Protein AF-A0A316FG36-F1 (afdb_monomer_lite)

Radius of gyration: 21.58 Å; chains: 1; bounding box: 55×49×63 Å

Foldseek 3Di:
DPQFDQWAFPDFDPQKDADPVQVVVVSCLQRVVDPFDDPDFDLKGKAFGPDWIAGPLRFIFGIKIKGFQWGAFAPVRCQQHDGLDPDHDPGTDGWALDWRCPQQPDWDWDADLQRFIDTDGDDTATHSWHFQLLQVQQQVLQVLCVVLVAFAWHWGTKTWRPPHAHPNTTIIMTMTTHQDSDPDWQVLLLFDCLQPPPPDPSSNVVNVLLCVLVVQDDDSNDQLSSLVSLLVQLLLLLLNLLSSQLSQKFQDQSARRQWDANSVVSGIYGHPRSRIDGLVPRNLNCSLVRSLSNLLSNLQNSLQSCLDLRNQPVDDPVSCLVSVSQLSNVCSNQNDDDPCLSSQLCVLLCVQRVVLSVVSSVVCVVQPSPDHNVRSVVSGRPSVLSSLSSCLSCLVSCVVRVPSGGHDRDDNVVSLVSCCVVCPVCSVVSVVSVPDGDPD

Secondary structure (DSSP, 8-state):
-PPPPPPEEEEE-TTSPPPHHHHHHHHHHHTTSSPPP-SSSEEEEEEEEEEEEE-TTS-EEEEEEEEEEEEE--GGG-TTS--SSSS--SS-B---SSEE-GGGSSEEEEE-TTS-EEEEEPPPEETT-EEHHHHHHHHHHHHHHHHTT--BPEEEEEEEEEEEEETTEEEEEEEEEESSSS---THHHHSGGGGSTTS-HHHHHHHHHHHHHTT--S-TTSHHHHHHHHHHHHHHHHHHHHHHHHTTEE-----GGGEEEETTTTEEEE---TT-EEGGGS-TTTHHHHHHHHHHHHHHHHHHGGGSGGGTTS--HHHHHHH-HHHHHHHHHH-S-STTHHHHHHHHHHHHHHHHHHHHHHHHHHHTT---HHHHHHHS--HHHHHHHHHHHHHHHHHHH-TTSSSPPPPHHHHHHHHHHHHGGGHHHHHHHHH-----

Structure (mmCIF, N/CA/C/O backbone):
data_AF-A0A316FG36-F1
#
_entry.id   AF-A0A316FG36-F1
#
loop_
_atom_site.group_PDB
_atom_site.id
_atom_site.type_symbol
_atom_site.label_atom_id
_atom_site.label_alt_id
_atom_site.label_comp_id
_atom_site.label_asym_id
_atom_site.label_entity_id
_atom_site.label_seq_id
_atom_site.pdbx_PDB_ins_code
_atom_site.Cartn_x
_atom_site.Cartn_y
_atom_site.Cartn_z
_atom_site.occupancy
_atom_site.B_iso_or_equiv
_atom_site.auth_seq_id
_atom_site.auth_comp_id
_atom_site.auth_asym_id
_atom_site.auth_atom_id
_atom_site.pdbx_PDB_model_num
ATOM 1 N N . MET A 1 1 ? -3.676 2.109 36.313 1.00 50.12 1 MET A N 1
ATOM 2 C CA . MET A 1 1 ? -4.156 2.310 34.929 1.00 50.12 1 MET A CA 1
ATOM 3 C C . MET A 1 1 ? -5.015 3.559 34.926 1.00 50.12 1 MET A C 1
ATOM 5 O O . MET A 1 1 ? -5.778 3.715 35.869 1.00 50.12 1 MET A O 1
ATOM 9 N N . ARG A 1 2 ? -4.865 4.468 33.953 1.00 53.97 2 ARG A N 1
ATOM 10 C CA . ARG A 1 2 ? -5.896 5.495 33.724 1.00 53.97 2 ARG A CA 1
ATOM 11 C C . ARG A 1 2 ? -7.163 4.750 33.313 1.00 53.97 2 ARG A C 1
ATOM 13 O O . ARG A 1 2 ? -7.083 3.939 32.395 1.00 53.97 2 ARG A O 1
ATOM 20 N N . GLU A 1 3 ? -8.275 4.989 33.995 1.00 58.06 3 GLU A N 1
ATOM 21 C CA . GLU A 1 3 ? -9.576 4.560 33.486 1.00 58.06 3 GLU A CA 1
ATOM 22 C C . GLU A 1 3 ? -9.839 5.351 32.203 1.00 58.06 3 GLU A C 1
ATOM 24 O O . GLU A 1 3 ? -9.856 6.582 32.216 1.00 58.06 3 GLU A O 1
ATOM 29 N N . PHE A 1 4 ? -9.935 4.649 31.075 1.00 71.00 4 PHE A N 1
ATOM 30 C CA . PHE A 1 4 ? -10.418 5.245 29.839 1.00 71.00 4 PHE A CA 1
ATOM 31 C C . PHE A 1 4 ? -11.930 5.384 29.969 1.00 71.00 4 PHE A C 1
ATOM 33 O O . PHE A 1 4 ? -12.605 4.408 30.309 1.00 71.00 4 PHE A O 1
ATOM 40 N N . LEU A 1 5 ? -12.467 6.577 29.694 1.00 71.69 5 LEU A N 1
ATOM 41 C CA . LEU A 1 5 ? -13.904 6.685 29.481 1.00 71.69 5 LEU A CA 1
ATOM 42 C C . LEU A 1 5 ? -14.308 5.731 28.345 1.00 71.69 5 LEU A C 1
ATOM 44 O O . LEU A 1 5 ? -13.541 5.577 27.383 1.00 71.69 5 LEU A O 1
ATOM 48 N N . PRO A 1 6 ? -15.485 5.087 28.443 1.00 75.38 6 PRO A N 1
ATOM 49 C CA . PRO A 1 6 ? -15.988 4.235 27.378 1.00 75.38 6 PRO A CA 1
ATOM 50 C C . PRO A 1 6 ? -15.987 4.997 26.055 1.00 75.38 6 PRO A C 1
ATOM 52 O O . PRO A 1 6 ? -16.436 6.142 25.990 1.00 75.38 6 PRO A O 1
ATOM 55 N N . ALA A 1 7 ? -15.460 4.375 25.003 1.00 80.25 7 ALA A N 1
ATOM 56 C CA . ALA A 1 7 ? -15.547 4.969 23.681 1.00 80.25 7 ALA A CA 1
ATOM 57 C C . ALA A 1 7 ? -16.998 4.914 23.185 1.00 80.25 7 ALA A C 1
ATOM 59 O O . ALA A 1 7 ? -17.713 3.939 23.422 1.00 80.25 7 ALA A O 1
ATOM 60 N N . GLU A 1 8 ? -17.420 5.948 22.470 1.00 86.38 8 GLU A N 1
ATOM 61 C CA . GLU A 1 8 ? -18.777 6.054 21.934 1.00 86.38 8 GLU A CA 1
ATOM 62 C C . GLU A 1 8 ? -18.810 5.568 20.486 1.00 86.38 8 GLU A C 1
ATOM 64 O O . GLU A 1 8 ? -17.875 5.827 19.723 1.00 86.38 8 GLU A O 1
ATOM 69 N N . ILE A 1 9 ? -19.883 4.883 20.087 1.00 88.00 9 ILE A N 1
ATOM 70 C CA . ILE A 1 9 ? -20.073 4.481 18.690 1.00 88.00 9 ILE A CA 1
ATOM 71 C C . ILE A 1 9 ? -20.404 5.724 17.863 1.00 88.00 9 ILE A C 1
ATOM 73 O O . ILE A 1 9 ? -21.373 6.430 18.125 1.00 88.00 9 ILE A O 1
ATOM 77 N N . ASP A 1 10 ? -19.594 5.958 16.840 1.00 88.12 10 ASP A N 1
ATOM 78 C CA . ASP A 1 10 ? -19.666 7.112 15.946 1.00 88.12 10 ASP A CA 1
ATOM 79 C C . ASP A 1 10 ? -20.286 6.748 14.582 1.00 88.12 10 ASP A C 1
ATOM 81 O O . ASP A 1 10 ? -20.996 7.554 13.977 1.00 88.12 10 ASP A O 1
ATOM 85 N N . ALA A 1 11 ? -20.061 5.512 14.122 1.00 84.44 11 ALA A N 1
ATOM 86 C CA . ALA A 1 11 ? -20.706 4.914 12.954 1.00 84.44 11 ALA A CA 1
ATOM 87 C C . ALA A 1 11 ? -20.741 3.381 13.079 1.00 84.44 11 ALA A C 1
ATOM 89 O O . ALA A 1 11 ? -19.855 2.783 13.696 1.00 84.44 11 ALA A O 1
ATOM 90 N N . SER A 1 12 ? -21.729 2.730 12.464 1.00 83.38 12 SER A N 1
ATOM 91 C CA . SER A 1 12 ? -21.827 1.268 12.387 1.00 83.38 12 SER A CA 1
ATOM 92 C C . SER A 1 12 ? -22.386 0.812 11.041 1.00 83.38 12 SER A C 1
ATOM 94 O O . SER A 1 12 ? -23.143 1.527 10.385 1.00 83.38 12 SER A O 1
ATOM 96 N N . CYS A 1 13 ? -21.985 -0.383 10.613 1.00 85.31 13 CYS A N 1
ATOM 97 C CA . CYS A 1 13 ? -22.472 -1.028 9.403 1.00 85.31 13 CYS A CA 1
ATOM 98 C C . CYS A 1 13 ? -23.194 -2.324 9.774 1.00 85.31 13 CYS A C 1
ATOM 100 O O . CYS A 1 13 ? -22.607 -3.214 10.383 1.00 85.31 13 CYS A O 1
ATOM 102 N N . ASN A 1 14 ? -24.452 -2.455 9.352 1.00 81.81 14 ASN A N 1
ATOM 103 C CA . ASN A 1 14 ? -25.257 -3.652 9.612 1.00 81.81 14 ASN A CA 1
ATOM 104 C C . ASN A 1 14 ? -25.048 -4.758 8.563 1.00 81.81 14 ASN A C 1
ATOM 106 O O . ASN A 1 14 ? -25.734 -5.771 8.606 1.00 81.81 14 ASN A O 1
ATOM 110 N N . ALA A 1 15 ? -24.136 -4.576 7.599 1.00 82.19 15 ALA A N 1
ATOM 111 C CA . ALA A 1 15 ? -23.912 -5.553 6.529 1.00 82.19 15 ALA A CA 1
ATOM 112 C C . ALA A 1 15 ? -23.153 -6.808 6.992 1.00 82.19 15 ALA A C 1
ATOM 114 O O . ALA A 1 15 ? -23.153 -7.813 6.282 1.00 82.19 15 ALA A O 1
ATOM 115 N N . VAL A 1 16 ? -22.494 -6.744 8.152 1.00 86.12 16 VAL A N 1
ATOM 116 C CA . VAL A 1 16 ? -21.80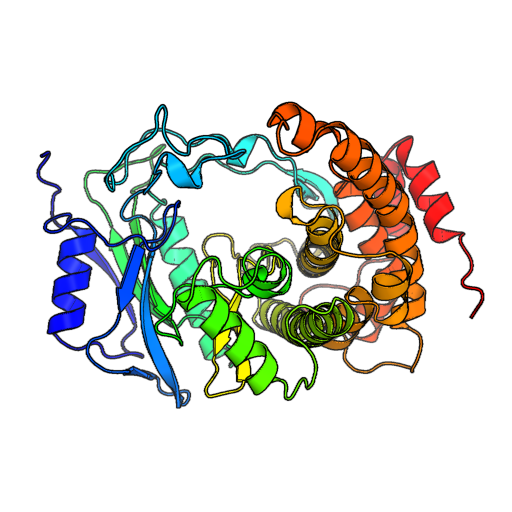6 -7.868 8.790 1.00 86.12 16 VAL A CA 1
ATOM 117 C C . VAL A 1 16 ? -22.285 -7.955 10.232 1.00 86.12 16 VAL A C 1
ATOM 119 O O . VAL A 1 16 ? -22.114 -7.013 11.003 1.00 86.12 16 VAL A O 1
ATOM 122 N N . HIS A 1 17 ? -22.871 -9.092 10.597 1.00 88.12 17 HIS A N 1
ATOM 123 C CA . HIS A 1 17 ? -23.358 -9.332 11.951 1.00 88.12 17 HIS A CA 1
ATOM 124 C C . HIS A 1 17 ? -22.304 -10.089 12.757 1.00 88.12 17 HIS A C 1
ATOM 126 O O . HIS A 1 17 ? -21.882 -11.182 12.372 1.00 88.12 17 HIS A O 1
ATOM 132 N N . LEU A 1 18 ? -21.870 -9.503 13.868 1.00 92.38 18 LEU A N 1
ATOM 133 C CA . LEU A 1 18 ? -20.981 -10.156 14.822 1.00 92.38 18 LEU A CA 1
ATOM 134 C C . LEU A 1 18 ? -21.795 -10.910 15.877 1.00 92.38 18 LEU A C 1
ATOM 136 O O . LEU A 1 18 ? -22.958 -10.595 16.125 1.00 92.38 18 LEU A O 1
ATOM 140 N N . SER A 1 19 ? -21.183 -11.917 16.502 1.00 94.69 19 SER A N 1
ATOM 141 C CA . SER A 1 19 ? -21.760 -12.523 17.702 1.00 94.69 19 SER A CA 1
ATOM 142 C C . SER A 1 19 ? -21.700 -11.527 18.864 1.00 94.69 19 SER A C 1
ATOM 144 O O . SER A 1 19 ? -20.783 -10.709 18.933 1.00 94.69 19 SER A O 1
ATOM 146 N N . GLU A 1 20 ? -22.614 -11.628 19.832 1.00 95.44 20 GLU A N 1
ATOM 147 C CA . GLU A 1 20 ? -22.536 -10.789 21.038 1.00 95.44 20 GLU A CA 1
ATOM 148 C C . GLU A 1 20 ? -21.206 -10.962 21.789 1.00 95.44 20 GLU A C 1
ATOM 150 O O . GLU A 1 20 ? -20.738 -10.043 22.457 1.00 95.44 20 GLU A O 1
ATOM 155 N N . PHE A 1 21 ? -20.595 -12.150 21.708 1.00 97.06 21 PHE A N 1
ATOM 156 C CA . PHE A 1 21 ? -19.281 -12.399 22.287 1.00 97.06 21 PHE A CA 1
ATOM 157 C C . PHE A 1 21 ? -18.203 -11.555 21.599 1.00 97.06 21 PHE A C 1
ATOM 159 O O . PHE A 1 21 ? -17.465 -10.849 22.284 1.00 97.06 21 PHE A O 1
ATOM 166 N N . ASP A 1 22 ? -18.147 -11.587 20.266 1.00 97.62 22 ASP A N 1
ATOM 167 C CA . ASP A 1 22 ? -17.168 -10.820 19.491 1.00 97.62 22 ASP A CA 1
ATOM 168 C C . ASP A 1 22 ? -17.355 -9.311 19.685 1.00 97.62 22 ASP A C 1
ATOM 170 O O . ASP A 1 22 ? -16.371 -8.589 19.845 1.00 97.62 22 ASP A O 1
ATOM 174 N N . GLU A 1 23 ? -18.603 -8.833 19.734 1.00 96.19 23 GLU A N 1
ATOM 175 C CA . GLU A 1 23 ? -18.900 -7.425 20.016 1.00 96.19 23 GLU A CA 1
ATOM 176 C C . GLU A 1 23 ? -18.379 -6.997 21.390 1.00 96.19 23 GLU A C 1
ATOM 178 O O . GLU A 1 23 ? -17.668 -5.996 21.484 1.00 96.19 23 GLU A O 1
ATOM 183 N N . ARG A 1 24 ? -18.646 -7.788 22.441 1.00 97.12 24 ARG A N 1
ATOM 184 C CA . ARG A 1 24 ? -18.149 -7.501 23.796 1.00 97.12 24 ARG A CA 1
ATOM 185 C C . ARG A 1 24 ? -16.623 -7.463 23.859 1.00 97.12 24 ARG A C 1
ATOM 187 O O . ARG A 1 24 ? -16.071 -6.545 24.459 1.00 97.12 24 ARG A O 1
ATOM 194 N N . VAL A 1 25 ? -15.935 -8.422 23.232 1.00 97.62 25 VAL A N 1
ATOM 195 C CA . VAL A 1 25 ? -14.459 -8.453 23.212 1.00 97.62 25 VAL A CA 1
ATOM 196 C C . VAL A 1 25 ? -13.894 -7.219 22.508 1.00 97.62 25 VAL A C 1
ATOM 198 O O . VAL A 1 25 ? -12.948 -6.603 23.002 1.00 97.62 25 VAL A O 1
ATOM 201 N N . ILE A 1 26 ? -14.481 -6.826 21.374 1.00 97.19 26 ILE A N 1
ATOM 202 C CA . ILE A 1 26 ? -14.071 -5.621 20.647 1.00 97.19 26 ILE A CA 1
ATOM 203 C C . ILE A 1 26 ? -14.297 -4.375 21.508 1.00 97.19 26 ILE A C 1
ATOM 205 O O . ILE A 1 26 ? -13.377 -3.568 21.641 1.00 97.19 26 ILE A O 1
ATOM 209 N N . ASP A 1 27 ? -15.465 -4.228 22.135 1.00 96.56 27 ASP A N 1
ATOM 210 C CA . ASP A 1 27 ? -15.772 -3.090 23.009 1.00 96.56 27 ASP A CA 1
ATOM 211 C C . ASP A 1 27 ? -14.811 -3.012 24.212 1.00 96.56 27 ASP A C 1
ATOM 213 O O . ASP A 1 27 ? -14.385 -1.919 24.607 1.00 96.56 27 ASP A O 1
ATOM 217 N N . ASP A 1 28 ? -14.413 -4.163 24.763 1.00 96.75 28 ASP A N 1
ATOM 218 C CA . ASP A 1 28 ? -13.433 -4.260 25.847 1.00 96.75 28 ASP A CA 1
ATOM 219 C C . ASP A 1 28 ? -12.019 -3.876 25.409 1.00 96.75 28 ASP A C 1
ATOM 221 O O . ASP A 1 28 ? -11.310 -3.215 26.172 1.00 96.75 28 ASP A O 1
ATOM 225 N N . TYR A 1 29 ? -11.615 -4.235 24.187 1.00 97.31 29 TYR A N 1
ATOM 226 C CA . TYR A 1 29 ? -10.356 -3.773 23.597 1.00 97.31 29 TYR A CA 1
ATOM 227 C C . TYR A 1 29 ? -10.375 -2.266 23.369 1.00 97.31 29 TYR A C 1
ATOM 229 O O . TYR A 1 29 ? -9.447 -1.573 23.784 1.00 97.31 29 TYR A O 1
ATOM 237 N N . VAL A 1 30 ? -11.434 -1.742 22.743 1.00 96.38 30 VAL A N 1
ATOM 238 C CA . VAL A 1 30 ? -11.578 -0.308 22.458 1.00 96.38 30 VAL A CA 1
ATOM 239 C C . VAL A 1 30 ? -11.523 0.512 23.745 1.00 96.38 30 VAL A C 1
ATOM 241 O O . VAL A 1 30 ? -10.811 1.518 23.795 1.00 96.38 30 VAL A O 1
ATOM 244 N N . SER A 1 31 ? -12.216 0.056 24.788 1.00 95.06 31 SER A N 1
ATOM 245 C CA . SER A 1 31 ? -12.281 0.721 26.095 1.00 95.06 31 SER A CA 1
ATOM 246 C C . SER A 1 31 ? -11.087 0.410 27.005 1.00 95.06 31 SER A C 1
ATOM 248 O O . SER A 1 31 ? -11.060 0.875 28.141 1.00 95.06 31 SER A O 1
ATOM 250 N N . TRP A 1 32 ? -10.117 -0.394 26.550 1.00 94.94 32 TRP A N 1
ATOM 251 C CA . TRP A 1 32 ? -8.975 -0.846 27.354 1.00 94.94 32 TRP A CA 1
ATOM 252 C C . TRP A 1 32 ? -9.354 -1.532 28.681 1.00 94.94 32 TRP A C 1
ATOM 254 O O . TRP A 1 32 ? -8.564 -1.542 29.625 1.00 94.94 32 TRP A O 1
ATOM 264 N N . ARG A 1 33 ? -10.537 -2.164 28.753 1.00 95.31 33 ARG A N 1
ATOM 265 C CA . ARG A 1 33 ? -10.906 -3.059 29.870 1.00 95.31 33 ARG A CA 1
ATOM 266 C C . ARG A 1 33 ? -10.082 -4.344 29.842 1.00 95.31 33 ARG A C 1
ATOM 268 O O . ARG A 1 33 ? -9.737 -4.880 30.891 1.00 95.31 33 ARG A O 1
ATOM 275 N N . THR A 1 34 ? -9.714 -4.774 28.637 1.00 95.19 34 THR A N 1
ATOM 276 C CA . THR A 1 34 ? -8.735 -5.833 28.385 1.00 95.19 34 THR A CA 1
ATOM 277 C C . THR A 1 34 ? -7.693 -5.317 27.398 1.00 95.19 34 THR A C 1
ATOM 279 O O . THR A 1 34 ? -8.033 -4.603 26.454 1.00 95.19 34 THR A O 1
ATOM 282 N N . ALA A 1 35 ? -6.421 -5.675 27.592 1.00 95.50 35 ALA A N 1
ATOM 283 C CA . ALA A 1 35 ? -5.367 -5.316 26.648 1.00 95.50 35 ALA A CA 1
ATOM 284 C C . ALA A 1 35 ? -5.639 -5.961 25.268 1.00 95.50 35 ALA A C 1
ATOM 286 O O . ALA A 1 35 ? -5.795 -7.185 25.203 1.00 95.50 35 ALA A O 1
ATOM 287 N N . PRO A 1 36 ? -5.677 -5.183 24.168 1.00 96.81 36 PRO A N 1
ATOM 288 C CA . PRO A 1 36 ? -5.862 -5.734 22.832 1.00 96.81 36 PRO A CA 1
ATOM 289 C C . PRO A 1 36 ? -4.700 -6.641 22.422 1.00 96.81 36 PRO A C 1
ATOM 291 O O . PRO A 1 36 ? -3.545 -6.405 22.785 1.00 96.81 36 PRO A O 1
ATOM 294 N N . ILE A 1 37 ? -4.990 -7.647 21.598 1.00 96.19 37 ILE A N 1
ATOM 295 C CA . ILE A 1 37 ? -3.969 -8.554 21.069 1.00 96.19 37 ILE A CA 1
ATOM 296 C C . ILE A 1 37 ? -3.348 -7.950 19.809 1.00 96.19 37 ILE A C 1
ATOM 298 O O . ILE A 1 37 ? -4.031 -7.701 18.816 1.00 96.19 37 ILE A O 1
ATOM 302 N N . PHE A 1 38 ? -2.028 -7.762 19.827 1.00 95.06 38 PHE A N 1
ATOM 303 C CA . PHE A 1 38 ? -1.248 -7.324 18.672 1.00 95.06 38 PHE A CA 1
ATOM 304 C C . PHE A 1 38 ? -0.411 -8.499 18.158 1.00 95.06 38 PHE A C 1
ATOM 306 O O . PHE A 1 38 ? 0.496 -8.949 18.855 1.00 95.06 38 PHE A O 1
ATOM 313 N N . PRO A 1 39 ? -0.658 -9.003 16.938 1.00 90.75 39 PRO A N 1
ATOM 314 C CA . PRO A 1 39 ? 0.029 -10.198 16.443 1.00 90.75 39 PRO A CA 1
ATOM 315 C C . PRO A 1 39 ? 1.484 -9.958 16.020 1.00 90.75 39 PRO A C 1
ATOM 317 O O . PRO A 1 39 ? 2.204 -10.898 15.692 1.00 90.75 39 PRO A O 1
ATOM 320 N N . ARG A 1 40 ? 1.890 -8.689 15.936 1.00 88.25 40 ARG A N 1
ATOM 321 C CA . ARG A 1 40 ? 3.245 -8.235 15.617 1.00 88.25 40 ARG A CA 1
ATOM 322 C C . ARG A 1 40 ? 3.416 -6.797 16.080 1.00 88.25 40 ARG A C 1
ATOM 324 O O . ARG A 1 40 ? 2.428 -6.093 16.312 1.00 88.25 40 ARG A O 1
ATOM 331 N N . ARG A 1 41 ? 4.658 -6.328 16.094 1.00 88.31 41 ARG A N 1
ATOM 332 C CA . ARG A 1 41 ? 5.009 -4.920 16.271 1.00 88.31 41 ARG A CA 1
ATOM 333 C C . ARG A 1 41 ? 4.176 -4.006 15.365 1.00 88.31 41 ARG A C 1
ATOM 335 O O . ARG A 1 41 ? 4.211 -4.136 14.135 1.00 88.31 41 ARG A O 1
ATOM 342 N N . GLY A 1 42 ? 3.480 -3.029 15.942 1.00 91.06 42 GLY A N 1
ATOM 343 C CA . GLY A 1 42 ? 2.667 -2.081 15.182 1.00 91.06 42 GLY A CA 1
ATOM 344 C C . GLY A 1 42 ? 1.513 -1.458 15.962 1.00 91.06 42 GLY A C 1
ATOM 345 O O . GLY A 1 42 ? 1.496 -1.452 17.185 1.00 91.06 42 GLY A O 1
ATOM 346 N N . ARG A 1 43 ? 0.550 -0.904 15.216 1.00 93.06 43 ARG A N 1
ATOM 347 C CA . ARG A 1 43 ? -0.636 -0.181 15.725 1.00 93.06 43 ARG A CA 1
ATOM 348 C C . ARG A 1 43 ? -1.957 -0.833 15.294 1.00 93.06 43 ARG A C 1
ATOM 350 O O . ARG A 1 43 ? -2.954 -0.154 15.068 1.00 93.06 43 ARG A O 1
ATOM 357 N N . MET A 1 44 ? -1.916 -2.140 15.051 1.00 95.12 44 MET A N 1
ATOM 358 C CA . MET A 1 44 ? -3.042 -2.916 14.543 1.00 95.12 44 MET A CA 1
ATOM 359 C C . MET A 1 44 ? -3.249 -4.106 15.468 1.00 95.12 44 MET A C 1
ATOM 361 O O . MET A 1 44 ? -2.389 -4.987 15.531 1.00 95.12 44 MET A O 1
ATOM 365 N N . ALA A 1 45 ? -4.360 -4.074 16.195 1.00 97.44 45 ALA A N 1
ATOM 366 C CA . ALA A 1 45 ? -4.819 -5.187 17.001 1.00 97.44 45 ALA A CA 1
ATOM 367 C C . ALA A 1 45 ? -5.703 -6.114 16.159 1.00 97.44 45 ALA A C 1
ATOM 369 O O . ALA A 1 45 ? -6.284 -5.703 15.146 1.00 97.44 45 ALA A O 1
ATOM 370 N N . TRP A 1 46 ? -5.778 -7.371 16.577 1.00 97.81 46 TRP A N 1
ATOM 371 C CA . TRP A 1 46 ? -6.424 -8.438 15.832 1.00 97.81 46 TRP A CA 1
ATOM 372 C C . TRP A 1 46 ? -7.232 -9.326 16.768 1.00 97.81 46 TRP A C 1
ATOM 374 O O . TRP A 1 46 ? -6.688 -9.882 17.721 1.00 97.81 46 TRP A O 1
ATOM 384 N N . HIS A 1 47 ? -8.519 -9.470 16.475 1.00 97.94 47 HIS A N 1
ATOM 385 C CA . HIS A 1 47 ? -9.422 -10.386 17.163 1.00 97.94 47 HIS A CA 1
ATOM 386 C C . HIS A 1 47 ? -9.857 -11.478 16.193 1.00 97.94 47 HIS A C 1
ATOM 388 O O . HIS A 1 47 ? -10.265 -11.180 15.075 1.00 97.94 47 HIS A O 1
ATOM 394 N N . ILE A 1 48 ? -9.763 -12.740 16.592 1.00 97.94 48 ILE A N 1
ATOM 395 C CA . ILE A 1 48 ? -10.254 -13.852 15.776 1.00 97.94 48 ILE A CA 1
ATOM 396 C C . ILE A 1 48 ? -11.711 -14.090 16.156 1.00 97.94 48 ILE A C 1
ATOM 398 O O . ILE A 1 48 ? -11.995 -14.314 17.330 1.00 97.94 48 ILE A O 1
ATOM 402 N N . LEU A 1 49 ? -12.610 -14.070 15.173 1.00 97.50 49 LEU A N 1
ATOM 403 C CA . LEU A 1 49 ? -14.039 -14.218 15.437 1.00 97.50 49 LEU A CA 1
ATOM 404 C C . LEU A 1 49 ? -14.352 -15.619 15.972 1.00 97.50 49 LEU A C 1
ATOM 406 O O . LEU A 1 49 ? -13.762 -16.612 15.520 1.00 97.50 49 LEU A O 1
ATOM 410 N N . GLU A 1 50 ? -15.310 -15.700 16.901 1.00 96.88 50 GLU A N 1
ATOM 411 C CA . GLU A 1 50 ? -15.797 -16.973 17.447 1.00 96.88 50 GLU A CA 1
ATOM 412 C C . GLU A 1 50 ? -16.304 -17.883 16.320 1.00 96.88 50 GLU A C 1
ATOM 414 O O . GLU A 1 50 ? -16.031 -19.087 16.295 1.00 96.88 50 GLU A O 1
ATOM 419 N N . ARG A 1 51 ? -17.013 -17.291 15.352 1.00 94.00 51 ARG A N 1
ATOM 420 C CA . ARG A 1 51 ? -17.532 -17.969 14.161 1.00 94.00 51 ARG A CA 1
ATOM 421 C C . ARG A 1 51 ? -17.318 -17.095 12.926 1.00 94.00 51 ARG A C 1
ATOM 423 O O . ARG A 1 51 ? -17.452 -15.875 13.030 1.00 94.00 51 ARG A O 1
ATOM 430 N N . PRO A 1 52 ? -17.030 -17.686 11.752 1.00 93.19 52 PRO A N 1
ATOM 431 C CA . PRO A 1 52 ? -17.000 -16.930 10.510 1.00 93.19 52 PRO A CA 1
ATOM 432 C C . PRO A 1 52 ? -18.331 -16.209 10.271 1.00 93.19 52 PRO A C 1
ATOM 434 O O . PRO A 1 52 ? -19.397 -16.805 10.436 1.00 93.19 52 PRO A O 1
ATOM 437 N N . THR A 1 53 ? -18.267 -14.948 9.857 1.00 90.06 53 THR A N 1
ATOM 438 C CA . THR A 1 53 ? -19.440 -14.122 9.548 1.00 90.06 53 THR A CA 1
ATOM 439 C C . THR A 1 53 ? -19.463 -13.755 8.070 1.00 90.06 53 THR A C 1
ATOM 441 O O . THR A 1 53 ? -18.418 -13.544 7.458 1.00 90.06 53 THR A O 1
ATOM 444 N N . GLY A 1 54 ? -20.647 -13.726 7.467 1.00 84.19 54 GLY A N 1
ATOM 445 C CA . GLY A 1 54 ? -20.831 -13.362 6.065 1.00 84.19 54 GLY A CA 1
ATOM 446 C C . GLY A 1 54 ? -21.358 -11.939 5.906 1.00 84.19 54 GLY A C 1
ATOM 447 O O . GLY A 1 54 ? -21.970 -11.396 6.823 1.00 84.19 54 GLY A O 1
ATOM 448 N N . CYS A 1 55 ? -21.182 -11.363 4.720 1.00 78.75 55 CYS A N 1
ATOM 449 C CA . CYS A 1 55 ? -21.972 -10.214 4.274 1.00 78.75 55 CYS A CA 1
ATOM 450 C C . CYS A 1 55 ? -22.842 -10.570 3.062 1.00 78.75 55 CYS A C 1
ATOM 452 O O . CYS A 1 55 ? -22.712 -11.643 2.466 1.00 78.75 55 CYS A O 1
ATOM 454 N N . SER A 1 56 ? -23.722 -9.647 2.672 1.00 71.56 56 SER A N 1
ATOM 455 C CA . SER A 1 56 ? -24.640 -9.803 1.534 1.00 71.56 56 SER A CA 1
ATOM 456 C C . SER A 1 56 ? -23.946 -10.104 0.198 1.00 71.56 56 SER A C 1
ATOM 458 O O . SER A 1 56 ? -24.567 -10.685 -0.686 1.00 71.56 56 SER A O 1
ATOM 460 N N . SER A 1 57 ? -22.658 -9.772 0.048 1.00 71.44 57 SER A N 1
ATOM 461 C CA . SER A 1 57 ? -21.873 -10.079 -1.157 1.00 71.44 57 SER A CA 1
ATOM 462 C C . SER A 1 57 ? -21.354 -11.526 -1.215 1.00 71.44 57 SER A C 1
ATOM 464 O O . SER A 1 57 ? -20.676 -11.897 -2.173 1.00 71.44 57 SER A O 1
ATOM 466 N N . GLY A 1 58 ? -21.636 -12.347 -0.196 1.00 79.31 58 GLY A N 1
ATOM 467 C CA . GLY A 1 58 ? -21.146 -13.725 -0.081 1.00 79.31 58 GLY A CA 1
ATOM 468 C C . GLY A 1 58 ? -19.709 -13.841 0.438 1.00 79.31 58 GLY A C 1
ATOM 469 O O . GLY A 1 58 ? -19.213 -14.954 0.628 1.00 79.31 58 GLY A O 1
ATOM 470 N N . GLN A 1 59 ? -19.034 -12.717 0.702 1.00 84.94 59 GLN A N 1
ATOM 471 C CA . GLN A 1 59 ? -17.729 -12.721 1.356 1.00 84.94 59 GLN A CA 1
ATOM 472 C C . GLN A 1 59 ? -17.868 -13.188 2.807 1.00 84.94 59 GLN A C 1
ATOM 474 O O . GLN A 1 59 ? -18.818 -12.827 3.500 1.00 84.94 59 GLN A O 1
ATOM 479 N N . VAL A 1 60 ? -16.906 -13.999 3.247 1.00 91.62 60 VAL A N 1
ATOM 480 C CA . VAL A 1 60 ? -16.826 -14.510 4.615 1.00 91.62 60 VAL A CA 1
ATOM 481 C C . VAL A 1 60 ? -15.615 -13.902 5.300 1.00 91.62 60 VAL A C 1
ATOM 483 O O . VAL A 1 60 ? -14.551 -13.783 4.694 1.00 91.62 60 VAL A O 1
ATOM 486 N N . TYR A 1 61 ? -15.806 -13.516 6.553 1.00 95.06 61 TYR A N 1
ATOM 487 C CA . TYR A 1 61 ? -14.822 -12.896 7.417 1.00 95.06 61 TYR A CA 1
ATOM 488 C C . TYR A 1 61 ? -14.602 -13.757 8.652 1.00 95.06 61 TYR A C 1
ATOM 490 O O . TYR A 1 61 ? -15.546 -14.315 9.209 1.00 95.06 61 TYR A O 1
ATOM 498 N N . GLU A 1 62 ? -13.352 -13.861 9.084 1.00 97.00 62 GLU A N 1
ATOM 499 C CA . GLU A 1 62 ? -12.939 -14.752 10.172 1.00 97.00 62 GLU A CA 1
ATOM 500 C C . GLU A 1 62 ? -12.200 -14.023 11.302 1.00 97.00 62 GLU A C 1
ATOM 502 O O . GLU A 1 62 ? -11.896 -14.621 12.336 1.00 97.00 62 GLU A O 1
ATOM 507 N N . ALA A 1 63 ? -11.912 -12.734 11.122 1.00 97.75 63 ALA A N 1
ATOM 508 C CA . ALA A 1 63 ? -11.249 -11.892 12.109 1.00 97.75 63 ALA A CA 1
ATOM 509 C C . ALA A 1 63 ? -11.773 -10.450 12.062 1.00 97.75 63 ALA A C 1
ATOM 511 O O . ALA A 1 63 ? -12.339 -10.010 11.061 1.00 97.75 63 ALA A O 1
ATOM 512 N N . ALA A 1 64 ? -11.535 -9.700 13.135 1.00 97.81 64 ALA A N 1
ATOM 513 C CA . ALA A 1 64 ? -11.694 -8.258 13.205 1.00 97.81 64 ALA A CA 1
ATOM 514 C C . ALA A 1 64 ? -10.324 -7.581 13.373 1.00 97.81 64 ALA A C 1
ATOM 516 O O . ALA A 1 64 ? -9.565 -7.846 14.308 1.00 97.81 64 ALA A O 1
ATOM 517 N N . LYS A 1 65 ? -10.027 -6.667 12.452 1.00 97.75 65 LYS A N 1
ATOM 518 C CA . LYS A 1 65 ? -8.898 -5.741 12.477 1.00 97.75 65 LYS A CA 1
ATOM 519 C C . LYS A 1 65 ? -9.314 -4.481 13.229 1.00 97.75 65 LYS A C 1
ATOM 521 O O . LYS A 1 65 ? -10.322 -3.866 12.884 1.00 97.75 65 LYS A O 1
ATOM 526 N N . ILE A 1 66 ? -8.512 -4.065 14.207 1.00 98.19 66 ILE A N 1
ATOM 527 C CA . ILE A 1 66 ? -8.812 -2.914 15.067 1.00 98.19 66 ILE A CA 1
ATOM 528 C C . ILE A 1 66 ? -7.634 -1.936 15.026 1.00 98.19 66 ILE A C 1
ATOM 530 O O . ILE A 1 66 ? -6.499 -2.279 15.371 1.00 98.19 66 ILE A O 1
ATOM 534 N N . LYS A 1 67 ? -7.892 -0.702 14.591 1.00 97.31 67 LYS A N 1
ATOM 535 C CA . LYS A 1 67 ? -6.886 0.360 14.445 1.00 97.31 67 LYS A CA 1
ATOM 536 C C . LYS A 1 67 ? -7.211 1.559 15.312 1.00 97.31 67 LYS A C 1
ATOM 538 O O . LYS A 1 67 ? -8.348 2.000 15.333 1.00 97.31 67 LYS A O 1
ATOM 543 N N . GLY A 1 68 ? -6.188 2.140 15.934 1.00 96.88 68 GLY A N 1
ATOM 544 C CA . GLY A 1 68 ? -6.344 3.295 16.825 1.00 96.88 68 GLY A CA 1
ATOM 545 C C . GLY A 1 68 ? -6.497 2.935 18.299 1.00 96.88 68 GLY A C 1
ATOM 546 O O . GLY A 1 68 ? -6.632 3.829 19.125 1.00 96.88 68 GLY A O 1
ATOM 547 N N . VAL A 1 69 ? -6.436 1.641 18.622 1.00 97.12 69 VAL A N 1
ATOM 548 C CA . VAL A 1 69 ? -6.616 1.108 19.975 1.00 97.12 69 VAL A CA 1
ATOM 549 C C . VAL A 1 69 ? -5.300 0.944 20.736 1.00 97.12 69 VAL A C 1
ATOM 551 O O . VAL A 1 69 ? -5.297 0.425 21.835 1.00 97.12 69 VAL A O 1
ATOM 554 N N . GLY A 1 70 ? -4.156 1.352 20.193 1.00 95.62 70 GLY A N 1
ATOM 555 C CA . GLY A 1 70 ? -2.874 1.255 20.887 1.00 95.62 70 GLY A CA 1
ATOM 556 C C . GLY A 1 70 ? -1.718 0.821 20.000 1.00 95.62 70 GLY A C 1
ATOM 557 O O . GLY A 1 70 ? -1.799 0.787 18.769 1.00 95.62 70 GLY A O 1
ATOM 558 N N . VAL A 1 71 ? -0.599 0.526 20.648 1.00 94.31 71 VAL A N 1
ATOM 559 C CA . VAL A 1 71 ? 0.656 0.136 20.010 1.00 94.31 71 VAL A CA 1
ATOM 560 C C . VAL A 1 71 ? 1.302 -1.018 20.761 1.00 94.31 71 VAL A C 1
ATOM 562 O O . VAL A 1 71 ? 1.253 -1.084 21.984 1.00 94.31 71 VAL A O 1
ATOM 565 N N . PHE A 1 72 ? 1.964 -1.893 20.016 1.00 92.81 72 PHE A N 1
ATOM 566 C CA . PHE A 1 72 ? 2.859 -2.911 20.545 1.00 92.81 72 PHE A CA 1
ATOM 567 C C . PHE A 1 72 ? 4.233 -2.761 19.884 1.00 92.81 72 PHE A C 1
ATOM 569 O O . PHE A 1 72 ? 4.326 -2.735 18.652 1.00 92.81 72 PHE A O 1
ATOM 576 N N . ASP A 1 73 ? 5.289 -2.609 20.687 1.00 88.88 73 ASP A N 1
ATOM 577 C CA . ASP A 1 73 ? 6.660 -2.368 20.210 1.00 88.88 73 ASP A CA 1
ATOM 578 C C . ASP A 1 73 ? 7.705 -3.179 21.009 1.00 88.88 73 ASP A C 1
ATOM 580 O O . ASP A 1 73 ? 8.478 -2.600 21.779 1.00 88.88 73 ASP A O 1
ATOM 584 N N . PRO A 1 74 ? 7.704 -4.523 20.866 1.00 84.00 74 PRO A N 1
ATOM 585 C CA . PRO A 1 74 ? 8.587 -5.411 21.621 1.00 84.00 74 PRO A CA 1
ATOM 586 C C . PRO A 1 74 ? 10.033 -5.353 21.119 1.00 84.00 74 PRO A C 1
ATOM 588 O O . PRO A 1 74 ? 10.277 -5.230 19.916 1.00 84.00 74 PRO A O 1
ATOM 591 N N . GLU A 1 75 ? 10.995 -5.530 22.030 1.00 73.06 75 GLU A N 1
ATOM 592 C CA . GLU A 1 75 ? 12.440 -5.476 21.744 1.00 73.06 75 GLU A CA 1
ATOM 593 C C . GLU A 1 75 ? 12.870 -6.429 20.623 1.00 73.06 75 GLU A C 1
ATOM 595 O O . GLU A 1 75 ? 13.567 -6.016 19.692 1.00 73.06 75 GLU A O 1
ATOM 600 N N . ASP A 1 76 ? 12.385 -7.669 20.641 1.00 67.62 76 ASP A N 1
ATOM 601 C CA . ASP A 1 76 ? 12.832 -8.726 19.728 1.00 67.62 76 ASP A CA 1
ATOM 602 C C . ASP A 1 76 ? 12.439 -8.492 18.258 1.00 67.62 76 ASP A C 1
ATOM 604 O O . ASP A 1 76 ? 13.106 -8.987 17.345 1.00 67.62 76 ASP A O 1
ATOM 608 N N . GLU A 1 77 ? 11.408 -7.678 17.997 1.00 63.72 77 GLU A N 1
ATOM 609 C CA . GLU A 1 77 ? 10.982 -7.310 16.637 1.00 63.72 77 GLU A CA 1
ATOM 610 C C . GLU A 1 77 ? 11.518 -5.940 16.172 1.00 63.72 77 GLU A C 1
ATOM 612 O O . GLU A 1 77 ? 11.221 -5.497 15.056 1.00 63.72 77 GLU A O 1
ATOM 617 N N . THR A 1 78 ? 12.318 -5.245 16.991 1.00 56.25 78 THR A N 1
ATOM 618 C CA . THR A 1 78 ? 12.777 -3.873 16.690 1.00 56.25 78 THR A CA 1
ATOM 619 C C . THR A 1 78 ? 13.999 -3.783 15.780 1.00 56.25 78 THR A C 1
ATOM 621 O O . THR A 1 78 ? 14.325 -2.686 15.318 1.00 56.25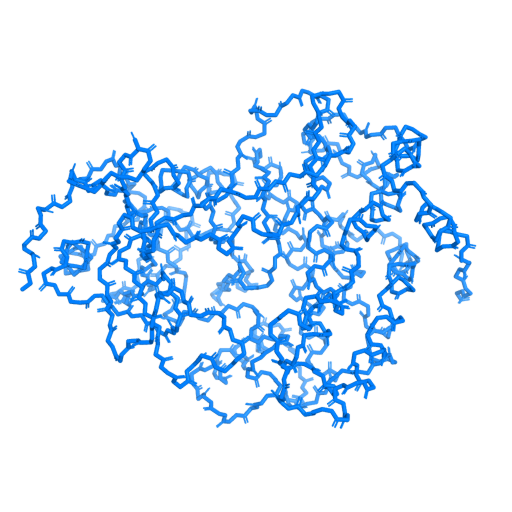 78 THR A O 1
ATOM 624 N N . ARG A 1 79 ? 14.681 -4.897 15.463 1.00 58.88 79 ARG A N 1
ATOM 625 C CA . ARG A 1 79 ? 15.953 -4.866 14.713 1.00 58.88 79 ARG A CA 1
ATOM 626 C C . ARG A 1 79 ? 15.837 -4.064 13.406 1.00 58.88 79 ARG A C 1
ATOM 628 O O . ARG A 1 79 ? 15.248 -4.497 12.415 1.00 58.88 79 ARG A O 1
ATOM 635 N N . GLY A 1 80 ? 16.447 -2.876 13.398 1.00 56.72 80 GLY A N 1
ATOM 636 C CA . GLY A 1 80 ? 16.518 -1.986 12.238 1.00 56.72 80 GLY A CA 1
ATOM 637 C C . GLY A 1 80 ? 15.248 -1.180 11.925 1.00 56.72 80 GLY A C 1
ATOM 638 O O . GLY A 1 80 ? 15.126 -0.685 10.800 1.00 56.72 80 GLY A O 1
ATOM 639 N N . ARG A 1 81 ? 14.309 -1.046 12.871 1.00 63.78 81 ARG A N 1
ATOM 640 C CA . ARG A 1 81 ? 13.153 -0.135 12.784 1.00 63.78 81 ARG A CA 1
ATOM 641 C C . ARG A 1 81 ? 13.215 0.914 13.898 1.00 63.78 81 ARG A C 1
ATOM 643 O O . ARG A 1 81 ? 13.791 0.669 14.946 1.00 63.78 81 ARG A O 1
ATOM 650 N N . ASP A 1 82 ? 12.652 2.094 13.638 1.00 67.94 82 ASP A N 1
ATOM 651 C CA . ASP A 1 82 ? 12.604 3.186 14.616 1.00 67.94 82 ASP A CA 1
ATOM 652 C C . ASP A 1 82 ? 11.541 2.796 15.624 1.00 67.94 82 ASP A C 1
ATOM 654 O O . ASP A 1 82 ? 10.449 2.410 15.171 1.00 67.94 82 ASP A O 1
ATOM 658 N N . PRO A 1 83 ? 11.822 2.874 16.932 1.00 68.62 83 PRO A N 1
ATOM 659 C CA . PRO A 1 83 ? 10.804 2.610 17.927 1.00 68.62 83 PRO A CA 1
ATOM 660 C C . PRO A 1 83 ? 9.608 3.539 17.655 1.00 68.62 83 PRO A C 1
ATOM 662 O O . PRO A 1 83 ? 9.758 4.710 17.300 1.00 68.62 83 PRO A O 1
ATOM 665 N N . ILE A 1 84 ? 8.407 2.959 17.674 1.00 75.19 84 ILE A N 1
ATOM 666 C CA . ILE A 1 84 ? 7.144 3.679 17.457 1.00 75.19 84 ILE A CA 1
ATOM 667 C C . ILE A 1 84 ? 6.906 4.622 18.643 1.00 75.19 84 ILE A C 1
ATOM 669 O O . ILE A 1 84 ? 6.287 5.675 18.500 1.00 75.19 84 ILE A O 1
ATOM 673 N N . THR A 1 85 ? 7.418 4.234 19.804 1.00 71.50 85 THR A N 1
ATOM 674 C CA . THR A 1 85 ? 7.397 4.952 21.074 1.00 71.50 85 THR A CA 1
ATOM 675 C C . THR A 1 85 ? 8.798 5.454 21.436 1.00 71.50 85 THR A C 1
ATOM 677 O O . THR A 1 85 ? 9.787 5.036 20.847 1.00 71.50 85 THR A O 1
ATOM 680 N N . SER A 1 86 ? 8.933 6.341 22.427 1.00 60.81 86 SER A N 1
ATOM 681 C CA . SER A 1 86 ? 10.245 6.827 22.908 1.00 60.81 86 SER A CA 1
ATOM 682 C C . SER A 1 86 ? 11.089 5.766 23.645 1.00 60.81 86 SER A C 1
ATOM 684 O O . SER A 1 86 ? 12.090 6.102 24.270 1.00 60.81 86 SER A O 1
ATOM 686 N N . GLY A 1 87 ? 10.674 4.500 23.600 1.00 64.44 87 GLY A N 1
ATOM 687 C CA . GLY A 1 87 ? 11.302 3.331 24.209 1.00 64.44 87 GLY A CA 1
ATOM 688 C C . GLY A 1 87 ? 10.608 2.055 23.728 1.00 64.44 87 GLY A C 1
ATOM 689 O O . GLY A 1 87 ? 9.538 2.131 23.124 1.00 64.44 87 GLY A O 1
ATOM 690 N N . THR A 1 88 ? 11.217 0.898 23.964 1.00 63.00 88 THR A N 1
ATOM 691 C CA . THR A 1 88 ? 10.626 -0.424 23.715 1.00 63.00 88 THR A CA 1
ATOM 692 C C . THR A 1 88 ? 9.730 -0.830 24.882 1.00 63.00 88 THR A C 1
ATOM 694 O O . THR A 1 88 ? 10.023 -0.521 26.037 1.00 63.00 88 THR A O 1
ATOM 697 N N . PHE A 1 89 ? 8.624 -1.518 24.594 1.00 67.25 89 PHE A N 1
ATOM 698 C CA . PHE A 1 89 ? 7.720 -2.034 25.623 1.00 67.25 89 PHE A CA 1
ATOM 699 C C . PHE A 1 89 ? 7.511 -3.531 25.422 1.00 67.25 89 PHE A C 1
ATOM 701 O O . PHE A 1 89 ? 7.189 -3.980 24.325 1.00 67.25 89 PHE A O 1
ATOM 708 N N . SER A 1 90 ? 7.639 -4.309 26.497 1.00 73.31 90 SER A N 1
ATOM 709 C CA . SER A 1 90 ? 7.353 -5.750 26.486 1.00 73.31 90 SER A CA 1
ATOM 710 C C . SER A 1 90 ? 5.854 -6.074 26.422 1.00 73.31 90 SER A C 1
ATOM 712 O O . SER A 1 90 ? 5.484 -7.227 26.226 1.00 73.31 90 SER A O 1
ATOM 714 N N . SER A 1 91 ? 4.983 -5.071 26.570 1.00 87.12 91 SER A N 1
ATOM 715 C CA . SER A 1 91 ? 3.524 -5.209 26.560 1.00 87.12 91 SER A CA 1
ATOM 716 C C . SER A 1 91 ? 2.862 -4.136 25.692 1.00 87.12 91 SER A C 1
ATOM 718 O O . SER A 1 91 ? 3.491 -3.149 25.307 1.00 87.12 91 SER A O 1
ATOM 720 N N . ALA A 1 92 ? 1.599 -4.367 25.329 1.00 92.56 92 ALA A N 1
ATOM 721 C CA . ALA A 1 92 ? 0.806 -3.412 24.567 1.00 92.56 92 ALA A CA 1
ATOM 722 C C . ALA A 1 92 ? 0.508 -2.150 25.390 1.00 92.56 92 ALA A C 1
ATOM 724 O O . ALA A 1 92 ? 0.211 -2.226 26.582 1.00 92.56 92 ALA A O 1
ATOM 725 N N . THR A 1 93 ? 0.515 -1.001 24.721 1.00 93.12 93 THR A N 1
ATOM 726 C CA . THR A 1 93 ? 0.308 0.316 25.330 1.00 93.12 93 THR A CA 1
ATOM 727 C C . THR A 1 93 ? -0.910 1.000 24.702 1.00 93.12 93 THR A C 1
ATOM 729 O O . THR A 1 93 ? -1.065 0.947 23.475 1.00 93.12 93 THR A O 1
ATOM 732 N N . PRO A 1 94 ? -1.762 1.674 25.499 1.00 94.75 94 PRO A N 1
ATOM 733 C CA . PRO A 1 94 ? -2.909 2.415 24.984 1.00 94.75 94 PRO A CA 1
ATOM 734 C C . PRO A 1 94 ? -2.523 3.562 24.047 1.00 94.75 94 PRO A C 1
ATOM 736 O O . PRO A 1 94 ? -1.376 4.023 24.055 1.00 94.75 94 PRO A O 1
ATOM 739 N N . PRO A 1 95 ? -3.473 4.040 23.222 1.00 94.94 95 PRO A N 1
ATOM 740 C CA . PRO A 1 95 ? -3.234 5.178 22.353 1.00 94.94 95 PRO A CA 1
ATOM 741 C C . PRO A 1 95 ? -2.941 6.425 23.194 1.00 94.94 95 PRO A C 1
ATOM 743 O O . PRO A 1 95 ? -3.504 6.632 24.269 1.00 94.94 95 PRO A O 1
ATOM 746 N N . THR A 1 96 ? -2.052 7.277 22.693 1.00 94.12 96 THR A N 1
ATOM 747 C CA . THR A 1 96 ? -1.654 8.517 23.370 1.00 94.12 96 THR A CA 1
ATOM 748 C C . THR A 1 96 ? -1.766 9.706 22.426 1.00 94.12 96 THR A C 1
ATOM 750 O O . THR A 1 96 ? -1.796 9.552 21.207 1.00 94.12 96 THR A O 1
ATOM 753 N N . THR A 1 97 ? -1.759 10.915 22.981 1.00 94.62 97 THR A N 1
ATOM 754 C CA . THR A 1 97 ? -1.711 12.164 22.207 1.00 94.62 97 THR A CA 1
ATOM 755 C C . THR A 1 97 ? -0.283 12.571 21.819 1.00 94.62 97 THR A C 1
ATOM 757 O O . THR A 1 97 ? -0.086 13.621 21.204 1.00 94.62 97 THR A O 1
ATOM 760 N N . GLN A 1 98 ? 0.731 11.760 22.149 1.00 93.38 98 GLN A N 1
ATOM 761 C CA . GLN A 1 98 ? 2.110 12.039 21.753 1.00 93.38 98 GLN A CA 1
ATOM 762 C C . GLN A 1 98 ? 2.266 11.901 20.231 1.00 93.38 98 GLN A C 1
ATOM 764 O O . GLN A 1 98 ? 1.730 10.959 19.639 1.00 93.38 98 GLN A O 1
ATOM 769 N N . PRO A 1 99 ? 2.988 12.823 19.570 1.00 91.81 99 PRO A N 1
ATOM 770 C CA . PRO A 1 99 ? 3.135 12.798 18.125 1.00 91.81 99 PRO A CA 1
ATOM 771 C C . PRO A 1 99 ? 4.166 11.759 17.677 1.00 91.81 99 PRO A C 1
ATOM 773 O O . PRO A 1 99 ? 5.328 11.789 18.072 1.00 91.81 99 PRO A O 1
ATOM 776 N N . LEU A 1 100 ? 3.756 10.908 16.745 1.00 87.06 100 LEU A N 1
ATOM 777 C CA . LEU A 1 100 ? 4.622 10.067 15.936 1.00 87.06 100 LEU A CA 1
ATOM 778 C C . LEU A 1 100 ? 4.968 10.809 14.640 1.00 87.06 100 LEU A C 1
ATOM 780 O O . LEU A 1 100 ? 4.145 10.931 13.727 1.00 87.06 100 LEU A O 1
ATOM 784 N N . THR A 1 101 ? 6.191 11.335 14.572 1.00 83.62 101 THR A N 1
ATOM 785 C CA . THR A 1 101 ? 6.665 12.208 13.482 1.00 83.62 101 THR A CA 1
ATOM 786 C C . THR A 1 101 ? 7.380 11.462 12.359 1.00 83.62 101 THR A C 1
ATOM 788 O O . THR A 1 101 ? 7.689 12.066 11.333 1.00 83.62 101 THR A O 1
ATOM 791 N N . SER A 1 102 ? 7.602 10.151 12.497 1.00 75.62 102 SER A N 1
ATOM 792 C CA . SER A 1 102 ? 8.276 9.328 11.482 1.00 75.62 102 SER A CA 1
ATOM 793 C C . SER A 1 102 ? 7.633 9.464 10.094 1.00 75.62 102 SER A C 1
ATOM 795 O O . SER A 1 102 ? 8.349 9.555 9.096 1.00 75.62 102 SER A O 1
ATOM 797 N N . PHE A 1 103 ? 6.306 9.613 10.039 1.00 71.88 103 PHE A N 1
ATOM 798 C CA . PHE A 1 103 ? 5.533 9.835 8.810 1.00 71.88 103 PHE A CA 1
ATOM 799 C C . PHE A 1 103 ? 5.744 11.209 8.150 1.00 71.88 103 PHE A C 1
ATOM 801 O O . PHE A 1 103 ? 5.492 11.348 6.959 1.00 71.88 103 PHE A O 1
ATOM 808 N N . MET A 1 104 ? 6.213 12.225 8.881 1.00 78.94 104 MET A N 1
ATOM 809 C CA . MET A 1 104 ? 6.440 13.572 8.329 1.00 78.94 104 MET A CA 1
ATOM 810 C C . MET A 1 104 ? 7.757 13.672 7.551 1.00 78.94 104 MET A C 1
ATOM 812 O O . MET A 1 104 ? 7.926 14.532 6.687 1.00 78.94 104 MET A O 1
ATOM 816 N N . THR A 1 105 ? 8.709 12.795 7.873 1.00 72.19 105 THR A N 1
ATOM 817 C CA . THR A 1 105 ? 10.090 12.889 7.378 1.00 72.19 105 THR A CA 1
ATOM 818 C C . THR A 1 105 ? 10.288 12.321 5.976 1.00 72.19 105 THR A C 1
ATOM 820 O O . THR A 1 105 ? 11.366 12.483 5.408 1.00 72.19 105 THR A O 1
ATOM 823 N N . TYR A 1 106 ? 9.275 11.657 5.412 1.00 77.94 106 TYR A N 1
ATOM 824 C CA . TYR A 1 106 ? 9.361 11.074 4.079 1.00 77.94 106 TYR A CA 1
ATOM 825 C C . TYR A 1 106 ? 8.591 11.944 3.075 1.00 77.94 106 TYR A C 1
ATOM 827 O O . TYR A 1 106 ? 7.371 12.063 3.200 1.00 77.94 106 TYR A O 1
ATOM 835 N N . PRO A 1 107 ? 9.279 12.601 2.124 1.00 87.25 107 PRO A N 1
ATOM 836 C CA . PRO A 1 107 ? 8.602 13.310 1.049 1.00 87.25 107 PRO A CA 1
ATOM 837 C C . PRO A 1 107 ? 7.891 12.307 0.136 1.00 87.25 107 PRO A C 1
ATOM 839 O O . PRO A 1 107 ? 8.377 11.195 -0.058 1.00 87.25 107 PRO A O 1
ATOM 842 N N . HIS A 1 108 ? 6.758 12.717 -0.419 1.00 91.12 108 HIS A N 1
ATOM 843 C CA . HIS A 1 108 ? 6.001 11.981 -1.422 1.00 91.12 108 HIS A CA 1
ATOM 844 C C . HIS A 1 108 ? 5.792 12.855 -2.662 1.00 91.12 108 HIS A C 1
ATOM 846 O O . HIS A 1 108 ? 5.746 14.085 -2.566 1.00 91.12 108 HIS A O 1
ATOM 852 N N . LEU A 1 109 ? 5.579 12.215 -3.813 1.00 95.00 109 LEU A N 1
ATOM 853 C CA . LEU A 1 109 ? 5.105 12.905 -5.008 1.00 95.00 109 LEU A CA 1
ATOM 854 C C . LEU A 1 109 ? 3.620 13.263 -4.846 1.00 95.00 109 LEU A C 1
ATOM 856 O O . LEU A 1 109 ? 2.792 12.393 -4.576 1.00 95.00 109 LEU A O 1
ATOM 860 N N . GLY A 1 110 ? 3.284 14.531 -5.042 1.00 95.62 110 GLY A N 1
ATOM 861 C CA . GLY A 1 110 ? 1.913 15.024 -5.141 1.00 95.62 110 GLY A CA 1
ATOM 862 C C . GLY A 1 110 ? 1.768 16.034 -6.273 1.00 95.62 110 GLY A C 1
ATOM 863 O O . GLY A 1 110 ? 2.670 16.188 -7.103 1.00 95.62 110 GLY A O 1
ATOM 864 N N . PHE A 1 111 ? 0.639 16.740 -6.289 1.00 96.50 111 PHE A N 1
ATOM 865 C CA . PHE A 1 111 ? 0.302 17.690 -7.345 1.00 96.50 111 PHE A CA 1
ATOM 866 C C . PHE A 1 111 ? -0.172 19.018 -6.764 1.00 96.50 111 PHE A C 1
ATOM 868 O O . PHE A 1 111 ? -0.861 19.068 -5.746 1.00 96.50 111 PHE A O 1
ATOM 875 N N . ARG A 1 112 ? 0.197 20.110 -7.429 1.00 95.44 112 ARG A N 1
ATOM 876 C CA . ARG A 1 112 ? -0.450 21.411 -7.246 1.00 95.44 112 ARG A CA 1
ATOM 877 C C . ARG A 1 112 ? -1.840 21.390 -7.899 1.00 95.44 112 ARG A C 1
ATOM 879 O O . ARG A 1 112 ? -2.064 20.563 -8.782 1.00 95.44 112 ARG A O 1
ATOM 886 N N . PRO A 1 113 ? -2.743 22.329 -7.553 1.00 92.12 113 PRO A N 1
ATOM 887 C CA . PRO A 1 113 ? -4.065 22.419 -8.186 1.00 92.12 113 PRO A CA 1
ATOM 888 C C . PRO A 1 113 ? -4.020 22.528 -9.720 1.00 92.12 113 PRO A C 1
ATOM 890 O O . PRO A 1 113 ? -4.929 22.068 -10.397 1.00 92.12 113 PRO A O 1
ATOM 893 N N . ASP A 1 114 ? -2.937 23.088 -10.269 1.00 92.31 114 ASP A N 1
ATOM 894 C CA . ASP A 1 114 ? -2.685 23.209 -11.711 1.00 92.31 114 ASP A CA 1
ATOM 895 C C . ASP A 1 114 ? -2.063 21.949 -12.354 1.00 92.31 114 ASP A C 1
ATOM 897 O O . ASP A 1 114 ? -1.622 21.989 -13.504 1.00 92.31 114 ASP A O 1
ATOM 901 N N . GLY A 1 115 ? -1.971 20.836 -11.622 1.00 93.94 115 GLY A N 1
ATOM 902 C CA . GLY A 1 115 ? -1.423 19.567 -12.103 1.00 93.94 115 GLY A CA 1
ATOM 903 C C . GLY A 1 115 ? 0.107 19.489 -12.162 1.00 93.94 115 GLY A C 1
ATOM 904 O O . GLY A 1 115 ? 0.641 18.463 -12.586 1.00 93.94 115 GLY A O 1
ATOM 905 N N . ARG A 1 116 ? 0.851 20.526 -11.746 1.00 96.19 116 ARG A N 1
ATOM 906 C CA . ARG A 1 116 ? 2.320 20.434 -11.651 1.00 96.19 116 ARG A CA 1
ATOM 907 C C . ARG A 1 116 ? 2.744 19.529 -10.499 1.00 96.19 116 ARG A C 1
ATOM 909 O O . ARG A 1 116 ? 2.137 19.559 -9.429 1.00 96.19 116 ARG A O 1
ATOM 916 N N . PHE A 1 117 ? 3.828 18.776 -10.691 1.00 97.69 117 PHE A N 1
ATOM 917 C CA . PHE A 1 117 ? 4.414 17.945 -9.639 1.00 97.69 117 PHE A CA 1
ATOM 918 C C . PHE A 1 117 ? 4.841 18.786 -8.428 1.00 97.69 117 PHE A C 1
ATOM 920 O O . PHE A 1 117 ? 5.356 19.899 -8.562 1.00 97.69 117 PHE A O 1
ATOM 927 N N . ALA A 1 118 ? 4.637 18.238 -7.236 1.00 97.00 118 ALA A N 1
ATOM 928 C CA . ALA A 1 118 ? 5.002 18.849 -5.968 1.00 97.00 118 ALA A CA 1
ATOM 929 C C . ALA A 1 118 ? 5.537 17.802 -4.992 1.00 97.00 118 ALA A C 1
ATOM 931 O O . ALA A 1 118 ? 5.193 16.624 -5.068 1.00 97.00 118 ALA A O 1
ATOM 932 N N . VAL A 1 119 ? 6.359 18.255 -4.048 1.00 95.25 119 VAL A N 1
ATOM 933 C CA . VAL A 1 119 ? 6.715 17.456 -2.876 1.00 95.25 119 VAL A CA 1
ATOM 934 C C . VAL A 1 119 ? 5.648 17.680 -1.816 1.00 95.25 119 VAL A C 1
ATOM 936 O O . VAL A 1 119 ? 5.371 18.823 -1.449 1.00 95.25 119 VAL A O 1
ATOM 939 N N . VAL A 1 120 ? 5.063 16.596 -1.320 1.00 92.62 120 VAL A N 1
ATOM 940 C CA . VAL A 1 120 ? 4.091 16.623 -0.225 1.00 92.62 120 VAL A CA 1
ATOM 941 C C . VAL A 1 120 ? 4.609 15.802 0.950 1.00 92.62 120 VAL A C 1
ATOM 943 O O . VAL A 1 120 ? 5.269 14.782 0.768 1.00 92.62 120 VAL A O 1
ATOM 946 N N . HIS A 1 121 ? 4.323 16.252 2.167 1.00 88.38 121 HIS A N 1
ATOM 947 C CA . HIS A 1 121 ? 4.736 15.574 3.395 1.00 88.38 121 HIS A CA 1
ATOM 948 C C . HIS A 1 121 ? 3.524 14.995 4.118 1.00 88.38 121 HIS A C 1
ATOM 950 O O . HIS A 1 121 ? 2.438 15.578 4.105 1.00 88.38 121 HIS A O 1
ATOM 956 N N . GLY A 1 122 ? 3.717 13.848 4.769 1.00 85.19 122 GLY A N 1
ATOM 957 C CA . GLY A 1 122 ? 2.714 13.282 5.661 1.00 85.19 122 GLY A CA 1
ATOM 958 C C . GLY A 1 122 ? 2.471 14.160 6.893 1.00 85.19 122 GLY A C 1
ATOM 959 O O . GLY A 1 122 ? 3.315 14.962 7.295 1.00 85.19 122 GLY A O 1
ATOM 960 N N . ALA A 1 123 ? 1.317 13.974 7.530 1.00 88.19 123 ALA A N 1
ATOM 961 C CA . ALA A 1 123 ? 1.022 14.561 8.834 1.00 88.19 123 ALA A CA 1
ATOM 962 C C . ALA A 1 123 ? 1.486 13.633 9.969 1.00 88.19 123 ALA A C 1
ATOM 964 O O . ALA A 1 123 ? 1.531 12.410 9.808 1.00 88.19 123 ALA A O 1
ATOM 965 N N . ALA A 1 124 ? 1.785 14.206 11.138 1.00 91.06 124 ALA A N 1
ATOM 966 C CA . ALA A 1 124 ? 1.997 13.406 12.342 1.00 91.06 124 ALA A CA 1
ATOM 967 C C . ALA A 1 124 ? 0.734 12.600 12.679 1.00 91.06 124 ALA A C 1
ATOM 969 O O . ALA A 1 124 ? -0.387 13.050 12.437 1.00 91.06 124 ALA A O 1
ATOM 970 N N . ALA A 1 125 ? 0.928 11.436 13.287 1.00 91.75 125 ALA A N 1
ATOM 971 C CA . ALA A 1 125 ? -0.150 10.635 13.858 1.00 91.75 125 ALA A CA 1
ATOM 972 C C . ALA A 1 125 ? 0.036 10.525 15.379 1.00 91.75 125 ALA A C 1
ATOM 974 O O . ALA A 1 125 ? 1.171 10.635 15.840 1.00 91.75 125 ALA A O 1
ATOM 975 N N . PRO A 1 126 ? -1.022 10.283 16.165 1.00 94.50 126 PRO A N 1
ATOM 976 C CA . PRO A 1 126 ? -0.851 9.920 17.565 1.00 94.50 126 PRO A CA 1
ATOM 977 C C . PRO A 1 126 ? -0.159 8.552 17.698 1.00 94.50 126 PRO A C 1
ATOM 979 O O . PRO A 1 126 ? -0.383 7.635 16.898 1.00 94.50 126 PRO A O 1
ATOM 982 N N . VAL A 1 127 ? 0.696 8.393 18.708 1.00 93.19 127 VAL A N 1
ATOM 983 C CA . VAL A 1 127 ? 1.320 7.103 19.038 1.00 93.19 127 VAL A CA 1
ATOM 984 C C . VAL A 1 127 ? 0.238 6.117 19.485 1.00 93.19 127 VAL A C 1
ATOM 986 O O . VAL A 1 127 ? -0.531 6.402 20.399 1.00 93.19 127 VAL A O 1
ATOM 989 N N . GLY A 1 128 ? 0.152 4.967 18.810 1.00 92.69 128 GLY A N 1
ATOM 990 C CA . GLY A 1 128 ? -0.881 3.944 19.039 1.00 92.69 128 GLY A CA 1
ATOM 991 C C . GLY A 1 128 ? -2.306 4.325 18.620 1.00 92.69 128 GLY A C 1
ATOM 992 O O . GLY A 1 128 ? -3.175 3.464 18.564 1.00 92.69 128 GLY A O 1
ATOM 993 N N . GLY A 1 129 ? -2.553 5.585 18.271 1.00 94.88 129 GLY A N 1
ATOM 994 C CA . GLY A 1 129 ? -3.873 6.078 17.893 1.00 94.88 129 GLY A CA 1
ATOM 995 C C . GLY A 1 129 ? -4.014 6.417 16.411 1.00 94.88 129 GLY A C 1
ATOM 996 O O . GLY A 1 129 ? -3.037 6.469 15.655 1.00 94.88 129 GLY A O 1
ATOM 997 N N . ILE A 1 130 ? -5.247 6.740 16.024 1.00 96.50 130 ILE A N 1
ATOM 998 C CA . ILE A 1 130 ? -5.586 7.481 14.804 1.00 96.50 130 ILE A CA 1
ATOM 999 C C . ILE A 1 130 ? -6.576 8.597 15.156 1.00 96.50 130 ILE A C 1
ATOM 1001 O O . ILE A 1 130 ? -7.212 8.569 16.210 1.00 96.50 130 ILE A O 1
ATOM 1005 N N . THR A 1 131 ? -6.678 9.606 14.296 1.00 97.25 131 THR A N 1
ATOM 1006 C CA . THR A 1 131 ? -7.706 10.639 14.443 1.00 97.25 131 THR A CA 1
ATOM 1007 C C . THR A 1 131 ? -9.072 10.104 14.003 1.00 97.25 131 THR A C 1
ATOM 1009 O O . THR A 1 131 ? -9.142 9.148 13.224 1.00 97.25 131 THR A O 1
ATOM 1012 N N . LEU A 1 132 ? -10.163 10.696 14.493 1.00 97.75 132 LEU A N 1
ATOM 1013 C CA . LEU A 1 132 ? -11.522 10.263 14.165 1.00 97.75 132 LEU A CA 1
ATOM 1014 C C . LEU A 1 132 ? -11.807 10.379 12.660 1.00 97.75 132 LEU A C 1
ATOM 1016 O O . LEU A 1 132 ? -12.401 9.471 12.086 1.00 97.75 132 LEU A O 1
ATOM 1020 N N . SER A 1 133 ? -11.316 11.427 11.989 1.00 96.88 133 SER A N 1
ATOM 1021 C CA . SER A 1 133 ? -11.440 11.568 10.530 1.00 96.88 133 SER A CA 1
ATOM 1022 C C . SER A 1 133 ? -10.776 10.422 9.772 1.00 96.88 133 SER A C 1
ATOM 1024 O O . SER A 1 133 ? -11.328 9.938 8.787 1.00 96.88 133 SER A O 1
ATOM 1026 N N . LYS A 1 134 ? -9.616 9.941 10.236 1.00 96.81 134 LYS A N 1
ATOM 1027 C CA . LYS A 1 134 ? -8.941 8.777 9.649 1.00 96.81 134 LYS A CA 1
ATOM 1028 C C . LYS A 1 134 ? -9.708 7.482 9.891 1.00 96.81 134 LYS A C 1
ATOM 1030 O O . LYS A 1 134 ? -9.769 6.650 8.991 1.00 96.81 134 LYS A O 1
ATOM 1035 N N . ALA A 1 135 ? -10.299 7.324 11.075 1.00 98.12 135 ALA A N 1
ATOM 1036 C CA . ALA A 1 135 ? -11.131 6.168 11.384 1.00 98.12 135 ALA A CA 1
ATOM 1037 C C . ALA A 1 135 ? -12.386 6.121 10.491 1.00 98.12 135 ALA A C 1
ATOM 1039 O O . ALA A 1 135 ? -12.658 5.094 9.870 1.00 98.12 135 ALA A O 1
ATOM 1040 N N . ARG A 1 136 ? -13.086 7.257 10.353 1.00 98.00 136 ARG A N 1
ATOM 1041 C CA . ARG A 1 136 ? -14.228 7.420 9.436 1.00 98.00 136 ARG A CA 1
ATOM 1042 C C . ARG A 1 136 ? -13.839 7.155 7.987 1.00 98.00 136 ARG A C 1
ATOM 1044 O O . ARG A 1 136 ? -14.508 6.398 7.306 1.00 98.00 136 ARG A O 1
ATOM 1051 N N . ARG A 1 137 ? -12.702 7.682 7.540 1.00 97.06 137 ARG A N 1
ATOM 1052 C CA . ARG A 1 137 ? -12.196 7.456 6.183 1.00 97.06 137 ARG A CA 1
ATOM 1053 C C . ARG A 1 137 ? -11.955 5.979 5.865 1.00 97.06 137 ARG A C 1
ATOM 1055 O O . ARG A 1 137 ? -12.330 5.544 4.783 1.00 97.06 137 ARG A O 1
ATOM 1062 N N . GLU A 1 138 ? -11.363 5.202 6.779 1.00 97.69 138 GLU A N 1
ATOM 1063 C CA . GLU A 1 138 ? -11.204 3.751 6.571 1.00 97.69 138 GLU A CA 1
ATOM 1064 C C . GLU A 1 138 ? -12.564 3.050 6.472 1.00 97.69 138 GLU A C 1
ATOM 1066 O O . GLU A 1 138 ? -12.738 2.190 5.610 1.00 97.69 138 GLU A O 1
ATOM 1071 N N . PHE A 1 139 ? -13.537 3.461 7.292 1.00 97.81 139 PHE A N 1
ATOM 1072 C CA . PHE A 1 139 ? -14.908 2.953 7.247 1.00 97.81 139 PHE A CA 1
ATOM 1073 C C . PHE A 1 139 ? -15.611 3.288 5.917 1.00 97.81 139 PHE A C 1
ATOM 1075 O O . PHE A 1 139 ? -16.098 2.387 5.232 1.00 97.81 139 PHE A O 1
ATOM 1082 N N . ASP A 1 140 ? -15.611 4.560 5.520 1.00 97.69 140 ASP A N 1
ATOM 1083 C CA . ASP A 1 140 ? -16.312 5.066 4.337 1.00 97.69 140 ASP A CA 1
ATOM 1084 C C . ASP A 1 140 ? -15.698 4.522 3.040 1.00 97.69 140 ASP A C 1
ATOM 1086 O O . ASP A 1 140 ? -16.420 4.099 2.136 1.00 97.69 140 ASP A O 1
ATOM 1090 N N . ALA A 1 141 ? -14.364 4.469 2.955 1.00 98.06 141 ALA A N 1
ATOM 1091 C CA . ALA A 1 141 ? -13.664 3.912 1.801 1.00 98.06 141 ALA A CA 1
ATOM 1092 C C . ALA A 1 141 ? -13.920 2.405 1.657 1.00 98.06 141 ALA A C 1
ATOM 1094 O O . ALA A 1 141 ? -14.175 1.927 0.552 1.00 98.06 141 ALA A O 1
ATOM 1095 N N . ALA A 1 142 ? -13.897 1.652 2.763 1.00 96.94 142 ALA A N 1
ATOM 1096 C CA . ALA A 1 142 ? -14.226 0.229 2.744 1.00 96.94 142 ALA A CA 1
ATOM 1097 C C . ALA A 1 142 ? -15.673 -0.001 2.282 1.00 96.94 142 ALA A C 1
ATOM 1099 O O . ALA A 1 142 ? -15.931 -0.867 1.447 1.00 96.94 142 ALA A O 1
ATOM 1100 N N . HIS A 1 143 ? -16.609 0.817 2.770 1.00 95.50 143 HIS A N 1
ATOM 1101 C CA . HIS A 1 143 ? -18.010 0.762 2.364 1.00 95.50 143 HIS A CA 1
ATOM 1102 C C . HIS A 1 143 ? -18.186 1.057 0.865 1.00 95.50 143 HIS A C 1
ATOM 1104 O O . HIS A 1 143 ? -18.855 0.301 0.159 1.00 95.50 143 HIS A O 1
ATOM 1110 N N . ALA A 1 144 ? -17.543 2.113 0.355 1.00 96.25 144 ALA A N 1
ATOM 1111 C CA . ALA A 1 144 ? -17.584 2.480 -1.061 1.00 96.25 144 ALA A CA 1
ATOM 1112 C C . ALA A 1 144 ? -17.035 1.365 -1.968 1.00 96.25 144 ALA A C 1
ATOM 1114 O O . ALA A 1 144 ? -17.658 1.024 -2.974 1.00 96.25 144 ALA A O 1
ATOM 1115 N N . LEU A 1 145 ? -15.915 0.745 -1.580 1.00 96.50 145 LEU A N 1
ATOM 1116 C CA . LEU A 1 145 ? -15.318 -0.369 -2.320 1.00 96.50 145 LEU A CA 1
ATOM 1117 C C . LEU A 1 145 ? -16.252 -1.577 -2.390 1.00 96.50 145 LEU A C 1
ATOM 1119 O O . LEU A 1 145 ? -16.465 -2.117 -3.475 1.00 96.50 145 LEU A O 1
ATOM 1123 N N . LEU A 1 146 ? -16.849 -1.974 -1.263 1.00 94.44 146 LEU A N 1
ATOM 1124 C CA . LEU A 1 146 ? -17.773 -3.107 -1.239 1.00 94.44 146 LEU A CA 1
ATOM 1125 C C . LEU A 1 146 ? -19.032 -2.850 -2.075 1.00 94.44 146 LEU A C 1
ATOM 1127 O O . LEU A 1 146 ? -19.455 -3.742 -2.809 1.00 94.44 146 LEU A O 1
ATOM 1131 N N . ASN A 1 147 ? -19.582 -1.633 -2.038 1.00 93.69 147 ASN A N 1
ATOM 1132 C CA . ASN A 1 147 ? -20.721 -1.251 -2.880 1.00 93.69 147 ASN A CA 1
ATOM 1133 C C . ASN A 1 147 ? -20.379 -1.267 -4.376 1.00 93.69 147 ASN A C 1
ATOM 1135 O O . ASN A 1 147 ? -21.231 -1.591 -5.199 1.00 93.69 147 ASN A O 1
ATOM 1139 N N . ALA A 1 148 ? -19.126 -0.973 -4.727 1.00 95.06 148 ALA A N 1
ATOM 1140 C CA . ALA A 1 148 ? -18.610 -1.086 -6.088 1.00 95.06 148 ALA A CA 1
ATOM 1141 C C . ALA A 1 148 ? -18.203 -2.527 -6.475 1.00 95.06 148 ALA A C 1
ATOM 1143 O O . ALA A 1 148 ? -17.657 -2.745 -7.557 1.00 95.06 148 ALA A O 1
ATOM 1144 N N . GLY A 1 149 ? -18.433 -3.523 -5.607 1.00 94.31 149 GLY A N 1
ATOM 1145 C CA . GLY A 1 149 ? -18.051 -4.919 -5.847 1.00 94.31 149 GLY A CA 1
ATOM 1146 C C . GLY A 1 149 ? -16.540 -5.173 -5.792 1.00 94.31 149 GLY A C 1
ATOM 1147 O O . GLY A 1 149 ? -16.063 -6.202 -6.278 1.00 94.31 149 GLY A O 1
ATOM 1148 N N . VAL A 1 150 ? -15.770 -4.249 -5.213 1.00 96.12 150 VAL A N 1
ATOM 1149 C CA . VAL A 1 150 ? -14.316 -4.355 -5.077 1.00 96.12 150 VAL A CA 1
ATOM 1150 C C . VAL A 1 150 ? -13.976 -5.055 -3.754 1.00 96.12 150 VAL A C 1
ATOM 1152 O O . VAL A 1 150 ? -14.361 -4.569 -2.691 1.00 96.12 150 VAL A O 1
ATOM 1155 N N . PRO A 1 151 ? -13.232 -6.178 -3.769 1.00 95.62 151 PRO A N 1
ATOM 1156 C CA . PRO A 1 151 ? -12.822 -6.882 -2.560 1.00 95.62 151 PRO A CA 1
ATOM 1157 C C . PRO A 1 151 ? -11.977 -6.002 -1.637 1.00 95.62 151 PRO A C 1
ATOM 1159 O O . PRO A 1 151 ? -10.846 -5.623 -1.958 1.00 95.62 151 PRO A O 1
ATOM 1162 N N . ALA A 1 152 ? -12.525 -5.739 -0.459 1.00 96.50 152 ALA A N 1
ATOM 1163 C CA . ALA A 1 152 ? -11.898 -4.998 0.621 1.00 96.50 152 ALA A CA 1
ATOM 1164 C C . ALA A 1 152 ? -12.253 -5.641 1.974 1.00 96.50 152 ALA A C 1
ATOM 1166 O O . ALA A 1 152 ? -13.094 -6.547 2.055 1.00 96.50 152 ALA A O 1
ATOM 1167 N N . ILE A 1 153 ? -11.591 -5.190 3.038 1.00 96.12 153 ILE A N 1
ATOM 1168 C CA . ILE A 1 153 ? -12.072 -5.394 4.410 1.00 96.12 153 ILE A CA 1
ATOM 1169 C C . ILE A 1 153 ? -13.500 -4.844 4.541 1.00 96.12 153 ILE A C 1
ATOM 1171 O O . ILE A 1 153 ? -13.836 -3.857 3.889 1.00 96.12 153 ILE A O 1
ATOM 1175 N N . ALA A 1 154 ? -14.342 -5.458 5.376 1.00 95.75 154 ALA A N 1
ATOM 1176 C CA . ALA A 1 154 ? -15.680 -4.921 5.624 1.00 95.75 154 ALA A CA 1
ATOM 1177 C C . ALA A 1 154 ? -15.676 -3.940 6.793 1.00 95.75 154 ALA A C 1
ATOM 1179 O O . ALA A 1 154 ? -15.188 -4.294 7.865 1.00 95.75 154 ALA A O 1
ATOM 1180 N N . PRO A 1 155 ? -16.231 -2.729 6.638 1.00 96.31 155 PRO A N 1
ATOM 1181 C CA . PRO A 1 155 ? -16.366 -1.812 7.756 1.00 96.31 155 PRO A CA 1
ATOM 1182 C C . PRO A 1 155 ? -17.378 -2.377 8.758 1.00 96.31 155 PRO A C 1
ATOM 1184 O O . PRO A 1 155 ? -18.446 -2.838 8.361 1.00 96.31 155 PRO A O 1
ATOM 1187 N N . LEU A 1 156 ? -17.043 -2.345 10.049 1.00 95.81 156 LEU A N 1
ATOM 1188 C CA . LEU A 1 156 ? -17.933 -2.790 11.124 1.00 95.81 156 LEU A CA 1
ATOM 1189 C C . LEU A 1 156 ? -18.426 -1.599 11.934 1.00 95.81 156 LEU A C 1
ATOM 1191 O O . LEU A 1 156 ? -19.621 -1.312 11.961 1.00 95.81 156 LEU A O 1
ATOM 1195 N N . ARG A 1 157 ? -17.498 -0.898 12.592 1.00 96.69 157 ARG A N 1
ATOM 1196 C CA . ARG A 1 157 ? -17.800 0.198 13.516 1.00 96.69 157 ARG A CA 1
ATOM 1197 C C . ARG A 1 157 ? -16.671 1.224 13.547 1.00 96.69 157 ARG A C 1
ATOM 1199 O O . ARG A 1 157 ? -15.503 0.882 13.344 1.00 96.69 157 ARG A O 1
ATOM 1206 N N . VAL A 1 158 ? -17.031 2.466 13.849 1.00 98.19 158 VAL A N 1
ATOM 1207 C CA . VAL A 1 158 ? -16.112 3.537 14.243 1.00 98.19 158 VAL A CA 1
ATOM 1208 C C . VAL A 1 158 ? -16.439 3.935 15.672 1.00 98.19 158 VAL A C 1
ATOM 1210 O O . VAL A 1 158 ? -17.609 4.120 16.003 1.00 98.19 158 VAL A O 1
ATOM 1213 N N . TYR A 1 159 ? -15.410 4.087 16.499 1.00 98.12 159 TYR A N 1
ATOM 1214 C CA . TYR A 1 159 ? -15.545 4.595 17.860 1.00 98.12 159 TYR A CA 1
ATOM 1215 C C . TYR A 1 159 ? -14.828 5.931 18.006 1.00 98.12 159 TYR A C 1
ATOM 1217 O O . TYR A 1 159 ? -13.780 6.156 17.393 1.00 98.12 159 TYR A O 1
ATOM 1225 N N . ARG A 1 160 ? -15.358 6.790 18.870 1.00 97.62 160 ARG A N 1
ATOM 1226 C CA . ARG A 1 160 ? -14.750 8.053 19.280 1.00 97.62 160 ARG A CA 1
ATOM 1227 C C . ARG A 1 160 ? -14.263 7.950 20.720 1.00 97.62 160 ARG A C 1
ATOM 1229 O O . ARG A 1 160 ? -15.015 7.552 21.604 1.00 97.62 160 ARG A O 1
ATOM 1236 N N . TYR A 1 161 ? -13.026 8.378 20.963 1.00 96.44 161 TYR A N 1
ATOM 1237 C CA . TYR A 1 161 ? -12.536 8.604 22.320 1.00 96.44 161 TYR A CA 1
ATOM 1238 C C . TYR A 1 161 ? -12.914 10.024 22.770 1.00 96.44 161 TYR A C 1
ATOM 1240 O O . TYR A 1 161 ? -12.433 10.980 22.151 1.00 96.44 161 TYR A O 1
ATOM 1248 N N . PRO A 1 162 ? -13.739 10.198 23.821 1.00 90.00 162 PRO A N 1
ATOM 1249 C CA . PRO A 1 162 ? -14.190 11.527 24.242 1.00 90.00 162 PRO A CA 1
ATOM 1250 C C . PRO A 1 162 ? -13.032 12.404 24.748 1.00 90.00 162 PRO A C 1
ATOM 1252 O O . PRO A 1 162 ? -12.953 13.579 24.391 1.00 90.00 162 PRO A O 1
ATOM 1255 N N . ASP A 1 163 ? -12.079 11.814 25.476 1.00 92.62 163 ASP A N 1
ATOM 1256 C CA . ASP A 1 163 ? -11.015 12.562 26.169 1.00 92.62 163 ASP A CA 1
ATOM 1257 C C . ASP A 1 163 ? -9.676 12.610 25.423 1.00 92.62 163 ASP A C 1
ATOM 1259 O O . ASP A 1 163 ? -8.733 13.284 25.849 1.00 92.62 163 ASP A O 1
ATOM 1263 N N . LEU A 1 164 ? -9.543 11.871 24.320 1.00 95.19 164 LEU A N 1
ATOM 1264 C CA . LEU A 1 164 ? -8.307 11.845 23.546 1.00 95.19 164 LEU A CA 1
ATOM 1265 C C . LEU A 1 164 ? -8.420 12.795 22.359 1.00 95.19 164 LEU A C 1
ATOM 1267 O O . LEU A 1 164 ? -9.095 12.507 21.371 1.00 95.19 164 LEU A O 1
ATOM 1271 N N . VAL A 1 165 ? -7.712 13.919 22.443 1.00 97.00 165 VAL A N 1
ATOM 1272 C CA . VAL A 1 165 ? -7.662 14.936 21.389 1.00 97.00 165 VAL A CA 1
ATOM 1273 C C . VAL A 1 165 ? -6.225 15.095 20.903 1.00 97.00 165 VAL A C 1
ATOM 1275 O O . VAL A 1 165 ? -5.325 15.445 21.666 1.00 97.00 165 VAL A O 1
ATOM 1278 N N . PHE A 1 166 ? -5.999 14.861 19.612 1.00 96.56 166 PHE A N 1
ATOM 1279 C CA . PHE A 1 166 ? -4.707 15.037 18.961 1.00 96.56 166 PHE A CA 1
ATOM 1280 C C . PHE A 1 166 ? -4.769 16.229 18.011 1.00 96.56 166 PHE A C 1
ATOM 1282 O O . PHE A 1 166 ? -5.496 16.208 17.023 1.00 96.56 166 PHE A O 1
ATOM 1289 N N . ARG A 1 167 ? -3.988 17.278 18.301 1.00 94.88 167 ARG A N 1
ATOM 1290 C CA . ARG A 1 167 ? -3.912 18.503 17.477 1.00 94.88 167 ARG A CA 1
ATOM 1291 C C . ARG A 1 167 ? -5.285 19.135 17.180 1.00 94.88 167 ARG A C 1
ATOM 1293 O O . ARG A 1 167 ? -5.528 19.597 16.072 1.00 94.88 167 ARG A O 1
ATOM 1300 N N . GLY A 1 168 ? -6.163 19.159 18.182 1.00 95.69 168 GLY A N 1
ATOM 1301 C CA . GLY A 1 168 ? -7.504 19.744 18.078 1.00 95.69 168 GLY A CA 1
ATOM 1302 C C . GLY A 1 168 ? -8.568 18.820 17.479 1.00 95.69 168 GLY A C 1
ATOM 1303 O O . GLY A 1 168 ? -9.727 19.212 17.418 1.00 95.69 168 GLY A O 1
ATOM 1304 N N . GLU A 1 169 ? -8.214 17.596 17.081 1.00 96.62 169 GLU A N 1
ATOM 1305 C CA . GLU A 1 169 ? -9.154 16.606 16.555 1.00 96.62 169 GLU A CA 1
ATOM 1306 C C . GLU A 1 169 ? -9.348 15.454 17.550 1.00 96.62 169 GLU A C 1
ATOM 1308 O O . GLU A 1 169 ? -8.371 14.943 18.106 1.00 96.62 169 GLU A O 1
ATOM 1313 N N . SER A 1 170 ? -10.592 15.015 17.772 1.00 97.19 170 SER A N 1
ATOM 1314 C CA . SER A 1 170 ? -10.850 13.792 18.545 1.00 97.19 170 SER A CA 1
ATOM 1315 C C . SER A 1 170 ? -10.146 12.593 17.906 1.00 97.19 170 SER A C 1
ATOM 1317 O O . SER A 1 170 ? -10.076 12.460 16.683 1.00 97.19 170 SER A O 1
ATOM 1319 N N . MET A 1 171 ? -9.629 11.700 18.740 1.00 97.88 171 MET A N 1
ATOM 1320 C CA . MET A 1 171 ? -9.096 10.412 18.314 1.00 97.88 171 MET A CA 1
ATOM 1321 C C . MET A 1 171 ? -10.226 9.391 18.168 1.00 97.88 171 MET A C 1
ATOM 1323 O O . MET A 1 171 ? -11.287 9.523 18.781 1.00 97.88 171 MET A O 1
ATOM 1327 N N . GLY A 1 172 ? -9.997 8.366 17.351 1.00 97.81 172 GLY A N 1
ATOM 1328 C CA . GLY A 1 172 ? -10.992 7.329 17.104 1.00 97.81 172 GLY A CA 1
ATOM 1329 C C . GLY A 1 172 ? -10.387 5.962 16.823 1.00 97.81 172 GLY A C 1
ATOM 1330 O O . GLY A 1 172 ? -9.167 5.808 16.725 1.00 97.81 172 GLY A O 1
ATOM 1331 N N . VAL A 1 173 ? -11.270 4.976 16.688 1.00 98.31 173 VAL A N 1
ATOM 1332 C CA . VAL A 1 173 ? -10.941 3.593 16.342 1.00 98.31 173 VAL A CA 1
ATOM 1333 C C . VAL A 1 173 ? -11.741 3.179 15.122 1.00 98.31 173 VAL A C 1
ATOM 1335 O O . VAL A 1 173 ? -12.947 3.403 15.081 1.00 98.31 173 VAL A O 1
ATOM 1338 N N . ALA A 1 174 ? -11.084 2.542 14.156 1.00 98.38 174 ALA A N 1
ATOM 1339 C CA . ALA A 1 174 ? -11.754 1.844 13.064 1.00 98.38 174 ALA A CA 1
ATOM 1340 C C . ALA A 1 174 ? -11.708 0.335 13.314 1.00 98.38 174 ALA A C 1
ATOM 1342 O O . ALA A 1 174 ? -10.633 -0.228 13.556 1.00 98.38 174 ALA A O 1
ATOM 1343 N N . VAL A 1 175 ? -12.875 -0.303 13.236 1.00 98.38 175 VAL A N 1
ATOM 1344 C CA . VAL A 1 175 ? -13.035 -1.755 13.312 1.00 98.38 175 VAL A CA 1
ATOM 1345 C C . VAL A 1 175 ? -13.521 -2.267 11.963 1.00 98.38 175 VAL A C 1
ATOM 1347 O O . VAL A 1 175 ? -14.504 -1.767 11.407 1.00 98.38 175 VAL A O 1
ATOM 1350 N N . SER A 1 176 ? -12.833 -3.272 11.428 1.00 97.62 176 SER A N 1
ATOM 1351 C CA . SER A 1 176 ? -13.168 -3.870 10.136 1.00 97.62 176 SER A CA 1
ATOM 1352 C C . SER A 1 176 ? -13.017 -5.385 10.163 1.00 97.62 176 SER A C 1
ATOM 1354 O O . SER A 1 176 ? -12.088 -5.899 10.778 1.00 97.62 176 SER A O 1
ATOM 1356 N N . ALA A 1 177 ? -13.898 -6.105 9.478 1.00 97.06 177 ALA A N 1
ATOM 1357 C CA . ALA A 1 177 ? -13.810 -7.549 9.336 1.00 97.06 177 ALA A CA 1
ATOM 1358 C C . ALA A 1 177 ? -12.823 -7.928 8.218 1.00 97.06 177 ALA A C 1
ATOM 1360 O O . ALA A 1 177 ? -12.806 -7.314 7.146 1.00 97.06 177 ALA A O 1
ATOM 1361 N N . ALA A 1 178 ? -12.008 -8.946 8.479 1.00 96.62 178 ALA A N 1
ATOM 1362 C CA . ALA A 1 178 ? -10.968 -9.468 7.599 1.00 96.62 178 ALA A CA 1
ATOM 1363 C C . ALA A 1 178 ? -11.282 -10.918 7.171 1.00 96.62 178 ALA A C 1
ATOM 1365 O O . ALA A 1 178 ? -11.882 -11.665 7.949 1.00 96.62 178 ALA A O 1
ATOM 1366 N N . PRO A 1 179 ? -10.915 -11.333 5.942 1.00 95.44 179 PRO A N 1
ATOM 1367 C CA . PRO A 1 179 ? -11.340 -12.599 5.349 1.00 95.44 179 PRO A CA 1
ATOM 1368 C C . PRO A 1 179 ? -10.592 -13.830 5.878 1.00 95.44 179 PRO A C 1
ATOM 1370 O O . PRO A 1 179 ? -11.007 -14.941 5.578 1.00 95.44 179 PRO A O 1
ATOM 1373 N N . ASP A 1 180 ? -9.496 -13.655 6.623 1.00 95.50 180 ASP A N 1
ATOM 1374 C CA . ASP A 1 180 ? -8.678 -14.755 7.146 1.00 95.50 180 ASP A CA 1
ATOM 1375 C C . ASP A 1 180 ? -8.453 -14.593 8.652 1.00 95.50 180 ASP A C 1
ATOM 1377 O O . ASP A 1 180 ? -8.403 -13.478 9.170 1.00 95.50 180 ASP A O 1
ATOM 1381 N N . ARG A 1 181 ? -8.282 -15.713 9.357 1.00 95.94 181 ARG A N 1
ATOM 1382 C CA . ARG A 1 181 ? -7.927 -15.744 10.785 1.00 95.94 181 ARG A CA 1
ATOM 1383 C C . ARG A 1 181 ? -6.522 -15.207 11.050 1.00 95.94 181 ARG A C 1
ATOM 1385 O O . ARG A 1 181 ? -6.268 -14.659 12.122 1.00 95.94 181 ARG A O 1
ATOM 1392 N N . LEU A 1 182 ? -5.594 -15.400 10.115 1.00 94.88 182 LEU A N 1
ATOM 1393 C CA . LEU A 1 182 ? -4.200 -15.005 10.243 1.00 94.88 182 LEU A CA 1
ATOM 1394 C C . LEU A 1 182 ? -4.003 -13.537 9.816 1.00 94.88 182 LEU A C 1
ATOM 1396 O O . LEU A 1 182 ? -4.449 -13.134 8.745 1.00 94.88 182 LEU A O 1
ATOM 1400 N N . PRO A 1 183 ? -3.241 -12.737 10.582 1.00 94.56 183 PRO A N 1
ATOM 1401 C CA . PRO A 1 183 ? -3.056 -11.300 10.343 1.00 94.56 183 PRO A CA 1
ATOM 1402 C C . PRO A 1 183 ? -1.990 -10.985 9.279 1.00 94.56 183 PRO A C 1
ATOM 1404 O O . PRO A 1 183 ? -1.489 -9.852 9.186 1.00 94.56 183 PRO A O 1
ATOM 1407 N N . TRP A 1 184 ? -1.576 -12.001 8.523 1.00 94.88 184 TRP A N 1
ATOM 1408 C CA . TRP A 1 184 ? -0.470 -11.927 7.581 1.00 94.88 184 TRP A CA 1
ATOM 1409 C C . TRP A 1 184 ? -0.881 -11.229 6.284 1.00 94.88 184 TRP A C 1
ATOM 1411 O O . TRP A 1 184 ? -2.052 -11.151 5.919 1.00 94.88 184 TRP A O 1
ATOM 1421 N N . ARG A 1 185 ? 0.111 -10.639 5.620 1.00 95.44 185 ARG A N 1
ATOM 1422 C CA . ARG A 1 185 ? -0.066 -9.776 4.446 1.00 95.44 185 ARG A CA 1
ATOM 1423 C C . ARG A 1 185 ? 0.673 -10.374 3.267 1.00 95.44 185 ARG A C 1
ATOM 1425 O O . ARG A 1 185 ? 1.621 -11.135 3.464 1.00 95.44 185 ARG A O 1
ATOM 1432 N N . LEU A 1 186 ? 0.340 -9.935 2.055 1.00 97.12 186 LEU A N 1
ATOM 1433 C CA . LEU A 1 186 ? 1.033 -10.395 0.844 1.00 97.12 186 LEU A CA 1
ATOM 1434 C C . LEU A 1 186 ? 2.546 -10.142 0.881 1.00 97.12 186 LEU A C 1
ATOM 1436 O O . LEU A 1 186 ? 3.300 -10.818 0.186 1.00 97.12 186 LEU A O 1
ATOM 1440 N N . SER A 1 187 ? 3.020 -9.209 1.718 1.00 94.75 187 SER A N 1
ATOM 1441 C CA . SER A 1 187 ? 4.452 -8.964 1.913 1.00 94.75 187 SER A CA 1
ATOM 1442 C C . SER A 1 187 ? 5.230 -10.210 2.343 1.00 94.75 187 SER A C 1
ATOM 1444 O O . SER A 1 187 ? 6.420 -10.275 2.063 1.00 94.75 187 SER A O 1
ATOM 1446 N N . GLU A 1 188 ? 4.588 -11.201 2.974 1.00 94.12 188 GLU A N 1
ATOM 1447 C CA . GLU A 1 188 ? 5.228 -12.475 3.342 1.00 94.12 188 GLU A CA 1
ATOM 1448 C C . GLU A 1 188 ? 5.648 -13.326 2.123 1.00 94.12 188 GLU A C 1
ATOM 1450 O O . GLU A 1 188 ? 6.441 -14.249 2.275 1.00 94.12 188 GLU A O 1
ATOM 1455 N N . ALA A 1 189 ? 5.157 -13.019 0.912 1.00 93.62 189 ALA A N 1
ATOM 1456 C CA . ALA A 1 189 ? 5.571 -13.679 -0.333 1.00 93.62 189 ALA A CA 1
ATOM 1457 C C . ALA A 1 189 ? 6.849 -13.080 -0.951 1.00 93.62 189 ALA A C 1
ATOM 1459 O O . ALA A 1 189 ? 7.576 -13.767 -1.667 1.00 93.62 189 ALA A O 1
ATOM 1460 N N . GLN A 1 190 ? 7.124 -11.798 -0.693 1.00 92.31 190 GLN A N 1
ATOM 1461 C CA . GLN A 1 190 ? 8.299 -11.086 -1.216 1.00 92.31 190 GLN A CA 1
ATOM 1462 C C . GLN A 1 190 ? 9.390 -10.899 -0.153 1.00 92.31 190 GLN A C 1
ATOM 1464 O O . GLN A 1 190 ? 10.566 -10.736 -0.471 1.00 92.31 190 GLN A O 1
ATOM 1469 N N . GLN A 1 191 ? 8.997 -10.902 1.117 1.00 87.25 191 GLN A N 1
ATOM 1470 C CA . GLN A 1 191 ? 9.833 -10.678 2.289 1.00 87.25 191 GLN A CA 1
ATOM 1471 C C . GLN A 1 191 ? 9.436 -11.662 3.394 1.00 87.25 191 GLN A C 1
ATOM 1473 O O . GLN A 1 191 ? 8.547 -12.484 3.214 1.00 87.25 191 GLN A O 1
ATOM 1478 N N . GLY A 1 192 ? 10.075 -11.570 4.561 1.00 83.88 192 GLY A N 1
ATOM 1479 C CA . GLY A 1 192 ? 9.667 -12.363 5.718 1.00 83.88 192 GLY A CA 1
ATOM 1480 C C . GLY A 1 192 ? 9.885 -13.854 5.487 1.00 83.88 192 GLY A C 1
ATOM 1481 O O . GLY A 1 192 ? 11.015 -14.279 5.235 1.00 83.88 192 GLY A O 1
ATOM 1482 N N . VAL A 1 193 ? 8.815 -14.639 5.611 1.00 84.00 193 VAL A N 1
ATOM 1483 C CA . VAL A 1 193 ? 8.914 -16.101 5.650 1.00 84.00 193 VAL A CA 1
ATOM 1484 C C . VAL A 1 193 ? 9.333 -16.736 4.326 1.00 84.00 193 VAL A C 1
ATOM 1486 O O . VAL A 1 193 ? 10.124 -17.672 4.349 1.00 84.00 193 VAL A O 1
ATOM 1489 N N . ALA A 1 194 ? 8.933 -16.178 3.175 1.00 83.12 194 ALA A N 1
ATOM 1490 C CA . ALA A 1 194 ? 9.365 -16.699 1.877 1.00 83.12 194 ALA A CA 1
ATOM 1491 C C . ALA A 1 194 ? 10.901 -16.719 1.747 1.00 83.12 194 ALA A C 1
ATOM 1493 O O . ALA A 1 194 ? 11.470 -17.577 1.077 1.00 83.12 194 ALA A O 1
ATOM 1494 N N . LEU A 1 195 ? 11.595 -15.790 2.411 1.00 87.75 195 LEU A N 1
ATOM 1495 C CA . LEU A 1 195 ? 13.058 -15.690 2.376 1.00 87.75 195 LEU A CA 1
ATOM 1496 C C . LEU A 1 195 ? 13.748 -16.475 3.500 1.00 87.75 195 LEU A C 1
ATOM 1498 O O . LEU A 1 195 ? 14.962 -16.691 3.453 1.00 87.75 195 LEU A O 1
ATOM 1502 N N . HIS A 1 196 ? 12.985 -16.877 4.516 1.00 86.62 196 HIS A N 1
ATOM 1503 C CA . HIS A 1 196 ? 13.464 -17.538 5.724 1.00 86.62 196 HIS A CA 1
ATOM 1504 C C . HIS A 1 196 ? 12.453 -18.588 6.220 1.00 86.62 196 HIS A C 1
ATOM 1506 O O . HIS A 1 196 ? 11.905 -18.418 7.318 1.00 86.62 196 HIS A O 1
ATOM 1512 N N . PRO A 1 197 ? 12.199 -19.650 5.433 1.00 85.62 197 PRO A N 1
ATOM 1513 C CA . PRO A 1 197 ? 11.233 -20.675 5.805 1.00 85.62 197 PRO A CA 1
ATOM 1514 C C . PRO A 1 197 ? 11.627 -21.359 7.120 1.00 85.62 197 PRO A C 1
ATOM 1516 O O . PRO A 1 197 ? 12.814 -21.497 7.433 1.00 85.62 197 PRO A O 1
ATOM 1519 N N . GLY A 1 198 ? 10.629 -21.762 7.905 1.00 87.31 198 GLY A N 1
ATOM 1520 C CA . GLY A 1 198 ? 10.798 -22.495 9.164 1.00 87.31 198 GLY A CA 1
ATOM 1521 C C . GLY A 1 198 ? 11.034 -21.627 10.405 1.00 87.31 198 GLY A C 1
ATOM 1522 O O . GLY A 1 198 ? 11.145 -22.160 11.507 1.00 87.31 198 GLY A O 1
ATOM 1523 N N . LYS A 1 199 ? 11.099 -20.293 10.273 1.00 85.69 199 LYS A N 1
ATOM 1524 C CA . LYS A 1 199 ? 11.228 -19.386 11.432 1.00 85.69 199 LYS A CA 1
ATOM 1525 C C . LYS A 1 199 ? 9.906 -19.121 12.155 1.00 85.69 199 LYS A C 1
ATOM 1527 O O . LYS A 1 199 ? 9.927 -18.739 13.322 1.00 85.69 199 LYS A O 1
ATOM 1532 N N . ASN A 1 200 ? 8.769 -19.244 11.470 1.00 88.75 200 ASN A N 1
ATOM 1533 C CA . ASN A 1 200 ? 7.451 -18.988 12.049 1.00 88.75 200 ASN A CA 1
ATOM 1534 C C . ASN A 1 200 ? 6.399 -19.827 11.323 1.00 88.75 200 ASN A C 1
ATOM 1536 O O . ASN A 1 200 ? 5.938 -19.448 10.246 1.00 88.75 200 ASN A O 1
ATOM 1540 N N . SER A 1 201 ? 5.967 -20.910 11.969 1.00 91.50 201 SER A N 1
ATOM 1541 C CA . SER A 1 201 ? 5.049 -21.898 11.393 1.00 91.50 201 SER A CA 1
ATOM 1542 C C . SER A 1 201 ? 3.742 -21.299 10.869 1.00 91.50 201 SER A C 1
ATOM 1544 O O . SER A 1 201 ? 3.231 -21.742 9.845 1.00 91.50 201 SER A O 1
ATOM 1546 N N . SER A 1 202 ? 3.200 -20.263 11.520 1.00 92.62 202 SER A N 1
ATOM 1547 C CA . SER A 1 202 ? 1.961 -19.628 11.052 1.00 92.62 202 SER A CA 1
ATOM 1548 C C . SER A 1 202 ? 2.170 -18.784 9.790 1.00 92.62 202 SER A C 1
ATOM 1550 O O . SER A 1 202 ? 1.276 -18.708 8.948 1.00 92.62 202 SER A O 1
ATOM 1552 N N . ARG A 1 203 ? 3.345 -18.157 9.636 1.00 92.50 203 ARG A N 1
ATOM 1553 C CA . ARG A 1 203 ? 3.695 -17.431 8.411 1.00 92.50 203 ARG A CA 1
ATOM 1554 C C . ARG A 1 203 ? 4.028 -18.410 7.294 1.00 92.50 203 ARG A C 1
ATOM 1556 O O . ARG A 1 203 ? 3.577 -18.196 6.174 1.00 92.50 203 ARG A O 1
ATOM 1563 N N . ASP A 1 204 ? 4.741 -19.493 7.611 1.00 93.75 204 ASP A N 1
ATOM 1564 C CA . ASP A 1 204 ? 5.040 -20.575 6.668 1.00 93.75 204 ASP A CA 1
ATOM 1565 C C . ASP A 1 204 ? 3.724 -21.118 6.093 1.00 93.75 204 ASP A C 1
ATOM 1567 O O . ASP A 1 204 ? 3.535 -21.145 4.878 1.00 93.75 204 ASP A O 1
ATOM 1571 N N . LEU A 1 205 ? 2.759 -21.433 6.966 1.00 95.31 205 LEU A N 1
ATOM 1572 C CA . LEU A 1 205 ? 1.421 -21.874 6.573 1.00 95.31 205 LEU A CA 1
ATOM 1573 C C . LEU A 1 205 ? 0.733 -20.880 5.627 1.00 95.31 205 LEU A C 1
ATOM 1575 O O . LEU A 1 205 ? 0.171 -21.288 4.614 1.00 95.31 205 LEU A O 1
ATOM 1579 N N . TYR A 1 206 ? 0.780 -19.580 5.925 1.00 96.25 206 TYR A N 1
ATOM 1580 C CA . TYR A 1 206 ? 0.196 -18.555 5.058 1.00 96.25 206 TYR A CA 1
ATOM 1581 C C . TYR A 1 206 ? 0.857 -18.511 3.675 1.00 96.25 206 TYR A C 1
ATOM 1583 O O . TYR A 1 206 ? 0.161 -18.479 2.661 1.00 96.25 206 TYR A O 1
ATOM 1591 N N . TYR A 1 207 ? 2.188 -18.569 3.617 1.00 96.69 207 TYR A N 1
ATOM 1592 C CA . TYR A 1 207 ? 2.932 -18.598 2.359 1.00 96.69 207 TYR A CA 1
ATOM 1593 C C . TYR A 1 207 ? 2.624 -19.853 1.525 1.00 96.69 207 TYR A C 1
ATOM 1595 O O . TYR A 1 207 ? 2.376 -19.745 0.323 1.00 96.69 207 TYR A O 1
ATOM 1603 N N . HIS A 1 208 ? 2.543 -21.031 2.150 1.00 96.75 208 HIS A N 1
ATOM 1604 C CA . HIS A 1 208 ? 2.159 -22.266 1.460 1.00 96.75 208 HIS A CA 1
ATOM 1605 C C . HIS A 1 208 ? 0.722 -22.224 0.933 1.00 96.75 208 HIS A C 1
ATOM 1607 O O . HIS A 1 208 ? 0.490 -22.591 -0.218 1.00 96.75 208 HIS A O 1
ATOM 1613 N N . ARG A 1 209 ? -0.230 -21.708 1.722 1.00 97.56 209 ARG A N 1
ATOM 1614 C CA . ARG A 1 209 ? -1.617 -21.518 1.266 1.00 97.56 209 ARG A CA 1
ATOM 1615 C C . ARG A 1 209 ? -1.692 -20.581 0.058 1.00 97.56 209 ARG A C 1
ATOM 1617 O O . ARG A 1 209 ? -2.550 -20.772 -0.798 1.00 97.56 209 ARG A O 1
ATOM 1624 N N . LEU A 1 210 ? -0.813 -19.573 -0.037 1.00 98.00 210 LEU A N 1
ATOM 1625 C CA . LEU A 1 210 ? -0.747 -18.702 -1.218 1.00 98.00 210 LEU A CA 1
ATOM 1626 C C . LEU A 1 210 ? -0.278 -19.487 -2.448 1.00 98.00 210 LEU A C 1
ATOM 1628 O O . LEU A 1 210 ? -0.930 -19.425 -3.486 1.00 98.00 210 LEU A O 1
ATOM 1632 N N . LEU A 1 211 ? 0.809 -20.258 -2.335 1.00 97.94 211 LEU A N 1
ATOM 1633 C CA . LEU A 1 211 ? 1.283 -21.114 -3.431 1.00 97.94 211 LEU A CA 1
ATOM 1634 C C . LEU A 1 211 ? 0.185 -22.070 -3.916 1.00 97.94 211 LEU A C 1
ATOM 1636 O O . LEU A 1 211 ? -0.050 -22.170 -5.121 1.00 97.94 211 LEU A O 1
ATOM 1640 N N . GLU A 1 212 ? -0.527 -22.706 -2.984 1.00 98.06 212 GLU A N 1
ATOM 1641 C CA . GLU A 1 212 ? -1.650 -23.599 -3.275 1.00 98.06 212 GLU A CA 1
ATOM 1642 C C . GLU A 1 212 ? -2.808 -22.867 -3.970 1.00 98.06 212 GLU A C 1
ATOM 1644 O O . GLU A 1 212 ? -3.307 -23.333 -4.996 1.00 98.06 212 GLU A O 1
ATOM 1649 N N . ALA A 1 213 ? -3.204 -21.691 -3.472 1.00 98.00 213 ALA A N 1
ATOM 1650 C CA . ALA A 1 213 ? -4.288 -20.899 -4.055 1.00 98.00 213 ALA A CA 1
ATOM 1651 C C . ALA A 1 213 ? -4.020 -20.518 -5.520 1.00 98.00 213 ALA A C 1
ATOM 1653 O O . ALA A 1 213 ? -4.956 -20.464 -6.322 1.00 98.00 213 ALA A O 1
ATOM 1654 N N . PHE A 1 214 ? -2.751 -20.300 -5.875 1.00 97.88 214 PHE A N 1
ATOM 1655 C CA . PHE A 1 214 ? -2.315 -20.006 -7.241 1.00 97.88 214 PHE A CA 1
ATOM 1656 C C . PHE A 1 214 ? -1.895 -21.245 -8.049 1.00 97.88 214 PHE A C 1
ATOM 1658 O O . PHE A 1 214 ? -1.519 -21.103 -9.212 1.00 97.88 214 PHE A O 1
ATOM 1665 N N . GLY A 1 215 ? -1.951 -22.452 -7.473 1.00 97.88 215 GLY A N 1
ATOM 1666 C CA . GLY A 1 215 ? -1.539 -23.689 -8.147 1.00 97.88 215 GLY A CA 1
ATOM 1667 C C . GLY A 1 215 ? -0.058 -23.707 -8.545 1.00 97.88 215 GLY A C 1
ATOM 1668 O O . GLY A 1 215 ? 0.309 -24.301 -9.560 1.00 97.88 215 GLY A O 1
ATOM 1669 N N . ILE A 1 216 ? 0.803 -23.017 -7.793 1.00 97.81 216 ILE A N 1
ATOM 1670 C CA . ILE A 1 216 ? 2.231 -22.911 -8.101 1.00 97.81 216 ILE A CA 1
ATOM 1671 C C . ILE A 1 216 ? 2.958 -24.119 -7.518 1.00 97.81 216 ILE A C 1
ATOM 1673 O O . ILE A 1 216 ? 3.151 -24.229 -6.310 1.00 97.81 216 ILE A O 1
ATOM 1677 N N . ILE A 1 217 ? 3.388 -25.012 -8.409 1.00 96.38 217 ILE A N 1
ATOM 1678 C CA . ILE A 1 217 ? 4.181 -26.199 -8.081 1.00 96.38 217 ILE A CA 1
ATOM 1679 C C . ILE A 1 217 ? 5.672 -25.846 -8.150 1.00 96.38 217 ILE A C 1
ATOM 1681 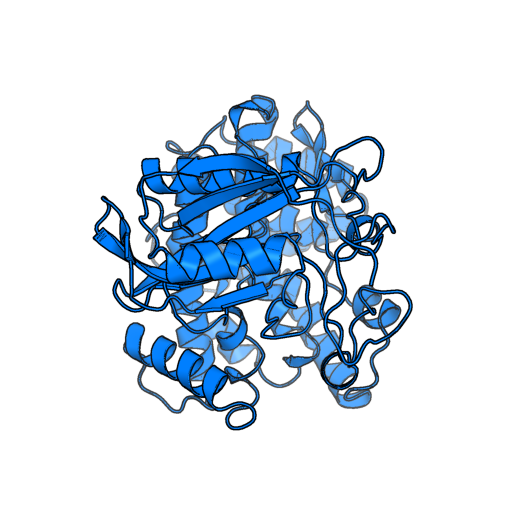O O . ILE A 1 217 ? 6.137 -25.303 -9.157 1.00 96.38 217 ILE A O 1
ATOM 1685 N N . GLY A 1 218 ? 6.412 -26.180 -7.095 1.00 94.81 218 GLY A N 1
ATOM 1686 C CA . GLY A 1 218 ? 7.857 -25.987 -6.983 1.00 94.81 218 GLY A CA 1
ATOM 1687 C C . GLY A 1 218 ? 8.314 -26.024 -5.527 1.00 94.81 218 GLY A C 1
ATOM 1688 O O . GLY A 1 218 ? 7.485 -26.044 -4.618 1.00 94.81 218 GLY A O 1
ATOM 1689 N N . ASP A 1 219 ? 9.628 -26.021 -5.300 1.00 95.38 219 ASP A N 1
ATOM 1690 C CA . ASP A 1 219 ? 10.184 -25.858 -3.954 1.00 95.38 219 ASP A CA 1
ATOM 1691 C C . ASP A 1 219 ? 9.871 -24.436 -3.438 1.00 95.38 219 ASP A C 1
ATOM 1693 O O . ASP A 1 219 ? 10.306 -23.467 -4.069 1.00 95.38 219 ASP A O 1
ATOM 1697 N N . PRO A 1 220 ? 9.151 -24.272 -2.312 1.00 93.00 220 PRO A N 1
ATOM 1698 C CA . PRO A 1 220 ? 8.857 -22.970 -1.703 1.00 93.00 220 PRO A CA 1
ATOM 1699 C C . PRO A 1 220 ? 10.119 -22.166 -1.331 1.00 93.00 220 PRO A C 1
ATOM 1701 O O . PRO A 1 220 ? 10.079 -20.939 -1.237 1.00 93.00 220 PRO A O 1
ATOM 1704 N N . SER A 1 221 ? 11.259 -22.841 -1.154 1.00 92.44 221 SER A N 1
ATOM 1705 C CA . SER A 1 221 ? 12.559 -22.219 -0.887 1.00 92.44 221 SER A CA 1
ATOM 1706 C C . SER A 1 221 ? 13.315 -21.791 -2.155 1.00 92.44 221 SER A C 1
ATOM 1708 O O . SER A 1 221 ? 14.300 -21.046 -2.068 1.00 92.44 221 SER A O 1
ATOM 1710 N N . ALA A 1 222 ? 12.846 -22.180 -3.343 1.00 95.69 222 ALA A N 1
ATOM 1711 C CA . ALA A 1 222 ? 13.464 -21.802 -4.607 1.00 95.69 222 ALA A CA 1
ATOM 1712 C C . ALA A 1 222 ? 13.064 -20.384 -5.040 1.00 95.69 222 ALA A C 1
ATOM 1714 O O . ALA A 1 222 ? 11.914 -19.957 -4.920 1.00 95.69 222 ALA A O 1
ATOM 1715 N N . GLU A 1 223 ? 14.029 -19.647 -5.595 1.00 96.06 223 GLU A N 1
ATOM 1716 C CA . GLU A 1 223 ? 13.800 -18.288 -6.093 1.00 96.06 223 GLU A CA 1
ATOM 1717 C C . GLU A 1 223 ? 12.752 -18.244 -7.211 1.00 96.06 223 GLU A C 1
ATOM 1719 O O . GLU A 1 223 ? 11.884 -17.376 -7.188 1.00 96.06 223 GLU A O 1
ATOM 1724 N N . ASP A 1 224 ? 12.778 -19.200 -8.144 1.00 97.44 224 ASP A N 1
ATOM 1725 C CA . ASP A 1 224 ? 11.804 -19.283 -9.241 1.00 97.44 224 ASP A CA 1
ATOM 1726 C C . ASP A 1 224 ? 10.364 -19.393 -8.725 1.00 97.44 224 ASP A C 1
ATOM 1728 O O . ASP A 1 224 ? 9.509 -18.600 -9.120 1.00 97.44 224 ASP A O 1
ATOM 1732 N N . THR A 1 225 ? 10.116 -20.293 -7.768 1.00 97.25 225 THR A N 1
ATOM 1733 C CA . THR A 1 225 ? 8.808 -20.460 -7.120 1.00 97.25 225 THR A CA 1
ATOM 1734 C C . THR A 1 225 ? 8.339 -19.158 -6.469 1.00 97.25 225 THR A C 1
ATOM 1736 O O . THR A 1 225 ? 7.197 -18.738 -6.674 1.00 97.25 225 THR A O 1
ATOM 1739 N N . ARG A 1 226 ? 9.225 -18.475 -5.726 1.00 96.88 226 ARG A N 1
ATOM 1740 C CA . ARG A 1 226 ? 8.913 -17.178 -5.104 1.00 96.88 226 ARG A CA 1
ATOM 1741 C C . ARG A 1 226 ? 8.548 -16.121 -6.133 1.00 96.88 226 ARG A C 1
ATOM 1743 O O . ARG A 1 226 ? 7.520 -15.467 -5.987 1.00 96.88 226 ARG A O 1
ATOM 1750 N N . VAL A 1 227 ? 9.375 -15.943 -7.162 1.00 98.00 227 VAL A N 1
ATOM 1751 C CA . VAL A 1 227 ? 9.162 -14.899 -8.170 1.00 98.00 227 VAL A CA 1
ATOM 1752 C C . VAL A 1 227 ? 7.881 -15.165 -8.961 1.00 98.00 227 VAL A C 1
ATOM 1754 O O . VAL A 1 227 ? 7.106 -14.234 -9.168 1.00 98.00 227 VAL A O 1
ATOM 1757 N N . ARG A 1 228 ? 7.573 -16.424 -9.296 1.00 98.38 228 ARG A N 1
ATOM 1758 C CA . ARG A 1 228 ? 6.295 -16.795 -9.927 1.00 98.38 228 ARG A CA 1
ATOM 1759 C C . ARG A 1 228 ? 5.086 -16.428 -9.066 1.00 98.38 228 ARG A C 1
ATOM 1761 O O . ARG A 1 228 ? 4.110 -15.898 -9.598 1.00 98.38 228 ARG A O 1
ATOM 1768 N N . LEU A 1 229 ? 5.150 -16.654 -7.749 1.00 98.38 229 LEU A N 1
ATOM 1769 C CA . LEU A 1 229 ? 4.085 -16.217 -6.840 1.00 98.38 229 LEU A CA 1
ATOM 1770 C C . LEU A 1 229 ? 3.973 -14.693 -6.801 1.00 98.38 229 LEU A C 1
ATOM 1772 O O . LEU A 1 229 ? 2.867 -14.161 -6.874 1.00 98.38 229 LEU A O 1
ATOM 1776 N N . ILE A 1 230 ? 5.102 -13.984 -6.729 1.00 98.50 230 ILE A N 1
ATOM 1777 C CA . ILE A 1 230 ? 5.119 -12.518 -6.740 1.00 98.50 230 ILE A CA 1
ATOM 1778 C C . ILE A 1 230 ? 4.487 -11.983 -8.029 1.00 98.50 230 ILE A C 1
ATOM 1780 O O . ILE A 1 230 ? 3.687 -11.059 -7.946 1.00 98.50 230 ILE A O 1
ATOM 1784 N N . CYS A 1 231 ? 4.757 -12.576 -9.195 1.00 98.38 231 CYS A N 1
ATOM 1785 C CA . CYS A 1 231 ? 4.112 -12.206 -10.459 1.00 98.38 231 CYS A CA 1
ATOM 1786 C C . CYS A 1 231 ? 2.592 -12.440 -10.440 1.00 98.38 231 CYS A C 1
ATOM 1788 O O . CYS A 1 231 ? 1.825 -11.582 -10.883 1.00 98.38 231 CYS A O 1
ATOM 1790 N N . ALA A 1 232 ? 2.134 -13.574 -9.900 1.00 98.38 232 ALA A N 1
ATOM 1791 C CA . ALA A 1 232 ? 0.706 -13.874 -9.787 1.00 98.38 232 ALA A CA 1
ATOM 1792 C C . ALA A 1 232 ? -0.022 -12.879 -8.863 1.00 98.38 232 ALA A C 1
ATOM 1794 O O . ALA A 1 232 ? -1.082 -12.354 -9.213 1.00 98.38 232 ALA A O 1
ATOM 1795 N N . LEU A 1 233 ? 0.590 -12.554 -7.720 1.00 98.56 233 LEU A N 1
ATOM 1796 C CA . LEU A 1 233 ? 0.092 -11.542 -6.790 1.00 98.56 233 LEU A CA 1
ATOM 1797 C C . LEU A 1 233 ? 0.131 -10.142 -7.402 1.00 98.56 233 LEU A C 1
ATOM 1799 O O . LEU A 1 233 ? -0.862 -9.426 -7.332 1.00 98.56 233 LEU A O 1
ATOM 1803 N N . ALA A 1 234 ? 1.236 -9.762 -8.045 1.00 98.50 234 ALA A N 1
ATOM 1804 C CA . ALA A 1 234 ? 1.411 -8.462 -8.686 1.00 98.50 234 ALA A CA 1
ATOM 1805 C C . ALA A 1 234 ? 0.303 -8.190 -9.706 1.00 98.50 234 ALA A C 1
ATOM 1807 O O . ALA A 1 234 ? -0.255 -7.094 -9.724 1.00 98.50 234 ALA A O 1
ATOM 1808 N N . ARG A 1 235 ? -0.080 -9.207 -10.487 1.00 98.19 235 ARG A N 1
ATOM 1809 C CA . ARG A 1 235 ? -1.220 -9.124 -11.401 1.00 98.19 235 ARG A CA 1
ATOM 1810 C C . ARG A 1 235 ? -2.528 -8.820 -10.668 1.00 98.19 235 ARG A C 1
ATOM 1812 O O . ARG A 1 235 ? -3.178 -7.832 -10.993 1.00 98.19 235 ARG A O 1
ATOM 1819 N N . GLN A 1 236 ? -2.899 -9.606 -9.655 1.00 98.50 236 GLN A N 1
ATOM 1820 C CA . GLN A 1 236 ? -4.137 -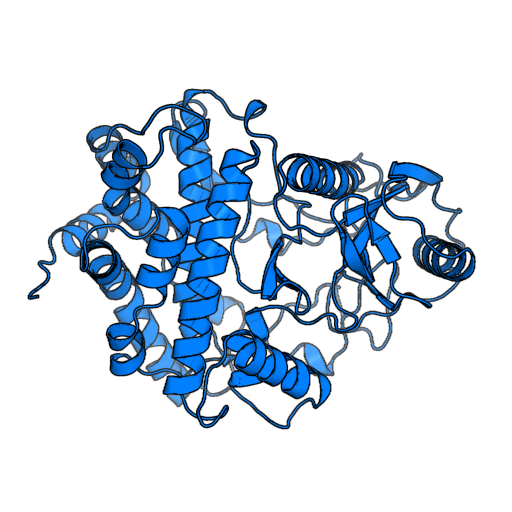9.342 -8.909 1.00 98.50 236 GLN A CA 1
ATOM 1821 C C . GLN A 1 236 ? -4.116 -7.987 -8.186 1.00 98.50 236 GLN A C 1
ATOM 1823 O O . GLN A 1 236 ? -5.143 -7.316 -8.107 1.00 98.50 236 GLN A O 1
ATOM 1828 N N . VAL A 1 237 ? -2.956 -7.560 -7.682 1.00 98.69 237 VAL A N 1
ATOM 1829 C CA . VAL A 1 237 ? -2.778 -6.237 -7.075 1.00 98.69 237 VAL A CA 1
ATOM 1830 C C . VAL A 1 237 ? -3.016 -5.138 -8.115 1.00 98.69 237 VAL A C 1
ATOM 1832 O O . VAL A 1 237 ? -3.779 -4.218 -7.837 1.00 98.69 237 VAL A O 1
ATOM 1835 N N . GLY A 1 238 ? -2.446 -5.246 -9.319 1.00 98.38 238 GLY A N 1
ATOM 1836 C CA . GLY A 1 238 ? -2.707 -4.305 -10.413 1.00 98.38 238 GLY A CA 1
ATOM 1837 C C . GLY A 1 238 ? -4.200 -4.197 -10.744 1.00 98.38 238 GLY A C 1
ATOM 1838 O O . GLY A 1 238 ? -4.731 -3.091 -10.846 1.00 98.38 238 GLY A O 1
ATOM 1839 N N . GLU A 1 239 ? -4.905 -5.331 -10.807 1.00 98.12 239 GLU A N 1
ATOM 1840 C CA . GLU A 1 239 ? -6.366 -5.358 -10.981 1.00 98.12 239 GLU A CA 1
ATOM 1841 C C . GLU A 1 239 ? -7.091 -4.635 -9.834 1.00 98.12 239 GLU A C 1
ATOM 1843 O O . GLU A 1 239 ? -7.998 -3.836 -10.081 1.00 98.12 239 GLU A O 1
ATOM 1848 N N . ARG A 1 240 ? -6.688 -4.875 -8.576 1.00 98.31 240 ARG A N 1
ATOM 1849 C CA . ARG A 1 240 ? -7.304 -4.224 -7.409 1.00 98.31 240 ARG A CA 1
ATOM 1850 C C . ARG A 1 240 ? -7.074 -2.717 -7.394 1.00 98.31 240 ARG A C 1
ATOM 1852 O O . ARG A 1 240 ? -8.007 -1.989 -7.080 1.00 98.31 240 ARG A O 1
ATOM 1859 N N . ILE A 1 241 ? -5.884 -2.233 -7.756 1.00 98.56 241 ILE A N 1
ATOM 1860 C CA . ILE A 1 241 ? -5.609 -0.786 -7.809 1.00 98.56 241 ILE A CA 1
ATOM 1861 C C . ILE A 1 241 ? -6.424 -0.112 -8.909 1.00 98.56 241 ILE A C 1
ATOM 1863 O O . ILE A 1 241 ? -6.955 0.976 -8.694 1.00 98.56 241 ILE A O 1
ATOM 1867 N N . ARG A 1 242 ? -6.615 -0.768 -10.059 1.00 98.12 242 ARG A N 1
ATOM 1868 C CA . ARG A 1 242 ? -7.540 -0.256 -11.075 1.00 98.12 242 ARG A CA 1
ATOM 1869 C C . ARG A 1 242 ? -8.962 -0.156 -10.538 1.00 98.12 242 ARG A C 1
ATOM 1871 O O . ARG A 1 242 ? -9.596 0.883 -10.692 1.00 98.12 242 ARG A O 1
ATOM 1878 N N . GLN A 1 243 ? -9.458 -1.223 -9.922 1.00 98.19 243 GLN A N 1
ATOM 1879 C CA . GLN A 1 243 ? -10.810 -1.254 -9.365 1.00 98.19 243 GLN A CA 1
ATOM 1880 C C . GLN A 1 243 ? -11.007 -0.214 -8.261 1.00 98.19 243 GLN A C 1
ATOM 1882 O O . GLN A 1 243 ? -12.042 0.440 -8.229 1.00 98.19 243 GLN A O 1
ATOM 1887 N N . TYR A 1 244 ? -9.999 -0.009 -7.414 1.00 98.56 244 TYR A N 1
ATOM 1888 C CA . TYR A 1 244 ? -9.977 1.049 -6.409 1.00 98.56 244 TYR A CA 1
ATOM 1889 C C . TYR A 1 244 ? -10.161 2.438 -7.042 1.00 98.56 244 TYR A C 1
ATOM 1891 O O . TYR A 1 244 ? -11.031 3.198 -6.622 1.00 98.56 244 TYR A O 1
ATOM 1899 N N . SER A 1 245 ? -9.423 2.740 -8.116 1.00 98.19 245 SER A N 1
ATOM 1900 C CA . SER A 1 245 ? -9.582 3.999 -8.854 1.00 98.19 245 SER A CA 1
ATOM 1901 C C . SER A 1 245 ? -10.932 4.122 -9.566 1.00 98.19 245 SER A C 1
ATOM 1903 O O . SER A 1 245 ? -11.512 5.204 -9.601 1.00 98.19 245 SER A O 1
ATOM 1905 N N . MET A 1 246 ? -11.453 3.025 -10.123 1.00 97.56 246 MET A N 1
ATOM 1906 C CA . MET A 1 246 ? -12.781 2.990 -10.753 1.00 97.56 246 MET A CA 1
ATOM 1907 C C . MET A 1 246 ? -13.919 3.169 -9.740 1.00 97.56 246 MET A C 1
ATOM 1909 O O . MET A 1 246 ? -14.962 3.704 -10.097 1.00 97.56 246 MET A O 1
ATOM 1913 N N . ALA A 1 247 ? -13.709 2.774 -8.483 1.00 97.88 247 ALA A N 1
ATOM 1914 C CA . ALA A 1 247 ? -14.631 3.021 -7.376 1.00 97.88 247 ALA A CA 1
ATOM 1915 C C . ALA A 1 247 ? -14.584 4.474 -6.859 1.00 97.88 247 ALA A C 1
ATOM 1917 O O . ALA A 1 247 ? -15.205 4.781 -5.845 1.00 97.88 247 ALA A O 1
ATOM 1918 N N . GLY A 1 248 ? -13.848 5.364 -7.534 1.00 97.69 248 GLY A N 1
ATOM 1919 C CA . GLY A 1 248 ? -13.771 6.778 -7.178 1.00 97.69 248 GLY A CA 1
ATOM 1920 C C . GLY A 1 248 ? -12.836 7.069 -6.008 1.00 97.69 248 GLY A C 1
ATOM 1921 O O . GLY A 1 248 ? -13.013 8.081 -5.342 1.00 97.69 248 GLY A O 1
ATOM 1922 N N . LEU A 1 249 ? -11.842 6.217 -5.740 1.00 98.38 249 LEU A N 1
ATOM 1923 C CA . LEU A 1 249 ? -10.872 6.439 -4.666 1.00 98.38 249 LEU A CA 1
ATOM 1924 C C . LEU A 1 249 ? -9.446 6.660 -5.195 1.00 98.38 249 LEU A C 1
ATOM 1926 O O . LEU A 1 249 ? -9.053 6.137 -6.239 1.00 98.38 249 LEU A O 1
ATOM 1930 N N . PHE A 1 250 ? -8.650 7.430 -4.452 1.00 97.44 250 PHE A N 1
ATOM 1931 C CA . PHE A 1 250 ? -7.221 7.662 -4.703 1.00 97.44 250 PHE A CA 1
ATOM 1932 C C . PHE A 1 250 ? -6.420 7.727 -3.384 1.00 97.44 250 PHE A C 1
ATOM 1934 O O . PHE A 1 250 ? -6.991 7.562 -2.304 1.00 97.44 250 PHE A O 1
ATOM 1941 N N . ARG A 1 251 ? -5.097 7.936 -3.451 1.00 95.06 251 ARG A N 1
ATOM 1942 C CA . ARG A 1 251 ? -4.146 7.934 -2.309 1.00 95.06 251 ARG A CA 1
ATOM 1943 C C . ARG A 1 251 ? -3.862 6.578 -1.697 1.00 95.06 251 ARG A C 1
ATOM 1945 O O . ARG A 1 251 ? -3.417 6.502 -0.552 1.00 95.06 251 ARG A O 1
ATOM 1952 N N . TYR A 1 252 ? -4.018 5.516 -2.474 1.00 96.19 252 TYR A N 1
ATOM 1953 C CA . TYR A 1 252 ? -3.652 4.196 -2.001 1.00 96.19 252 TYR A CA 1
ATOM 1954 C C . TYR A 1 252 ? -2.152 3.920 -2.128 1.00 96.19 252 TYR A C 1
ATOM 1956 O O . TYR A 1 252 ? -1.569 3.982 -3.210 1.00 96.19 252 TYR A O 1
ATOM 1964 N N . SER A 1 253 ? -1.523 3.546 -1.013 1.00 92.69 253 SER A N 1
ATOM 1965 C CA . SER A 1 253 ? -0.146 3.046 -1.002 1.00 92.69 253 SER A CA 1
ATOM 1966 C C . SER A 1 253 ? -0.149 1.562 -1.363 1.00 92.69 253 SER A C 1
ATOM 1968 O O . SER A 1 253 ? -0.332 0.711 -0.491 1.00 92.69 253 SER A O 1
ATOM 1970 N N . ALA A 1 254 ? 0.057 1.250 -2.643 1.00 93.94 254 ALA A N 1
ATOM 1971 C CA . ALA A 1 254 ? -0.054 -0.099 -3.206 1.00 93.94 254 ALA A CA 1
ATOM 1972 C C . ALA A 1 254 ? 1.156 -1.011 -2.889 1.00 93.94 254 ALA A C 1
ATOM 1974 O O . ALA A 1 254 ? 1.682 -1.717 -3.747 1.00 93.94 254 ALA A O 1
ATOM 1975 N N . GLU A 1 255 ? 1.610 -1.014 -1.636 1.00 95.19 255 GLU A N 1
ATOM 1976 C CA . GLU A 1 255 ? 2.612 -1.953 -1.133 1.00 95.19 255 GLU A CA 1
ATOM 1977 C C . GLU A 1 255 ? 1.953 -3.285 -0.741 1.00 95.19 255 GLU A C 1
ATOM 1979 O O . GLU A 1 255 ? 0.891 -3.292 -0.132 1.00 95.19 255 GLU A O 1
ATOM 1984 N N . PHE A 1 256 ? 2.607 -4.428 -0.984 1.00 96.75 256 PHE A N 1
ATOM 1985 C CA . PHE A 1 256 ? 2.105 -5.759 -0.592 1.00 96.75 256 PHE A CA 1
ATOM 1986 C C . PHE A 1 256 ? 1.774 -5.901 0.912 1.00 96.75 256 PHE A C 1
ATOM 1988 O O . PHE A 1 256 ? 0.975 -6.755 1.296 1.00 96.75 256 PHE A O 1
ATOM 1995 N N . SER A 1 257 ? 2.353 -5.072 1.787 1.00 94.38 257 SER A N 1
ATOM 1996 C CA . SER A 1 257 ? 1.988 -5.016 3.212 1.00 94.38 257 SER A CA 1
ATOM 1997 C C . SER A 1 257 ? 0.560 -4.525 3.455 1.00 94.38 257 SER A C 1
ATOM 1999 O O . SER A 1 257 ? 0.007 -4.780 4.524 1.00 94.38 257 SER A O 1
ATOM 2001 N N . ASN A 1 258 ? -0.014 -3.833 2.474 1.00 96.75 258 ASN A N 1
ATOM 2002 C CA . ASN A 1 258 ? -1.331 -3.217 2.513 1.00 96.75 258 ASN A CA 1
ATOM 2003 C C . ASN A 1 258 ? -2.358 -4.085 1.786 1.00 96.75 258 ASN A C 1
ATOM 2005 O O . ASN A 1 258 ? -3.381 -3.601 1.347 1.00 96.75 258 ASN A O 1
ATOM 2009 N N . PHE A 1 259 ? -2.129 -5.389 1.673 1.00 98.12 259 PHE A N 1
ATOM 2010 C CA . PHE A 1 259 ? -3.109 -6.298 1.091 1.00 98.12 259 PHE A CA 1
ATOM 2011 C C . PHE A 1 259 ? -3.277 -7.535 1.957 1.00 98.12 259 PHE A C 1
ATOM 2013 O O . PHE A 1 259 ? -2.321 -8.039 2.557 1.00 98.12 259 PHE A O 1
ATOM 2020 N N . GLU A 1 260 ? -4.514 -8.012 2.012 1.00 97.25 260 GLU A N 1
ATOM 2021 C CA . GLU A 1 260 ? -4.887 -9.318 2.552 1.00 97.25 260 GLU A CA 1
ATOM 2022 C C . GLU A 1 260 ? -5.190 -10.267 1.391 1.00 97.25 260 GLU A C 1
ATOM 2024 O O . GLU A 1 260 ? -5.248 -9.861 0.225 1.00 97.25 260 GLU A O 1
ATOM 2029 N N . PHE A 1 261 ? -5.376 -11.544 1.709 1.00 97.69 261 PHE A N 1
ATOM 2030 C CA . PHE A 1 261 ? -5.780 -12.541 0.731 1.00 97.69 261 PHE A CA 1
ATOM 2031 C C . PHE A 1 261 ? -7.001 -13.294 1.243 1.00 97.69 261 PHE A C 1
ATOM 2033 O O . PHE A 1 261 ? -6.998 -13.816 2.354 1.00 97.69 261 PHE A O 1
ATOM 2040 N N . ASP A 1 262 ? -8.040 -13.342 0.421 1.00 96.56 262 ASP A N 1
ATOM 2041 C CA . ASP A 1 262 ? -9.232 -14.146 0.642 1.00 96.56 262 ASP A CA 1
ATOM 2042 C C . ASP A 1 262 ? -9.003 -15.503 -0.025 1.00 96.56 262 ASP A C 1
ATOM 2044 O O . ASP A 1 262 ? -9.132 -15.647 -1.242 1.00 96.56 262 ASP A O 1
ATOM 2048 N N . PHE A 1 263 ? -8.611 -16.499 0.772 1.00 96.31 263 PHE A N 1
ATOM 2049 C CA . PHE A 1 263 ? -8.290 -17.839 0.271 1.00 96.31 263 PHE A CA 1
ATOM 2050 C C . PHE A 1 263 ? -9.508 -18.591 -0.258 1.00 96.31 263 PHE A C 1
ATOM 2052 O O . PHE A 1 263 ? -9.357 -19.444 -1.132 1.00 96.31 263 PHE A O 1
ATOM 2059 N N . ARG A 1 264 ? -10.712 -18.265 0.229 1.00 94.06 264 ARG A N 1
ATOM 2060 C CA . ARG A 1 264 ? -11.953 -18.901 -0.219 1.00 94.06 264 ARG A CA 1
ATOM 2061 C C . ARG A 1 264 ? -12.270 -18.516 -1.659 1.00 94.06 264 ARG A C 1
ATOM 2063 O O . ARG A 1 264 ? -12.610 -19.381 -2.460 1.00 94.06 264 ARG A O 1
ATOM 2070 N N . HIS A 1 265 ? -12.109 -17.238 -1.992 1.00 94.62 265 HIS A N 1
ATOM 2071 C CA . HIS A 1 265 ? -12.350 -16.720 -3.343 1.00 94.62 265 HIS A CA 1
ATOM 2072 C C . HIS A 1 265 ? -11.067 -16.552 -4.172 1.00 94.62 265 HIS A C 1
ATOM 2074 O O . HIS A 1 265 ? -11.134 -16.102 -5.314 1.00 94.62 265 HIS A O 1
ATOM 2080 N N . ARG A 1 266 ? -9.904 -16.909 -3.609 1.00 97.06 266 ARG A N 1
ATOM 2081 C CA . ARG A 1 266 ? -8.564 -16.834 -4.222 1.00 97.06 266 ARG A CA 1
ATOM 2082 C C . ARG A 1 266 ? -8.233 -15.456 -4.797 1.00 97.06 266 ARG A C 1
ATOM 2084 O O . ARG A 1 266 ? -7.729 -15.334 -5.918 1.00 97.06 266 ARG A O 1
ATOM 2091 N N . ARG A 1 267 ? -8.527 -14.412 -4.022 1.00 97.06 267 ARG A N 1
ATOM 2092 C CA . ARG A 1 267 ? -8.406 -13.020 -4.466 1.00 97.06 267 ARG A CA 1
ATOM 2093 C C . ARG A 1 267 ? -7.702 -12.127 -3.453 1.00 97.06 267 ARG A C 1
ATOM 2095 O O . ARG A 1 267 ? -7.864 -12.283 -2.245 1.00 97.06 267 ARG A O 1
ATOM 2102 N N . VAL A 1 268 ? -6.965 -11.149 -3.964 1.00 98.06 268 VAL A N 1
ATOM 2103 C CA . VAL A 1 268 ? -6.391 -10.052 -3.178 1.00 98.06 268 VAL A CA 1
ATOM 2104 C C . VAL A 1 268 ? -7.494 -9.132 -2.647 1.00 98.06 268 VAL A C 1
ATOM 2106 O O . VA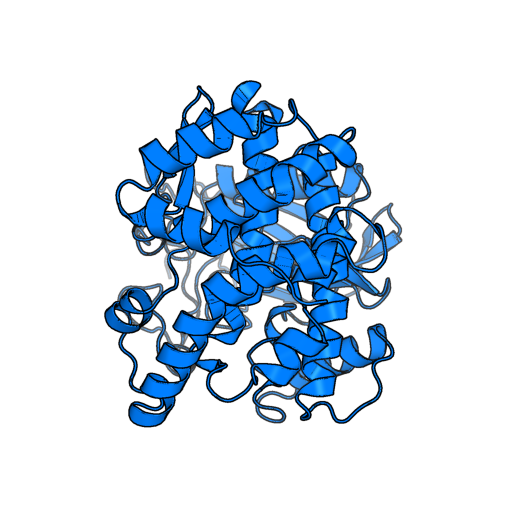L A 1 268 ? -8.438 -8.802 -3.367 1.00 98.06 268 VAL A O 1
ATOM 2109 N N . VAL A 1 269 ? -7.346 -8.697 -1.395 1.00 97.69 269 VAL A N 1
ATOM 2110 C CA . VAL A 1 269 ? -8.295 -7.841 -0.672 1.00 97.69 269 VAL A CA 1
ATOM 2111 C C . VAL A 1 269 ? -7.609 -6.555 -0.213 1.00 97.69 269 VAL A C 1
ATOM 2113 O O . VAL A 1 269 ? -6.534 -6.593 0.393 1.00 97.69 269 VAL A O 1
ATOM 2116 N N . LEU A 1 270 ? -8.242 -5.414 -0.497 1.00 98.06 270 LEU A N 1
ATOM 2117 C CA . LEU A 1 270 ? -7.783 -4.091 -0.071 1.00 98.06 270 LEU A CA 1
ATOM 2118 C C . LEU A 1 270 ? -7.992 -3.888 1.434 1.00 98.06 270 LEU A C 1
ATOM 2120 O O . LEU A 1 270 ? -9.037 -4.206 1.997 1.00 98.06 270 LEU A O 1
ATOM 2124 N N . THR A 1 271 ? -6.991 -3.315 2.087 1.00 97.38 271 THR A N 1
ATOM 2125 C CA . THR A 1 271 ? -7.002 -2.972 3.517 1.00 97.38 271 THR A CA 1
ATOM 2126 C C . THR A 1 271 ? -6.210 -1.675 3.723 1.00 97.38 271 THR A C 1
ATOM 2128 O O . THR A 1 271 ? -5.638 -1.149 2.775 1.00 97.38 271 THR A O 1
ATOM 2131 N N . ASP A 1 272 ? -6.110 -1.184 4.957 1.00 95.56 272 ASP A N 1
ATOM 2132 C CA . ASP A 1 272 ? -5.277 -0.014 5.293 1.00 95.56 272 ASP A CA 1
ATOM 2133 C C . ASP A 1 272 ? -5.749 1.281 4.605 1.00 95.56 272 ASP A C 1
ATOM 2135 O O . ASP A 1 272 ? -4.984 2.005 3.975 1.00 95.56 272 ASP A O 1
ATOM 2139 N N . LEU A 1 273 ? -7.053 1.553 4.711 1.00 97.19 273 LEU A N 1
ATOM 2140 C CA . LEU A 1 273 ? -7.740 2.594 3.939 1.00 97.19 273 LEU A CA 1
ATOM 2141 C C . LEU A 1 273 ? -7.790 3.965 4.644 1.00 97.19 273 LEU A C 1
ATOM 2143 O O . LEU A 1 273 ? -8.448 4.879 4.163 1.00 97.19 273 LEU A O 1
ATOM 2147 N N . ASP A 1 274 ? -7.070 4.173 5.751 1.00 94.50 274 ASP A N 1
ATOM 2148 C CA . ASP A 1 274 ? -7.084 5.437 6.519 1.00 94.50 274 ASP A CA 1
ATOM 2149 C C . ASP A 1 274 ? -6.374 6.614 5.815 1.00 94.50 274 ASP A C 1
ATOM 2151 O O . ASP A 1 274 ? -6.384 7.758 6.290 1.00 94.50 274 ASP A O 1
ATOM 2155 N N . SER A 1 275 ? -5.765 6.344 4.660 1.00 93.81 275 SER A N 1
ATOM 2156 C CA . SER A 1 275 ? -5.187 7.344 3.757 1.00 93.81 275 SER A CA 1
ATOM 2157 C C . SER A 1 275 ? -6.015 7.599 2.495 1.00 93.81 275 SER A C 1
ATOM 2159 O O . SER A 1 275 ? -5.725 8.572 1.803 1.00 93.81 275 SER A O 1
ATOM 2161 N N . ALA A 1 276 ? -7.044 6.784 2.232 1.00 96.75 276 ALA A N 1
ATOM 2162 C CA . ALA A 1 276 ? -7.870 6.854 1.032 1.00 96.75 276 ALA A CA 1
ATOM 2163 C C . ALA A 1 276 ? -8.649 8.173 0.931 1.00 96.75 276 ALA A C 1
ATOM 2165 O O . ALA A 1 276 ? -9.217 8.647 1.909 1.00 96.75 276 ALA A O 1
ATOM 2166 N N . GLU A 1 277 ? -8.742 8.754 -0.257 1.00 96.88 277 GLU A N 1
ATOM 2167 C CA . GLU A 1 277 ? -9.609 9.908 -0.501 1.00 96.88 277 GLU A CA 1
ATOM 2168 C C . GLU A 1 277 ? -10.553 9.655 -1.669 1.00 96.88 277 GLU A C 1
ATOM 2170 O O . GLU A 1 277 ? -10.237 8.895 -2.582 1.00 96.88 277 GLU A O 1
ATOM 2175 N N . PHE A 1 278 ? -11.716 10.301 -1.617 1.00 97.62 278 PHE A N 1
ATOM 2176 C CA . PHE A 1 278 ? -12.711 10.290 -2.682 1.00 97.62 278 PHE A CA 1
ATOM 2177 C C . PHE A 1 278 ? -12.274 11.219 -3.802 1.00 97.62 278 PHE A C 1
ATOM 2179 O O . PHE A 1 278 ? -11.959 12.377 -3.554 1.00 97.62 278 PHE A O 1
ATOM 2186 N N . ILE A 1 279 ? -12.255 10.733 -5.037 1.00 96.81 279 ILE A N 1
ATOM 2187 C CA . ILE A 1 279 ? -11.712 11.444 -6.196 1.00 96.81 279 ILE A CA 1
ATOM 2188 C C . ILE A 1 279 ? -12.407 12.786 -6.459 1.00 96.81 279 ILE A C 1
ATOM 2190 O O . ILE A 1 279 ? -11.841 13.684 -7.084 1.00 96.81 279 ILE A O 1
ATOM 2194 N N . GLU A 1 280 ? -13.624 12.952 -5.951 1.00 96.12 280 GLU A N 1
ATOM 2195 C CA . GLU A 1 280 ? -14.394 14.185 -5.979 1.00 96.12 280 GLU A CA 1
ATOM 2196 C C . GLU A 1 280 ? -13.717 15.326 -5.208 1.00 96.12 280 GLU A C 1
ATOM 2198 O O . GLU A 1 280 ? -13.924 16.483 -5.572 1.00 96.12 280 GLU A O 1
ATOM 2203 N N . THR A 1 281 ? -12.885 15.023 -4.201 1.00 95.44 281 THR A N 1
ATOM 2204 C CA . THR A 1 281 ? -12.117 16.023 -3.437 1.00 95.44 281 THR A CA 1
ATOM 2205 C C . THR A 1 281 ? -10.927 16.579 -4.220 1.00 95.44 281 THR A C 1
ATOM 2207 O O . THR A 1 281 ? -10.449 17.672 -3.910 1.00 95.44 281 THR A O 1
ATOM 2210 N N . ALA A 1 282 ? -10.453 15.862 -5.243 1.00 95.19 282 ALA A N 1
ATOM 2211 C CA . ALA A 1 282 ? -9.380 16.314 -6.117 1.00 95.19 282 ALA A CA 1
ATOM 2212 C C . ALA A 1 282 ? -9.910 17.257 -7.211 1.00 95.19 282 ALA A C 1
ATOM 2214 O O . ALA A 1 282 ? -11.015 17.077 -7.745 1.00 95.19 282 ALA A O 1
ATOM 2215 N N . SER A 1 283 ? -9.089 18.245 -7.588 1.00 94.00 283 SER A N 1
ATOM 2216 C CA . SER A 1 283 ? -9.403 19.141 -8.706 1.00 94.00 283 SER A CA 1
ATOM 2217 C C . SER A 1 283 ? -9.495 18.348 -10.007 1.00 94.00 283 SER A C 1
ATOM 2219 O O . SER A 1 283 ? -8.803 17.342 -10.177 1.00 94.00 283 SER A O 1
ATOM 2221 N N . ILE A 1 284 ? -10.323 18.794 -10.952 1.00 91.62 284 ILE A N 1
ATOM 2222 C CA . ILE A 1 284 ? -10.531 18.069 -12.213 1.00 91.62 284 ILE A CA 1
ATOM 2223 C C . ILE A 1 284 ? -9.212 17.840 -12.973 1.00 91.62 284 ILE A C 1
ATOM 2225 O O . ILE A 1 284 ? -9.027 16.789 -13.586 1.00 91.62 284 ILE A O 1
ATOM 2229 N N . GLU A 1 285 ? -8.268 18.775 -12.849 1.00 92.25 285 GLU A N 1
ATOM 2230 C CA . GLU A 1 285 ? -6.924 18.729 -13.427 1.00 92.25 285 GLU A CA 1
ATOM 2231 C C . GLU A 1 285 ? -6.028 17.655 -12.792 1.00 92.25 285 GLU A C 1
ATOM 2233 O O . GLU A 1 285 ? -5.104 17.167 -13.441 1.00 92.25 285 GLU A O 1
ATOM 2238 N N . THR A 1 286 ? -6.273 17.284 -11.532 1.00 95.62 286 THR A N 1
ATOM 2239 C CA . THR A 1 286 ? -5.412 16.366 -10.769 1.00 95.62 286 THR A CA 1
ATOM 2240 C C . THR A 1 286 ? -5.983 14.960 -10.637 1.00 95.62 286 THR A C 1
ATOM 2242 O O . THR A 1 286 ? -5.207 14.032 -10.426 1.00 95.62 286 THR A O 1
ATOM 2245 N N . ARG A 1 287 ? -7.291 14.748 -10.850 1.00 96.44 287 ARG A N 1
ATOM 2246 C CA . ARG A 1 287 ? -7.941 13.427 -10.692 1.00 96.44 287 ARG A CA 1
ATOM 2247 C C . ARG A 1 287 ? -7.195 12.292 -11.393 1.00 96.44 287 ARG A C 1
ATOM 2249 O O . ARG A 1 287 ? -6.886 11.273 -10.781 1.00 96.44 287 ARG A O 1
ATOM 2256 N N . ARG A 1 288 ? -6.848 12.472 -12.669 1.00 96.06 288 ARG A N 1
ATOM 2257 C CA . ARG A 1 288 ? -6.129 11.433 -13.416 1.00 96.06 288 ARG A CA 1
ATOM 2258 C C . ARG A 1 288 ? -4.696 11.243 -12.930 1.00 96.06 288 ARG A C 1
ATOM 2260 O O . ARG A 1 288 ? -4.220 10.114 -12.874 1.00 96.06 288 ARG A O 1
ATOM 2267 N N . LEU A 1 289 ? -4.020 12.330 -12.571 1.00 97.12 289 LEU A N 1
ATOM 2268 C CA . LEU A 1 289 ? -2.654 12.291 -12.053 1.00 97.12 289 LEU A CA 1
ATOM 2269 C C . LEU A 1 289 ? -2.589 11.551 -10.710 1.00 97.12 289 LEU A C 1
ATOM 2271 O O . LEU A 1 289 ? -1.666 10.777 -10.474 1.00 97.12 289 LEU A O 1
ATOM 2275 N N . GLU A 1 290 ? -3.601 11.724 -9.864 1.00 97.44 290 GLU A N 1
ATOM 2276 C CA . GLU A 1 290 ? -3.759 11.002 -8.602 1.00 97.44 290 GLU A CA 1
ATOM 2277 C C . GLU A 1 290 ? -3.946 9.491 -8.821 1.00 97.44 290 GLU A C 1
ATOM 2279 O O . GLU A 1 290 ? -3.257 8.686 -8.194 1.00 97.44 290 GLU A O 1
ATOM 2284 N N . VAL A 1 291 ? -4.784 9.097 -9.786 1.00 97.25 291 VAL A N 1
ATOM 2285 C CA . VAL A 1 291 ? -4.934 7.690 -10.204 1.00 97.25 291 VAL A CA 1
ATOM 2286 C C . VAL A 1 291 ? -3.614 7.113 -10.728 1.00 97.25 291 VAL A C 1
ATOM 2288 O O . VAL A 1 291 ? -3.224 5.998 -10.374 1.00 97.25 291 VAL A O 1
ATOM 2291 N N . MET A 1 292 ? -2.887 7.879 -11.545 1.00 97.75 292 MET A N 1
ATOM 2292 C CA . MET A 1 292 ? -1.567 7.472 -12.029 1.00 97.75 292 MET A CA 1
ATOM 2293 C C . MET A 1 292 ? -0.558 7.336 -10.892 1.00 97.75 292 MET A C 1
ATOM 2295 O O . MET A 1 292 ? 0.264 6.419 -10.925 1.00 97.75 292 MET A O 1
ATOM 2299 N N . ARG A 1 293 ? -0.614 8.207 -9.875 1.00 97.50 293 ARG A N 1
ATOM 2300 C CA . ARG A 1 293 ? 0.259 8.124 -8.699 1.00 97.50 293 ARG A CA 1
ATOM 2301 C C . ARG A 1 293 ? 0.065 6.810 -7.959 1.00 97.50 293 ARG A C 1
ATOM 2303 O O . ARG A 1 293 ? 1.059 6.201 -7.579 1.00 97.50 293 ARG A O 1
ATOM 2310 N N . ASP A 1 294 ? -1.169 6.357 -7.778 1.00 97.69 294 ASP A N 1
ATOM 2311 C CA . ASP A 1 294 ? -1.444 5.093 -7.088 1.00 97.69 294 ASP A CA 1
ATOM 2312 C C . ASP A 1 294 ? -0.929 3.890 -7.906 1.00 97.69 294 ASP A C 1
ATOM 2314 O O . ASP A 1 294 ? -0.293 2.984 -7.361 1.00 97.69 294 ASP A O 1
ATOM 2318 N N . PHE A 1 295 ? -1.069 3.929 -9.238 1.00 98.25 295 PHE A N 1
ATOM 2319 C CA . PHE A 1 295 ? -0.434 2.951 -10.129 1.00 98.25 295 PHE A CA 1
ATOM 2320 C C . PHE A 1 295 ? 1.100 2.950 -9.997 1.00 98.25 295 PHE A C 1
ATOM 2322 O O . PHE A 1 295 ? 1.707 1.889 -9.817 1.00 98.25 295 PHE A O 1
ATOM 2329 N N . ALA A 1 296 ? 1.730 4.128 -10.039 1.00 98.25 296 ALA A N 1
ATOM 2330 C CA . ALA A 1 296 ? 3.178 4.279 -9.905 1.00 98.25 296 ALA A CA 1
ATOM 2331 C C . ALA A 1 296 ? 3.695 3.887 -8.517 1.00 98.25 296 ALA A C 1
ATOM 2333 O O . ALA A 1 296 ? 4.782 3.319 -8.410 1.00 98.25 296 ALA A O 1
ATOM 2334 N N . SER A 1 297 ? 2.902 4.124 -7.469 1.00 96.94 297 SER A N 1
ATOM 2335 C CA . SER A 1 297 ? 3.180 3.658 -6.113 1.00 96.94 297 SER A CA 1
ATOM 2336 C C . SER A 1 297 ? 3.326 2.139 -6.089 1.00 96.94 297 SER A C 1
ATOM 2338 O O . SER A 1 297 ? 4.339 1.642 -5.597 1.00 96.94 297 SER A O 1
ATOM 2340 N N . GLY A 1 298 ? 2.397 1.399 -6.701 1.00 97.69 298 GLY A N 1
ATOM 2341 C CA . GLY A 1 298 ? 2.483 -0.063 -6.762 1.00 97.69 298 GLY A CA 1
ATOM 2342 C C . GLY A 1 298 ? 3.720 -0.559 -7.505 1.00 97.69 298 GLY A C 1
ATOM 2343 O O . GLY A 1 298 ? 4.441 -1.414 -6.990 1.00 97.69 298 GLY A O 1
ATOM 2344 N N . MET A 1 299 ? 4.038 0.045 -8.655 1.00 98.25 299 MET A N 1
ATOM 2345 C CA . MET A 1 299 ? 5.263 -0.263 -9.408 1.00 98.25 299 MET A CA 1
ATOM 2346 C C . MET A 1 299 ? 6.530 -0.023 -8.577 1.00 98.25 299 MET A C 1
ATOM 2348 O O . MET A 1 299 ? 7.414 -0.879 -8.510 1.00 98.25 299 MET A O 1
ATOM 2352 N N . TYR A 1 300 ? 6.612 1.132 -7.913 1.00 97.56 300 TYR A N 1
ATOM 2353 C CA . TYR A 1 300 ? 7.754 1.486 -7.078 1.00 97.56 300 TYR A CA 1
ATOM 2354 C C . TYR A 1 300 ? 7.912 0.525 -5.904 1.00 97.56 300 TYR A C 1
ATOM 2356 O O . TYR A 1 300 ? 9.005 0.002 -5.691 1.00 97.56 300 TYR A O 1
ATOM 2364 N N . HIS A 1 301 ? 6.845 0.285 -5.137 1.00 96.00 301 HIS A N 1
ATOM 2365 C CA . HIS A 1 301 ? 6.919 -0.576 -3.962 1.00 96.00 301 HIS A CA 1
ATOM 2366 C C . HIS A 1 301 ? 7.234 -2.020 -4.351 1.00 96.00 301 HIS A C 1
ATOM 2368 O O . HIS A 1 301 ? 8.046 -2.649 -3.675 1.00 96.00 301 HIS A O 1
ATOM 2374 N N . LEU A 1 302 ? 6.683 -2.524 -5.458 1.00 97.06 302 LEU A N 1
ATOM 2375 C CA . LEU A 1 302 ? 7.006 -3.858 -5.954 1.00 97.06 302 LEU A CA 1
ATOM 2376 C C . LEU A 1 302 ? 8.501 -3.993 -6.279 1.00 97.06 302 LEU A C 1
ATOM 2378 O O . LEU A 1 302 ? 9.135 -4.930 -5.798 1.00 97.06 302 LEU A O 1
ATOM 2382 N N . ALA A 1 303 ? 9.093 -3.039 -7.006 1.00 96.88 303 ALA A N 1
ATOM 2383 C CA . ALA A 1 303 ? 10.528 -3.054 -7.306 1.00 96.88 303 ALA A CA 1
ATOM 2384 C C . ALA A 1 303 ? 11.391 -2.856 -6.044 1.00 96.88 303 ALA A C 1
ATOM 2386 O O . ALA A 1 303 ? 12.266 -3.665 -5.732 1.00 96.88 303 ALA A O 1
ATOM 2387 N N . ALA A 1 304 ? 11.117 -1.804 -5.268 1.00 93.56 304 ALA A N 1
ATOM 2388 C CA . ALA A 1 304 ? 11.935 -1.392 -4.129 1.00 93.56 304 ALA A CA 1
ATOM 2389 C C . ALA A 1 304 ? 12.062 -2.478 -3.049 1.00 93.56 304 ALA A C 1
ATOM 2391 O O . ALA A 1 304 ? 13.074 -2.544 -2.348 1.00 93.56 304 ALA A O 1
ATOM 2392 N N . LYS A 1 305 ? 11.060 -3.354 -2.903 1.00 92.75 305 LYS A N 1
ATOM 2393 C CA . LYS A 1 305 ? 11.063 -4.409 -1.880 1.00 92.75 305 LYS A CA 1
ATOM 2394 C C . LYS A 1 305 ? 12.027 -5.555 -2.174 1.00 92.75 305 LYS A C 1
ATOM 2396 O O . LYS A 1 305 ? 12.426 -6.215 -1.212 1.00 92.75 305 LYS A O 1
ATOM 2401 N N . PHE A 1 306 ? 12.483 -5.721 -3.419 1.00 93.94 306 PHE A N 1
ATOM 2402 C CA . PHE A 1 306 ? 13.594 -6.623 -3.747 1.00 93.94 306 PHE A CA 1
ATOM 2403 C C . PHE A 1 306 ? 14.939 -6.117 -3.203 1.00 93.94 306 PHE A C 1
ATOM 2405 O O . PHE A 1 306 ? 15.806 -6.922 -2.885 1.00 93.94 306 PHE A O 1
ATOM 2412 N N . ALA A 1 307 ? 15.102 -4.799 -3.035 1.00 90.38 307 ALA A N 1
ATOM 2413 C CA . ALA A 1 307 ? 16.304 -4.171 -2.472 1.00 90.38 307 ALA A CA 1
ATOM 2414 C C . ALA A 1 307 ? 16.180 -3.853 -0.967 1.00 90.38 307 ALA A C 1
ATOM 2416 O O . ALA A 1 307 ? 17.003 -3.130 -0.404 1.00 90.38 307 ALA A O 1
ATOM 2417 N N . ALA A 1 308 ? 15.136 -4.344 -0.291 1.00 86.31 308 ALA A N 1
ATOM 2418 C CA . ALA A 1 308 ? 14.993 -4.127 1.143 1.00 86.31 308 ALA A CA 1
ATOM 2419 C C . ALA A 1 308 ? 16.072 -4.901 1.923 1.00 86.31 308 ALA A C 1
ATOM 2421 O O . ALA A 1 308 ? 16.444 -5.994 1.500 1.00 86.31 308 ALA A O 1
ATOM 2422 N N . PRO A 1 309 ? 16.511 -4.424 3.106 1.00 80.94 309 PRO A N 1
ATOM 2423 C CA . PRO A 1 309 ? 17.561 -5.088 3.886 1.00 80.94 309 PRO A CA 1
ATOM 2424 C C . PRO A 1 309 ? 17.321 -6.583 4.146 1.00 80.94 309 PRO A C 1
ATOM 2426 O O . PRO A 1 309 ? 18.249 -7.377 4.094 1.00 80.94 309 PRO A O 1
ATOM 2429 N N . THR A 1 310 ? 16.068 -6.988 4.370 1.00 81.56 310 THR A N 1
ATOM 2430 C CA . THR A 1 310 ? 15.697 -8.393 4.608 1.00 81.56 310 THR A CA 1
ATOM 2431 C C . THR A 1 310 ? 15.690 -9.258 3.343 1.00 81.56 310 THR A C 1
ATOM 2433 O O . THR A 1 310 ? 15.526 -10.467 3.445 1.00 81.56 310 THR A O 1
ATOM 2436 N N . ALA A 1 311 ? 15.809 -8.653 2.159 1.00 88.44 311 ALA A N 1
ATOM 2437 C CA . ALA A 1 311 ? 15.755 -9.313 0.855 1.00 88.44 311 ALA A CA 1
ATOM 2438 C C . ALA A 1 311 ? 17.109 -9.375 0.129 1.00 88.44 311 ALA A C 1
ATOM 2440 O O . ALA A 1 311 ? 17.209 -9.989 -0.935 1.00 88.44 311 ALA A O 1
ATOM 2441 N N . LEU A 1 312 ? 18.158 -8.778 0.704 1.00 87.94 312 LEU A N 1
ATOM 2442 C CA . LEU A 1 312 ? 19.477 -8.725 0.078 1.00 87.94 312 LEU A CA 1
ATOM 2443 C C . LEU A 1 312 ? 20.059 -10.126 -0.121 1.00 87.94 312 LEU A C 1
ATOM 2445 O O . LEU A 1 312 ? 20.007 -10.976 0.769 1.00 87.94 312 LEU A O 1
ATOM 2449 N N . GLY A 1 313 ? 20.580 -10.367 -1.322 1.00 88.25 313 GLY A N 1
ATOM 2450 C CA . GLY A 1 313 ? 21.123 -11.650 -1.760 1.00 88.25 313 GLY A CA 1
ATOM 2451 C C . GLY A 1 313 ? 20.081 -12.749 -1.984 1.00 88.25 313 GLY A C 1
ATOM 2452 O O . GLY A 1 313 ? 20.463 -13.893 -2.210 1.00 88.25 313 GLY A O 1
ATOM 2453 N N . ARG A 1 314 ? 18.774 -12.452 -1.898 1.00 92.31 314 ARG A N 1
ATOM 2454 C CA . ARG A 1 314 ? 17.699 -13.459 -2.039 1.00 92.31 314 ARG A CA 1
ATOM 2455 C C . ARG A 1 314 ? 17.033 -13.492 -3.410 1.00 92.31 314 ARG A C 1
ATOM 2457 O O . ARG A 1 314 ? 16.273 -14.425 -3.685 1.00 92.31 314 ARG A O 1
ATOM 2464 N N . PHE A 1 315 ? 17.315 -12.480 -4.220 1.00 95.19 315 PHE A N 1
ATOM 2465 C CA . PHE A 1 315 ? 16.837 -12.329 -5.584 1.00 95.19 315 PHE A CA 1
ATOM 2466 C C . PHE A 1 315 ? 18.015 -12.019 -6.504 1.00 95.19 315 PHE A C 1
ATOM 2468 O O . PHE A 1 315 ? 18.973 -11.358 -6.103 1.00 95.19 315 PHE A O 1
ATOM 2475 N N . SER A 1 316 ? 17.924 -12.475 -7.742 1.00 95.94 316 SER A N 1
ATOM 2476 C CA . SER A 1 316 ? 18.926 -12.324 -8.780 1.00 95.94 316 SER A CA 1
ATOM 2477 C C . SER A 1 316 ? 18.340 -11.565 -9.968 1.00 95.94 316 SER A C 1
ATOM 2479 O O . SER A 1 316 ? 17.162 -11.686 -10.311 1.00 95.94 316 SER A O 1
ATOM 2481 N N . VAL A 1 317 ? 19.183 -10.769 -10.626 1.00 96.56 317 VAL A N 1
ATOM 2482 C CA . VAL A 1 317 ? 18.780 -9.994 -11.808 1.00 96.56 317 VAL A CA 1
ATOM 2483 C C . VAL A 1 317 ? 18.209 -10.884 -12.923 1.00 96.56 317 VAL A C 1
ATOM 2485 O O . VAL A 1 317 ? 17.144 -10.536 -13.435 1.00 96.56 317 VAL A O 1
ATOM 2488 N N . PRO A 1 318 ? 18.814 -12.042 -13.277 1.00 97.19 318 PRO A N 1
ATOM 2489 C CA . PRO A 1 318 ? 18.262 -12.907 -14.319 1.00 97.19 318 PRO A CA 1
ATOM 2490 C C . PRO A 1 318 ? 16.832 -13.365 -14.025 1.00 97.19 318 PRO A C 1
ATOM 2492 O O . PRO A 1 318 ? 15.999 -13.379 -14.925 1.00 97.19 318 PRO A O 1
ATOM 2495 N N . MET A 1 319 ? 16.521 -13.693 -12.770 1.00 97.12 319 MET A N 1
ATOM 2496 C CA . MET A 1 319 ? 15.191 -14.163 -12.380 1.00 97.12 319 MET A CA 1
ATOM 2497 C C . MET A 1 319 ? 14.148 -13.049 -12.383 1.00 97.12 319 MET A C 1
ATOM 2499 O O . MET A 1 319 ? 13.034 -13.265 -12.862 1.00 97.12 319 MET A O 1
ATOM 2503 N N . LEU A 1 320 ? 14.506 -11.858 -11.893 1.00 96.94 320 LEU A N 1
ATOM 2504 C CA . LEU A 1 320 ? 13.613 -10.698 -11.912 1.00 96.94 320 LEU A CA 1
ATOM 2505 C C . LEU A 1 320 ? 13.289 -10.255 -13.343 1.00 96.94 320 LEU A C 1
ATOM 2507 O O . LEU A 1 320 ? 12.129 -9.988 -13.637 1.00 96.94 320 LEU A O 1
ATOM 2511 N N . LEU A 1 321 ? 14.283 -10.231 -14.237 1.00 96.00 321 LEU A N 1
ATOM 2512 C CA . LEU A 1 321 ? 14.074 -9.865 -15.641 1.00 96.00 321 LEU A CA 1
ATOM 2513 C C . LEU A 1 321 ? 13.332 -10.952 -16.430 1.00 96.00 321 LEU A C 1
ATOM 2515 O O . LEU A 1 321 ? 12.496 -10.621 -17.263 1.00 96.00 321 LEU A O 1
ATOM 2519 N N . LYS A 1 322 ? 13.596 -12.237 -16.156 1.00 95.88 322 LYS A N 1
ATOM 2520 C CA . LYS A 1 322 ? 12.911 -13.364 -16.813 1.00 95.88 322 LYS A CA 1
ATOM 2521 C C . LYS A 1 322 ? 11.402 -13.349 -16.564 1.00 95.88 322 LYS A C 1
ATOM 2523 O O . LYS A 1 322 ? 10.632 -13.613 -17.481 1.00 95.88 322 LYS A O 1
ATOM 2528 N N . HIS A 1 323 ? 10.991 -13.112 -15.319 1.00 97.00 323 HIS A N 1
ATOM 2529 C CA . HIS A 1 323 ? 9.582 -13.199 -14.916 1.00 97.00 323 HIS A CA 1
ATOM 2530 C C . HIS A 1 323 ? 8.862 -11.849 -14.885 1.00 97.00 323 HIS A C 1
ATOM 2532 O O . HIS A 1 323 ? 7.638 -11.828 -14.854 1.00 97.00 323 HIS A O 1
ATOM 2538 N N . ASP A 1 324 ? 9.608 -10.745 -14.854 1.00 97.31 324 ASP A N 1
ATOM 2539 C CA . ASP A 1 324 ? 9.136 -9.357 -14.850 1.00 97.31 324 ASP A CA 1
ATOM 2540 C C . ASP A 1 324 ? 7.858 -9.093 -14.014 1.00 97.31 324 ASP A C 1
ATOM 2542 O O . ASP A 1 324 ? 6.775 -8.833 -14.555 1.00 97.31 324 ASP A O 1
ATOM 2546 N N . PRO A 1 325 ? 7.961 -9.102 -12.669 1.00 98.00 325 PRO A N 1
ATOM 2547 C CA . PRO A 1 325 ? 6.840 -8.766 -11.790 1.00 98.00 325 PRO A CA 1
ATOM 2548 C C . PRO A 1 325 ? 6.145 -7.431 -12.105 1.00 98.00 325 PRO A C 1
ATOM 2550 O O . PRO A 1 325 ? 4.935 -7.310 -11.901 1.00 98.00 325 PRO A O 1
ATOM 2553 N N . LEU A 1 326 ? 6.878 -6.433 -12.615 1.00 98.06 326 LEU A N 1
ATOM 2554 C CA . LEU A 1 326 ? 6.304 -5.137 -12.987 1.00 98.06 326 LEU A CA 1
ATOM 2555 C C . LEU A 1 326 ? 5.391 -5.278 -14.211 1.00 98.06 326 LEU A C 1
ATOM 2557 O O . LEU A 1 326 ? 4.305 -4.696 -14.236 1.00 98.06 326 LEU A O 1
ATOM 2561 N N . ALA A 1 327 ? 5.780 -6.084 -15.205 1.00 97.25 327 ALA A N 1
ATOM 2562 C CA . ALA A 1 327 ? 4.937 -6.346 -16.371 1.00 97.25 327 ALA A CA 1
ATOM 2563 C C . ALA A 1 327 ? 3.646 -7.075 -15.977 1.00 97.25 327 ALA A C 1
ATOM 2565 O O . ALA A 1 327 ? 2.575 -6.759 -16.496 1.00 97.25 327 ALA A O 1
ATOM 2566 N N . HIS A 1 328 ? 3.718 -7.997 -15.012 1.00 97.62 328 HIS A N 1
ATOM 2567 C CA . HIS A 1 328 ? 2.533 -8.653 -14.458 1.00 97.62 328 HIS A CA 1
ATOM 2568 C C . HIS A 1 328 ? 1.596 -7.671 -13.743 1.00 97.62 328 HIS A C 1
ATOM 2570 O O . HIS A 1 328 ? 0.384 -7.735 -13.954 1.00 97.62 328 HIS A O 1
ATOM 2576 N N . TYR A 1 329 ? 2.137 -6.730 -12.961 1.00 98.25 329 TYR A N 1
ATOM 2577 C CA . TYR A 1 329 ? 1.347 -5.658 -12.349 1.00 98.25 329 TYR A CA 1
ATOM 2578 C C . TYR A 1 329 ? 0.660 -4.775 -13.402 1.00 98.25 329 TYR A C 1
ATOM 2580 O O . TYR A 1 329 ? -0.552 -4.563 -13.332 1.00 98.25 329 TYR A O 1
ATOM 2588 N N . ALA A 1 330 ? 1.396 -4.326 -14.428 1.00 97.25 330 ALA A N 1
ATOM 2589 C CA . ALA A 1 330 ? 0.822 -3.579 -15.553 1.00 97.25 330 ALA A CA 1
ATOM 2590 C C . ALA A 1 330 ? -0.271 -4.374 -16.279 1.00 97.25 330 ALA A C 1
ATOM 2592 O O . ALA A 1 330 ? -1.324 -3.820 -16.585 1.00 97.25 330 ALA A O 1
ATOM 2593 N N . SER A 1 331 ? -0.052 -5.672 -16.508 1.00 96.44 331 SER A N 1
ATOM 2594 C CA . SER A 1 331 ? -1.040 -6.549 -17.136 1.00 96.44 331 SER A CA 1
ATOM 2595 C C . SER A 1 331 ? -2.304 -6.708 -16.300 1.00 96.44 331 SER A C 1
ATOM 2597 O O . SER A 1 331 ? -3.383 -6.841 -16.868 1.00 96.44 331 SER A O 1
ATOM 2599 N N . GLY A 1 332 ? -2.195 -6.722 -14.974 1.00 96.75 332 GLY A N 1
ATOM 2600 C CA . GLY A 1 332 ? -3.365 -6.714 -14.104 1.00 96.75 332 GLY A CA 1
ATOM 2601 C C . GLY A 1 332 ? -4.128 -5.395 -14.182 1.00 96.75 332 GLY A C 1
ATOM 2602 O O . GLY A 1 332 ? -5.350 -5.379 -14.287 1.00 96.75 332 GLY A O 1
ATOM 2603 N N . TYR A 1 333 ? -3.402 -4.276 -14.187 1.00 97.56 333 TYR A N 1
ATOM 2604 C CA . TYR A 1 333 ? -4.005 -2.946 -14.199 1.00 97.56 333 TYR A CA 1
ATOM 2605 C C . TYR A 1 333 ? -4.650 -2.589 -15.546 1.00 97.56 333 TYR A C 1
ATOM 2607 O O . TYR A 1 333 ? -5.773 -2.111 -15.589 1.00 97.56 333 TYR A O 1
ATOM 2615 N N . PHE A 1 334 ? -3.974 -2.798 -16.672 1.00 95.00 334 PHE A N 1
ATOM 2616 C CA . PHE A 1 334 ? -4.493 -2.414 -17.994 1.00 95.00 334 PHE A CA 1
ATOM 2617 C C . PHE A 1 334 ? -5.182 -3.559 -18.741 1.00 95.00 334 PHE A C 1
ATOM 2619 O O . PHE A 1 334 ? -5.758 -3.332 -19.802 1.00 95.00 334 PHE A O 1
ATOM 2626 N N . GLY A 1 335 ? -5.134 -4.777 -18.199 1.00 90.06 335 GLY A N 1
ATOM 2627 C CA . GLY A 1 335 ? -5.552 -5.989 -18.889 1.00 90.06 335 GLY A CA 1
ATOM 2628 C C . GLY A 1 335 ? -4.440 -6.603 -19.747 1.00 90.06 335 GLY A C 1
ATOM 2629 O O . GLY A 1 335 ? -3.291 -6.143 -19.798 1.00 90.06 335 GLY A O 1
ATOM 2630 N N . VAL A 1 336 ? -4.779 -7.702 -20.420 1.00 74.00 336 VAL A N 1
ATOM 2631 C CA . VAL A 1 336 ? -3.868 -8.397 -21.338 1.00 74.00 336 VAL A CA 1
ATOM 2632 C C . VAL A 1 336 ? -3.822 -7.608 -22.648 1.00 74.00 336 VAL A C 1
ATOM 2634 O O . VAL A 1 336 ? -4.650 -7.813 -23.530 1.00 74.00 336 VAL A O 1
ATOM 2637 N N . ALA A 1 337 ? -2.892 -6.658 -22.749 1.00 67.00 337 ALA A N 1
ATOM 2638 C CA . ALA A 1 337 ? -2.547 -6.039 -24.025 1.00 67.00 337 ALA A CA 1
ATOM 2639 C C . ALA A 1 337 ? -1.564 -6.922 -24.811 1.00 67.00 337 ALA A C 1
ATOM 2641 O O . ALA A 1 337 ? -1.166 -7.994 -24.357 1.00 67.00 337 ALA A O 1
ATOM 2642 N N . GLU A 1 338 ? -1.195 -6.440 -25.999 1.00 75.31 338 GLU A N 1
ATOM 2643 C CA . GLU A 1 338 ? -0.241 -7.033 -26.942 1.00 75.31 338 GLU A CA 1
ATOM 2644 C C . GLU A 1 338 ? 0.942 -7.746 -26.242 1.00 75.31 338 GLU A C 1
ATOM 2646 O O . GLU A 1 338 ? 1.527 -7.157 -25.324 1.00 75.31 338 GLU A O 1
ATOM 2651 N N . PRO A 1 339 ? 1.334 -8.964 -26.686 1.00 62.06 339 PRO A N 1
ATOM 2652 C CA . PRO A 1 339 ? 2.175 -9.906 -25.933 1.00 62.06 339 PRO A CA 1
ATOM 2653 C C . PRO A 1 339 ? 3.469 -9.379 -25.290 1.00 62.06 339 PRO A C 1
ATOM 2655 O O . PRO A 1 339 ? 3.924 -9.978 -24.326 1.00 62.06 339 PRO A O 1
ATOM 2658 N N . ASN A 1 340 ? 4.032 -8.252 -25.741 1.00 84.75 340 ASN A N 1
ATOM 2659 C CA . ASN A 1 340 ? 5.318 -7.729 -25.255 1.00 84.75 340 ASN A CA 1
ATOM 2660 C C . ASN A 1 340 ? 5.280 -6.253 -24.806 1.00 84.75 340 ASN A C 1
ATOM 2662 O O . ASN A 1 340 ? 6.315 -5.697 -24.420 1.00 84.75 340 ASN A O 1
ATOM 2666 N N . ARG A 1 341 ? 4.116 -5.579 -24.851 1.00 90.75 341 ARG A N 1
ATOM 2667 C CA . ARG A 1 341 ? 4.044 -4.129 -24.568 1.00 90.75 341 ARG A CA 1
ATOM 2668 C C . ARG A 1 341 ? 4.488 -3.817 -23.142 1.00 90.75 341 ARG A C 1
ATOM 2670 O O . ARG A 1 341 ? 5.274 -2.899 -22.925 1.00 90.75 341 ARG A O 1
ATOM 2677 N N . TRP A 1 342 ? 4.004 -4.595 -22.176 1.00 94.50 342 TRP A N 1
ATOM 2678 C CA . TRP A 1 342 ? 4.293 -4.363 -20.763 1.00 94.50 342 TRP A CA 1
ATOM 2679 C C . TRP A 1 342 ? 5.762 -4.567 -20.439 1.00 94.50 342 TRP A C 1
ATOM 2681 O O . TRP A 1 342 ? 6.356 -3.642 -19.900 1.00 94.50 342 TRP A O 1
ATOM 2691 N N . GLN A 1 343 ? 6.350 -5.679 -20.883 1.00 93.38 343 GLN A N 1
ATOM 2692 C CA . GLN A 1 343 ? 7.780 -5.967 -20.731 1.00 93.38 343 GLN A CA 1
ATOM 2693 C C . GLN A 1 343 ? 8.661 -4.858 -21.321 1.00 93.38 343 GLN A C 1
ATOM 2695 O O . GLN A 1 343 ? 9.658 -4.461 -20.725 1.00 93.38 343 GLN A O 1
ATOM 2700 N N . THR A 1 344 ? 8.267 -4.299 -22.470 1.00 92.06 344 THR A N 1
ATOM 2701 C CA . THR A 1 344 ? 9.002 -3.195 -23.105 1.00 92.06 344 THR A CA 1
ATOM 2702 C C . THR A 1 344 ? 9.023 -1.942 -22.222 1.00 92.06 344 THR A C 1
ATOM 2704 O O . THR A 1 344 ? 10.075 -1.328 -22.043 1.00 92.06 344 THR A O 1
ATOM 2707 N N . LEU A 1 345 ? 7.876 -1.556 -21.651 1.00 94.06 345 LEU A N 1
ATOM 2708 C CA . LEU A 1 345 ? 7.783 -0.383 -20.773 1.00 94.06 345 LEU A CA 1
ATOM 2709 C C . LEU A 1 345 ? 8.502 -0.619 -19.437 1.00 94.06 345 LEU A C 1
ATOM 2711 O O . LEU A 1 345 ? 9.227 0.248 -18.946 1.00 94.06 345 LEU A O 1
ATOM 2715 N N . THR A 1 346 ? 8.338 -1.802 -18.850 1.00 96.25 346 THR A N 1
ATOM 2716 C CA . THR A 1 346 ? 8.917 -2.145 -17.545 1.00 96.25 346 THR A CA 1
ATOM 2717 C C . THR A 1 346 ? 10.412 -2.397 -17.613 1.00 96.25 346 THR A C 1
ATOM 2719 O O . THR A 1 346 ? 11.097 -2.126 -16.630 1.00 96.25 346 THR A O 1
ATOM 2722 N N . PHE A 1 347 ? 10.964 -2.782 -18.767 1.00 95.25 347 PHE A N 1
ATOM 2723 C CA . PHE A 1 347 ? 12.411 -2.849 -18.974 1.00 95.25 347 PHE A CA 1
ATOM 2724 C C . PHE A 1 347 ? 13.107 -1.522 -18.631 1.00 95.25 347 PHE A C 1
ATOM 2726 O O . PHE A 1 347 ? 14.156 -1.511 -17.984 1.00 95.25 347 PHE A O 1
ATOM 2733 N N . ARG A 1 348 ? 12.510 -0.378 -18.985 1.00 94.56 348 ARG A N 1
ATOM 2734 C CA . ARG A 1 348 ? 13.058 0.945 -18.629 1.00 94.56 348 ARG A CA 1
ATOM 2735 C C . ARG A 1 348 ? 12.979 1.213 -17.126 1.00 94.56 348 ARG A C 1
ATOM 2737 O O . ARG A 1 348 ? 13.917 1.766 -16.556 1.00 94.56 348 ARG A O 1
ATOM 2744 N N . LEU A 1 349 ? 11.908 0.761 -16.470 1.00 97.38 349 LEU A N 1
ATOM 2745 C CA . LEU A 1 349 ? 11.780 0.834 -15.010 1.00 97.38 349 LEU A CA 1
ATOM 2746 C C . LEU A 1 349 ? 12.837 -0.032 -14.311 1.00 97.38 349 LEU A C 1
ATOM 2748 O O . LEU A 1 349 ? 13.451 0.409 -13.340 1.00 97.38 349 LEU A O 1
ATOM 2752 N N . TRP A 1 350 ? 13.111 -1.231 -14.833 1.00 97.25 350 TRP A N 1
ATOM 2753 C CA . TRP A 1 350 ? 14.198 -2.077 -14.346 1.00 97.25 350 TRP A CA 1
ATOM 2754 C C . TRP A 1 350 ? 15.554 -1.389 -14.492 1.00 97.25 350 TRP A C 1
ATOM 2756 O O . TRP A 1 350 ? 16.332 -1.403 -13.546 1.00 97.25 350 TRP A O 1
ATOM 2766 N N . ASN A 1 351 ? 15.824 -0.702 -15.602 1.00 95.06 351 ASN A N 1
ATOM 2767 C CA . ASN A 1 351 ? 17.071 0.054 -15.773 1.00 95.06 351 ASN A CA 1
ATOM 2768 C C . ASN A 1 351 ? 17.220 1.229 -14.787 1.00 95.06 351 ASN A C 1
ATOM 2770 O O . ASN A 1 351 ? 18.344 1.593 -14.444 1.00 95.06 351 ASN A O 1
ATOM 2774 N N . ALA A 1 352 ? 16.116 1.782 -14.276 1.00 95.31 352 ALA A N 1
ATOM 2775 C CA . ALA A 1 352 ? 16.156 2.755 -13.183 1.00 95.31 352 ALA A CA 1
ATOM 2776 C C . ALA A 1 352 ? 16.463 2.093 -11.824 1.00 95.31 352 ALA A C 1
ATOM 2778 O O . ALA A 1 352 ? 17.144 2.671 -10.978 1.00 95.31 352 ALA A O 1
ATOM 2779 N N . PHE A 1 353 ? 15.969 0.870 -11.609 1.00 96.19 353 PHE A N 1
ATOM 2780 C CA . PHE A 1 353 ? 16.085 0.144 -10.342 1.00 96.19 353 PHE A CA 1
ATOM 2781 C C . PHE A 1 353 ? 17.397 -0.640 -10.177 1.00 96.19 353 PHE A C 1
ATOM 2783 O O . PHE A 1 353 ? 17.991 -0.637 -9.097 1.00 96.19 353 PHE A O 1
ATOM 2790 N N . LEU A 1 354 ? 17.860 -1.326 -11.223 1.00 95.31 354 LEU A N 1
ATOM 2791 C CA . LEU A 1 354 ? 18.969 -2.282 -11.162 1.00 95.31 354 LEU A CA 1
ATOM 2792 C C . LEU A 1 354 ? 20.295 -1.692 -10.652 1.00 95.31 354 LEU A C 1
ATOM 2794 O O . LEU A 1 354 ? 20.944 -2.365 -9.848 1.00 95.31 354 LEU A O 1
ATOM 2798 N N . PRO A 1 355 ? 20.709 -0.460 -11.019 1.00 93.44 355 PRO A N 1
ATOM 2799 C CA . PRO A 1 355 ? 21.919 0.138 -10.453 1.00 93.44 355 PRO A CA 1
ATOM 2800 C C . PRO A 1 355 ? 21.852 0.244 -8.925 1.00 93.44 355 PRO A C 1
ATOM 2802 O O . PRO A 1 355 ? 22.803 -0.104 -8.225 1.00 93.44 355 PRO A O 1
ATOM 2805 N N . HIS A 1 356 ? 20.696 0.654 -8.400 1.00 91.81 356 HIS A N 1
ATOM 2806 C CA . HIS A 1 356 ? 20.446 0.752 -6.966 1.00 91.81 356 HIS A CA 1
ATOM 2807 C C . HIS A 1 356 ? 20.393 -0.631 -6.299 1.00 91.81 356 HIS A C 1
ATOM 2809 O O . HIS A 1 356 ? 21.017 -0.839 -5.258 1.00 91.81 356 HIS A O 1
ATOM 2815 N N . PHE A 1 357 ? 19.709 -1.594 -6.919 1.00 93.81 357 PHE A N 1
ATOM 2816 C CA . PHE A 1 357 ? 19.662 -2.977 -6.446 1.00 93.81 357 PHE A CA 1
ATOM 2817 C C . PHE A 1 357 ? 21.061 -3.594 -6.328 1.00 93.81 357 PHE A C 1
ATOM 2819 O O . PHE A 1 357 ? 21.400 -4.161 -5.289 1.00 93.81 357 PHE A O 1
ATOM 2826 N N . ASN A 1 358 ? 21.899 -3.447 -7.355 1.00 92.69 358 ASN A N 1
ATOM 2827 C CA . ASN A 1 358 ? 23.263 -3.976 -7.359 1.00 92.69 358 ASN A CA 1
ATOM 2828 C C . ASN A 1 358 ? 24.142 -3.288 -6.307 1.00 92.69 358 ASN A C 1
ATOM 2830 O O . ASN A 1 358 ? 24.869 -3.965 -5.576 1.00 92.69 358 ASN A O 1
ATOM 2834 N N . LEU A 1 359 ? 24.038 -1.959 -6.182 1.00 90.44 359 LEU A N 1
ATOM 2835 C CA . LEU A 1 359 ? 24.765 -1.191 -5.172 1.00 90.44 359 LEU A CA 1
ATOM 2836 C C . LEU A 1 359 ? 24.428 -1.679 -3.759 1.00 90.44 359 LEU A C 1
ATOM 2838 O O . LEU A 1 359 ? 25.334 -1.997 -2.989 1.00 90.44 359 LEU A O 1
ATOM 2842 N N . ILE A 1 360 ? 23.139 -1.785 -3.418 1.00 88.06 360 ILE A N 1
ATOM 2843 C CA . ILE A 1 360 ? 22.735 -2.213 -2.075 1.00 88.06 360 ILE A CA 1
ATOM 2844 C C . ILE A 1 360 ? 23.131 -3.663 -1.807 1.00 88.06 360 ILE A C 1
ATOM 2846 O O . ILE A 1 360 ? 23.606 -3.945 -0.712 1.00 88.06 360 ILE A O 1
ATOM 2850 N N . ASN A 1 361 ? 22.982 -4.581 -2.766 1.00 88.00 361 ASN A N 1
ATOM 2851 C CA . ASN A 1 361 ? 23.431 -5.963 -2.566 1.00 88.00 361 ASN A CA 1
ATOM 2852 C C . ASN A 1 361 ? 24.944 -6.040 -2.312 1.00 88.00 361 ASN A C 1
ATOM 2854 O O . ASN A 1 361 ? 25.378 -6.774 -1.425 1.00 88.00 361 ASN A O 1
ATOM 2858 N N . THR A 1 362 ? 25.732 -5.227 -3.020 1.00 86.94 362 THR A N 1
ATOM 2859 C CA . THR A 1 362 ? 27.188 -5.145 -2.829 1.00 86.94 362 THR A CA 1
ATOM 2860 C C . THR A 1 362 ? 27.538 -4.620 -1.435 1.00 86.94 362 THR A C 1
ATOM 2862 O O . THR A 1 362 ? 28.313 -5.242 -0.712 1.00 86.94 362 THR A O 1
ATOM 2865 N N . VAL A 1 363 ? 26.926 -3.511 -1.007 1.00 83.94 363 VAL A N 1
ATOM 2866 C CA . VAL A 1 363 ? 27.158 -2.945 0.336 1.00 83.94 363 VAL A CA 1
ATOM 2867 C C . VAL A 1 363 ? 26.632 -3.881 1.432 1.00 83.94 363 VAL A C 1
ATOM 2869 O O . VAL A 1 363 ? 27.260 -4.035 2.480 1.00 83.94 363 VAL A O 1
ATOM 2872 N N . GLY A 1 364 ? 25.500 -4.542 1.188 1.00 79.38 364 GLY A N 1
ATOM 2873 C CA . GLY A 1 364 ? 24.870 -5.493 2.100 1.00 79.38 364 GLY A CA 1
ATOM 2874 C C . GLY A 1 364 ? 25.750 -6.702 2.386 1.00 79.38 364 GLY A C 1
ATOM 2875 O O . GLY A 1 364 ? 25.886 -7.078 3.548 1.00 79.38 364 GLY A O 1
ATOM 2876 N N . ALA A 1 365 ? 26.412 -7.246 1.363 1.00 76.50 365 ALA A N 1
ATOM 2877 C CA . ALA A 1 365 ? 27.371 -8.338 1.522 1.00 76.50 365 ALA A CA 1
ATOM 2878 C C . ALA A 1 365 ? 28.542 -7.961 2.449 1.00 76.50 365 ALA A C 1
ATOM 2880 O O . ALA A 1 365 ? 29.016 -8.796 3.214 1.00 76.50 365 ALA A O 1
ATOM 2881 N N . VAL A 1 366 ? 28.972 -6.695 2.426 1.00 74.25 366 VAL A N 1
ATOM 2882 C CA . VAL A 1 366 ? 30.061 -6.191 3.280 1.00 74.25 366 VAL A CA 1
ATOM 2883 C C . VAL A 1 366 ? 29.584 -5.903 4.707 1.00 74.25 366 VAL A C 1
ATOM 2885 O O . VAL A 1 366 ? 30.309 -6.156 5.668 1.00 74.25 366 VAL A O 1
ATOM 2888 N N . ARG A 1 367 ? 28.372 -5.359 4.876 1.00 73.31 367 ARG A N 1
ATOM 2889 C CA . ARG A 1 367 ? 27.883 -4.877 6.182 1.00 73.31 367 ARG A CA 1
ATOM 2890 C C . ARG A 1 367 ? 27.068 -5.881 6.998 1.00 73.31 367 ARG A C 1
ATOM 2892 O O . ARG A 1 367 ? 26.952 -5.699 8.215 1.00 73.31 367 ARG A O 1
ATOM 2899 N N . GLY A 1 368 ? 26.484 -6.900 6.371 1.00 70.00 368 GLY A N 1
ATOM 2900 C CA . GLY A 1 368 ? 25.529 -7.798 7.027 1.00 70.00 368 GLY A CA 1
ATOM 2901 C C . GLY A 1 368 ? 24.325 -7.034 7.598 1.00 70.00 368 GLY A C 1
ATOM 2902 O O . GLY A 1 368 ? 23.796 -6.132 6.953 1.00 70.00 368 GLY A O 1
ATOM 2903 N N . ASP A 1 369 ? 23.920 -7.344 8.834 1.00 65.94 369 ASP A N 1
ATOM 2904 C CA . ASP A 1 369 ? 22.717 -6.780 9.478 1.00 65.94 369 ASP A CA 1
ATOM 2905 C C . ASP A 1 369 ? 22.919 -5.401 10.149 1.00 65.94 369 ASP A C 1
ATOM 2907 O O . ASP A 1 369 ? 21.975 -4.819 10.693 1.00 65.94 369 ASP A O 1
ATOM 2911 N N . LYS A 1 370 ? 24.132 -4.833 10.109 1.00 69.81 370 LYS A N 1
ATOM 2912 C CA . LYS A 1 370 ? 24.539 -3.639 10.886 1.00 69.81 370 LYS A CA 1
ATOM 2913 C C . LYS A 1 370 ? 24.151 -2.300 10.243 1.00 69.81 370 LYS A C 1
ATOM 2915 O O . LYS A 1 370 ? 24.934 -1.353 10.214 1.00 69.81 370 LYS A O 1
ATOM 2920 N N . TRP A 1 371 ? 22.948 -2.210 9.696 1.00 71.00 371 TRP A N 1
ATOM 2921 C CA . TRP A 1 371 ? 22.493 -1.013 8.990 1.00 71.00 371 TRP A CA 1
ATOM 2922 C C . TRP A 1 371 ? 21.774 -0.030 9.911 1.00 71.00 371 TRP A C 1
ATOM 2924 O O . TRP A 1 371 ? 20.689 -0.345 10.410 1.00 71.00 371 TRP A O 1
ATOM 2934 N N . GLY A 1 372 ? 22.310 1.186 10.036 1.00 72.12 372 GLY A N 1
ATOM 2935 C CA . GLY A 1 372 ? 21.606 2.308 10.655 1.00 72.12 372 GLY A CA 1
ATOM 2936 C C . GLY A 1 372 ? 20.438 2.814 9.799 1.00 72.12 372 GLY A C 1
ATOM 2937 O O . GLY A 1 372 ? 20.414 2.670 8.580 1.00 72.12 372 GLY A O 1
ATOM 2938 N N . GLN A 1 373 ? 19.458 3.444 10.438 1.00 70.00 373 GLN A N 1
ATOM 2939 C CA . GLN A 1 373 ? 18.265 4.015 9.800 1.00 70.00 373 GLN A CA 1
ATOM 2940 C C . GLN A 1 373 ? 18.567 5.089 8.751 1.00 70.00 373 GLN A C 1
ATOM 2942 O O . GLN A 1 373 ? 18.116 4.986 7.610 1.00 70.00 373 GLN A O 1
ATOM 2947 N N . ALA A 1 374 ? 19.327 6.116 9.141 1.00 76.25 374 ALA A N 1
ATOM 2948 C CA . ALA A 1 374 ? 19.695 7.226 8.264 1.00 76.25 374 ALA A CA 1
ATOM 2949 C C . ALA A 1 374 ? 20.451 6.726 7.028 1.00 76.25 374 ALA A C 1
ATOM 2951 O O . ALA A 1 374 ? 20.166 7.142 5.909 1.00 76.25 374 ALA A O 1
ATOM 2952 N N . GLU A 1 375 ? 21.330 5.749 7.231 1.00 77.88 375 GLU A N 1
ATOM 2953 C CA . GLU A 1 375 ? 22.057 5.087 6.159 1.00 77.88 375 GLU A CA 1
ATOM 2954 C C . GLU A 1 375 ? 21.119 4.300 5.233 1.00 77.88 375 GLU A C 1
ATOM 2956 O O . GLU A 1 375 ? 21.115 4.524 4.031 1.00 77.88 375 GLU A O 1
ATOM 2961 N N . ARG A 1 376 ? 20.221 3.451 5.753 1.00 75.12 376 ARG A N 1
ATOM 2962 C CA . ARG A 1 376 ? 19.217 2.769 4.903 1.00 75.12 376 ARG A CA 1
ATOM 2963 C C . ARG A 1 376 ? 18.424 3.759 4.051 1.00 75.12 376 ARG A C 1
ATOM 2965 O 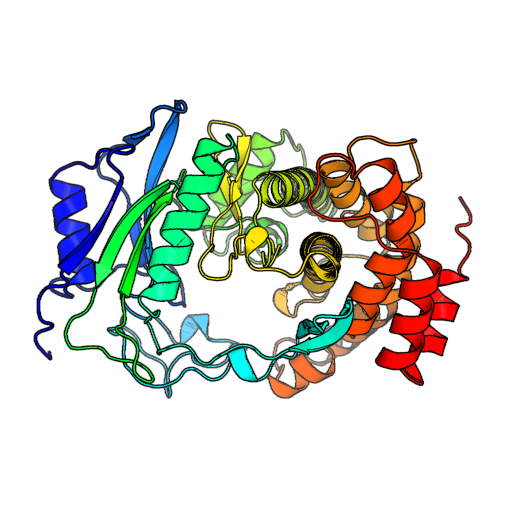O . ARG A 1 376 ? 18.092 3.459 2.907 1.00 75.12 376 ARG A O 1
ATOM 2972 N N . ARG A 1 377 ? 18.100 4.933 4.606 1.00 77.00 377 ARG A N 1
ATOM 2973 C CA . ARG A 1 377 ? 17.398 6.002 3.885 1.00 77.00 377 ARG A CA 1
ATOM 2974 C C . ARG A 1 377 ? 18.274 6.641 2.806 1.00 77.00 377 ARG A C 1
ATOM 2976 O O . ARG A 1 377 ? 17.731 6.926 1.745 1.00 77.00 377 ARG A O 1
ATOM 2983 N N . SER A 1 378 ? 19.578 6.816 3.034 1.00 81.88 378 SER A N 1
ATOM 2984 C CA . SER A 1 378 ? 20.495 7.422 2.056 1.00 81.88 378 SER A CA 1
ATOM 2985 C C . SER A 1 378 ? 20.730 6.551 0.829 1.00 81.88 378 SER A C 1
ATOM 2987 O O . SER A 1 378 ? 21.046 7.080 -0.230 1.00 81.88 378 SER A O 1
ATOM 2989 N N . TYR A 1 379 ? 20.558 5.233 0.947 1.00 82.19 379 TYR A N 1
ATOM 2990 C CA . TYR A 1 379 ? 20.682 4.348 -0.206 1.00 82.19 379 TYR A CA 1
ATOM 2991 C C . TYR A 1 379 ? 19.406 4.236 -1.030 1.00 82.19 379 TYR A C 1
ATOM 2993 O O . TYR A 1 379 ? 19.523 3.770 -2.152 1.00 82.19 379 TYR A O 1
ATOM 3001 N N . LYS A 1 380 ? 18.223 4.640 -0.531 1.00 82.94 380 LYS A N 1
ATOM 3002 C CA . LYS A 1 380 ? 16.935 4.466 -1.233 1.00 82.94 380 LYS A CA 1
ATOM 3003 C C . LYS A 1 380 ? 16.974 5.024 -2.659 1.00 82.94 380 LYS A C 1
ATOM 3005 O O . LYS A 1 380 ? 17.446 6.132 -2.885 1.00 82.94 380 LYS A O 1
ATOM 3010 N N . MET A 1 381 ? 16.381 4.279 -3.592 1.00 90.31 381 MET A N 1
ATOM 3011 C CA . MET A 1 381 ? 16.133 4.756 -4.951 1.00 90.31 381 MET A CA 1
ATOM 3012 C C . MET A 1 381 ? 15.352 6.073 -4.915 1.00 90.31 381 MET A C 1
ATOM 3014 O O . MET A 1 381 ? 14.435 6.229 -4.098 1.00 90.31 381 MET A O 1
ATOM 3018 N N . ASP A 1 382 ? 15.692 6.992 -5.822 1.00 92.69 382 ASP A N 1
ATOM 3019 C CA . ASP A 1 382 ? 14.960 8.241 -6.019 1.00 92.69 382 ASP A CA 1
ATOM 3020 C C . ASP A 1 382 ? 13.532 7.939 -6.487 1.00 92.69 382 ASP A C 1
ATOM 3022 O O . ASP A 1 382 ? 13.244 7.748 -7.670 1.00 92.69 382 ASP A O 1
ATOM 3026 N N . HIS A 1 383 ? 12.631 7.847 -5.515 1.00 93.12 383 HIS A N 1
ATOM 3027 C CA . HIS A 1 383 ? 11.251 7.465 -5.754 1.00 93.12 383 HIS A CA 1
ATOM 3028 C C . HIS A 1 383 ? 10.495 8.521 -6.569 1.00 93.12 383 HIS A C 1
ATOM 3030 O O . HIS A 1 383 ? 9.627 8.155 -7.350 1.00 93.12 383 HIS A O 1
ATOM 3036 N N . HIS A 1 384 ? 10.846 9.809 -6.467 1.00 96.19 384 HIS A N 1
ATOM 3037 C CA . HIS A 1 384 ? 10.228 10.838 -7.300 1.00 96.19 384 HIS A CA 1
ATOM 3038 C C . HIS A 1 384 ? 10.582 10.636 -8.777 1.00 96.19 384 HIS A C 1
ATOM 3040 O O . HIS A 1 384 ? 9.692 10.661 -9.626 1.00 96.19 384 HIS A O 1
ATOM 3046 N N . LEU A 1 385 ? 11.864 10.391 -9.079 1.00 97.31 385 LEU A N 1
ATOM 3047 C CA . LEU A 1 385 ? 12.302 10.090 -10.442 1.00 97.31 385 LEU A CA 1
ATOM 3048 C C . LEU A 1 385 ? 11.630 8.821 -10.971 1.00 97.31 385 LEU A C 1
ATOM 3050 O O . LEU A 1 385 ? 11.153 8.818 -12.102 1.00 97.31 385 LEU A O 1
ATOM 3054 N N . PHE A 1 386 ? 11.535 7.771 -10.150 1.00 97.69 386 PHE A N 1
ATOM 3055 C CA . PHE A 1 386 ? 10.878 6.526 -10.550 1.00 97.69 386 PHE A CA 1
ATOM 3056 C C . PHE A 1 386 ? 9.385 6.724 -10.844 1.00 97.69 386 PHE A C 1
ATOM 3058 O O . PHE A 1 386 ? 8.900 6.254 -11.869 1.00 97.69 386 PHE A O 1
ATOM 3065 N N . PHE A 1 387 ? 8.649 7.447 -9.994 1.00 97.69 387 PHE A N 1
ATOM 3066 C CA . PHE A 1 387 ? 7.227 7.728 -10.228 1.00 97.69 387 PHE A CA 1
ATOM 3067 C C . PHE A 1 387 ? 7.021 8.523 -11.520 1.00 97.69 387 PHE A C 1
ATOM 3069 O O . PHE A 1 387 ? 6.151 8.188 -12.319 1.00 97.69 387 PHE A O 1
ATOM 3076 N N . ILE A 1 388 ? 7.844 9.549 -11.748 1.00 98.25 388 ILE A N 1
ATOM 3077 C CA . ILE A 1 388 ? 7.767 10.368 -12.961 1.00 98.25 388 ILE A CA 1
ATOM 3078 C C . ILE A 1 388 ? 8.124 9.543 -14.201 1.00 98.25 388 ILE A C 1
ATOM 3080 O O . ILE A 1 388 ? 7.455 9.680 -15.224 1.00 98.25 388 ILE A O 1
ATOM 3084 N N . LEU A 1 389 ? 9.106 8.639 -14.116 1.00 98.12 389 LEU A N 1
ATOM 3085 C CA . LEU A 1 389 ? 9.389 7.683 -15.187 1.00 98.12 389 LEU A CA 1
ATOM 3086 C C . LEU A 1 389 ? 8.165 6.815 -15.491 1.00 98.12 389 LEU A C 1
ATOM 3088 O O . LEU A 1 389 ? 7.781 6.713 -16.651 1.00 98.12 389 LEU A O 1
ATOM 3092 N N . VAL A 1 390 ? 7.499 6.264 -14.470 1.00 98.06 390 VAL A N 1
ATOM 3093 C CA . VAL A 1 390 ? 6.250 5.512 -14.669 1.00 98.06 390 VAL A CA 1
ATOM 3094 C C . VAL A 1 390 ? 5.197 6.373 -15.369 1.00 98.06 390 VAL A C 1
ATOM 3096 O O . VAL A 1 390 ? 4.563 5.901 -16.308 1.00 98.06 390 VAL A O 1
ATOM 3099 N N . PHE A 1 391 ? 5.025 7.637 -14.972 1.00 97.75 391 PHE A N 1
ATOM 3100 C CA . PHE A 1 391 ? 4.049 8.518 -15.620 1.00 97.75 391 PHE A CA 1
ATOM 3101 C C . PHE A 1 391 ? 4.362 8.725 -17.097 1.00 97.75 391 PHE A C 1
ATOM 3103 O O . PHE A 1 391 ? 3.465 8.607 -17.924 1.00 97.75 391 PHE A O 1
ATOM 3110 N N . CYS A 1 392 ? 5.626 8.987 -17.430 1.00 96.81 392 CYS A N 1
ATOM 3111 C CA . CYS A 1 392 ? 6.054 9.227 -18.804 1.00 96.81 392 CYS A CA 1
ATOM 3112 C C . CYS A 1 392 ? 5.906 7.976 -19.682 1.00 96.81 392 CYS A C 1
ATOM 3114 O O . CYS A 1 392 ? 5.473 8.079 -20.826 1.00 96.81 392 CYS A O 1
ATOM 3116 N N . GLU A 1 393 ? 6.245 6.798 -19.153 1.00 95.75 393 GLU A N 1
ATOM 3117 C CA . GLU A 1 393 ? 6.205 5.538 -19.905 1.00 95.75 393 GLU A CA 1
ATOM 3118 C C . GLU A 1 393 ? 4.786 4.986 -20.070 1.00 95.75 393 GLU A C 1
ATOM 3120 O O . GLU A 1 393 ? 4.479 4.336 -21.069 1.00 95.75 393 GLU A O 1
ATOM 3125 N N . PHE A 1 394 ? 3.896 5.256 -19.114 1.00 95.94 394 PHE A N 1
ATOM 3126 C CA . PHE A 1 394 ? 2.529 4.736 -19.135 1.00 95.94 394 PHE A CA 1
ATOM 3127 C C . PHE A 1 394 ? 1.472 5.764 -19.552 1.00 95.94 394 PHE A C 1
ATOM 3129 O O . PHE A 1 394 ? 0.311 5.375 -19.666 1.00 95.94 394 PHE A O 1
ATOM 3136 N N . ALA A 1 395 ? 1.832 7.023 -19.833 1.00 95.31 395 ALA A N 1
ATOM 3137 C CA . ALA A 1 395 ? 0.887 8.075 -20.232 1.00 95.31 395 ALA A CA 1
ATOM 3138 C C . ALA A 1 395 ? -0.039 7.632 -21.377 1.00 95.31 395 ALA A C 1
ATOM 3140 O O . ALA A 1 395 ? -1.258 7.663 -21.234 1.00 95.31 395 ALA A O 1
ATOM 3141 N N . GLU A 1 396 ? 0.529 7.112 -22.469 1.00 93.56 396 GLU A N 1
ATOM 3142 C CA . GLU A 1 396 ? -0.247 6.617 -23.615 1.00 93.56 396 GLU A CA 1
ATOM 3143 C C . GLU A 1 396 ? -1.174 5.453 -23.226 1.00 93.56 396 GLU A C 1
ATOM 3145 O O . GLU A 1 396 ? -2.303 5.357 -23.697 1.00 93.56 396 GLU A O 1
ATOM 3150 N N . SER A 1 397 ? -0.729 4.574 -22.326 1.00 93.88 397 SER A N 1
ATOM 3151 C CA . SER A 1 397 ? -1.546 3.457 -21.841 1.00 93.88 397 SER A CA 1
ATOM 3152 C C . SER A 1 397 ? -2.729 3.951 -20.998 1.00 93.88 397 SER A C 1
ATOM 3154 O O . SER A 1 397 ? -3.821 3.397 -21.098 1.00 93.88 397 SER A O 1
ATOM 3156 N N . PHE A 1 398 ? -2.554 5.022 -20.219 1.00 94.38 398 PHE A N 1
ATOM 3157 C CA . PHE A 1 398 ? -3.657 5.686 -19.518 1.00 94.38 398 PHE A CA 1
ATOM 3158 C C . PHE A 1 398 ? -4.633 6.379 -20.468 1.00 94.38 398 PHE A C 1
ATOM 3160 O O . PHE A 1 398 ? -5.824 6.402 -20.169 1.00 94.38 398 PHE A O 1
ATOM 3167 N N . THR A 1 399 ? -4.163 6.892 -21.604 1.00 92.19 399 THR A N 1
ATOM 3168 C CA . THR A 1 399 ? -5.037 7.412 -22.664 1.00 92.19 399 THR A CA 1
ATOM 3169 C C . THR A 1 399 ? -5.806 6.285 -23.350 1.00 92.19 399 THR A C 1
ATOM 3171 O O . THR A 1 399 ? -7.015 6.378 -23.500 1.00 92.19 399 THR A O 1
ATOM 3174 N N . ARG A 1 400 ? -5.131 5.193 -23.730 1.00 91.44 400 ARG A N 1
ATOM 3175 C CA . ARG A 1 400 ? -5.721 4.098 -24.523 1.00 91.44 400 ARG A CA 1
ATOM 3176 C C . ARG A 1 400 ? -6.653 3.183 -23.726 1.00 91.44 400 ARG A C 1
ATOM 3178 O O . ARG A 1 400 ? -7.594 2.640 -24.288 1.00 91.44 400 ARG A O 1
ATOM 3185 N N . TYR A 1 401 ? -6.365 2.957 -22.446 1.00 90.62 401 TYR A N 1
ATOM 3186 C CA . TYR A 1 401 ? -7.059 1.957 -21.620 1.00 90.62 401 TYR A CA 1
ATOM 3187 C C . TYR A 1 401 ? -7.741 2.563 -20.386 1.00 90.62 401 TYR A C 1
ATOM 3189 O O . TYR A 1 401 ? -8.162 1.832 -19.481 1.00 90.62 401 TYR A O 1
ATOM 3197 N N . GLY A 1 402 ? -7.799 3.891 -20.290 1.00 87.81 402 GLY A N 1
ATOM 3198 C CA . GLY A 1 402 ? -8.233 4.605 -19.093 1.00 87.81 402 GLY A CA 1
ATOM 3199 C C . GLY A 1 402 ? -9.605 5.264 -19.183 1.00 87.81 402 GLY A C 1
ATOM 3200 O O . GLY A 1 402 ? -9.894 6.085 -18.316 1.00 87.81 402 GLY A O 1
ATOM 3201 N N . ASP A 1 403 ? -10.436 4.934 -20.171 1.00 88.25 403 ASP A N 1
ATOM 3202 C CA . ASP A 1 403 ? -11.753 5.568 -20.359 1.00 88.25 403 ASP A CA 1
ATOM 3203 C C . ASP A 1 403 ? -12.663 5.434 -19.131 1.00 88.25 403 ASP A C 1
ATOM 3205 O O . ASP A 1 403 ? -13.403 6.349 -18.790 1.00 88.25 403 ASP A O 1
ATOM 3209 N N . SER A 1 404 ? -12.564 4.312 -18.413 1.00 90.31 404 SER A N 1
ATOM 3210 C CA . SER A 1 404 ? -13.349 4.048 -17.201 1.00 90.31 404 SER A CA 1
ATOM 3211 C C . SER A 1 404 ? -12.765 4.659 -15.922 1.00 90.31 404 SER A C 1
ATOM 3213 O O . SER A 1 404 ? -13.285 4.410 -14.838 1.00 90.31 404 SER A O 1
ATOM 3215 N N . LEU A 1 405 ? -11.632 5.354 -16.006 1.00 93.81 405 LEU A N 1
ATOM 3216 C CA . LEU A 1 405 ? -10.975 5.965 -14.852 1.00 93.81 405 LEU A CA 1
ATOM 3217 C C . LEU A 1 405 ? -11.383 7.448 -14.742 1.00 93.81 405 LEU A C 1
ATOM 3219 O O . LEU A 1 405 ? -11.749 8.070 -15.739 1.00 93.81 405 LEU A O 1
ATOM 3223 N N . PRO A 1 406 ? -11.308 8.049 -13.548 1.00 92.44 406 PRO A N 1
ATOM 3224 C CA . PRO A 1 406 ? -11.715 9.436 -13.351 1.00 92.44 406 PRO A CA 1
ATOM 3225 C C . PRO A 1 406 ? -10.700 10.459 -13.897 1.00 92.44 406 PRO A C 1
ATOM 3227 O O . PRO A 1 406 ? -9.485 10.244 -13.899 1.00 92.44 406 PRO A O 1
ATOM 3230 N N . GLY A 1 407 ? -11.210 11.617 -14.331 1.00 92.00 407 GLY A N 1
ATOM 3231 C CA . GLY A 1 407 ? -10.419 12.736 -14.863 1.00 92.00 407 GLY A CA 1
ATOM 3232 C C . GLY A 1 407 ? -9.972 12.561 -16.318 1.00 92.00 407 GLY A C 1
ATOM 3233 O O . GLY A 1 407 ? -10.163 11.503 -16.915 1.00 92.00 407 GLY A O 1
ATOM 3234 N N . TYR A 1 408 ? -9.359 13.601 -16.882 1.00 90.56 408 TYR A N 1
ATOM 3235 C CA . TYR A 1 408 ? -8.864 13.600 -18.263 1.00 90.56 408 TYR A CA 1
ATOM 3236 C C . TYR A 1 408 ? -7.499 12.925 -18.377 1.00 90.56 408 TYR A C 1
ATOM 3238 O O . TYR A 1 408 ? -6.659 13.092 -17.495 1.00 90.56 408 TYR A O 1
ATOM 3246 N N . ALA A 1 409 ? -7.264 12.195 -19.471 1.00 87.69 409 ALA A N 1
ATOM 3247 C CA . ALA A 1 409 ? -5.940 11.659 -19.776 1.00 87.69 409 ALA A CA 1
ATOM 3248 C C . ALA A 1 409 ? -4.897 12.795 -19.772 1.00 87.69 409 ALA A C 1
ATOM 3250 O O . ALA A 1 409 ? -5.171 13.869 -20.317 1.00 87.69 409 ALA A O 1
ATOM 3251 N N . PRO A 1 410 ? -3.729 12.605 -19.135 1.00 86.75 410 PRO A N 1
ATOM 3252 C CA . PRO A 1 410 ? -2.715 13.644 -19.119 1.00 86.75 410 PRO A CA 1
ATOM 3253 C C . PRO A 1 410 ? -2.140 13.828 -20.524 1.00 86.75 410 PRO A C 1
ATOM 3255 O O . PRO A 1 410 ? -1.946 12.863 -21.262 1.00 86.75 410 PRO A O 1
ATOM 3258 N N . ASP A 1 411 ? -1.800 15.065 -20.858 1.00 91.38 411 ASP A N 1
ATOM 3259 C CA . ASP A 1 411 ? -0.998 15.364 -22.038 1.00 91.38 411 ASP A CA 1
ATOM 3260 C C . ASP A 1 411 ? 0.453 14.882 -21.807 1.00 91.38 411 ASP A C 1
ATOM 3262 O O . ASP A 1 411 ? 1.105 15.364 -20.867 1.00 91.38 411 ASP A O 1
ATOM 3266 N N . PRO A 1 412 ? 0.970 13.932 -22.614 1.00 93.38 412 PRO A N 1
ATOM 3267 C CA . PRO A 1 412 ? 2.337 13.440 -22.484 1.00 93.38 412 PRO A CA 1
ATOM 3268 C C . PRO A 1 412 ? 3.391 14.548 -22.546 1.00 93.38 412 PRO A C 1
ATOM 3270 O O . PRO A 1 412 ? 4.333 14.515 -21.755 1.00 93.38 412 PRO A O 1
ATOM 3273 N N . ASP A 1 413 ? 3.227 15.553 -23.409 1.00 94.12 413 ASP A N 1
ATOM 3274 C CA . ASP A 1 413 ? 4.212 16.630 -23.563 1.00 94.12 413 ASP A CA 1
ATOM 3275 C C . ASP A 1 413 ? 4.242 17.509 -22.311 1.00 94.12 413 ASP A C 1
ATOM 3277 O O . ASP A 1 413 ? 5.307 17.833 -21.773 1.00 94.12 413 ASP A O 1
ATOM 3281 N N . ARG A 1 414 ? 3.063 17.800 -21.752 1.00 94.50 414 ARG A N 1
ATOM 3282 C CA . ARG A 1 414 ? 2.944 18.498 -20.468 1.00 94.50 414 ARG A CA 1
ATOM 3283 C C . ARG A 1 414 ? 3.572 17.712 -19.316 1.00 94.50 414 ARG A C 1
ATOM 3285 O O . ARG A 1 414 ? 4.176 18.327 -18.436 1.00 94.50 414 ARG A O 1
ATOM 3292 N N . LEU A 1 415 ? 3.461 16.380 -19.296 1.00 96.06 415 LEU A N 1
ATOM 3293 C CA . LEU A 1 415 ? 4.138 15.554 -18.287 1.00 96.06 415 LEU A CA 1
ATOM 3294 C C . LEU A 1 415 ? 5.661 15.690 -18.380 1.00 96.06 415 LEU A C 1
ATOM 3296 O O . LEU A 1 415 ? 6.311 15.788 -17.339 1.00 96.06 415 LEU A O 1
ATOM 3300 N N . ILE A 1 416 ? 6.222 15.746 -19.593 1.00 97.12 416 ILE A N 1
ATOM 3301 C CA . ILE A 1 416 ? 7.664 15.937 -19.800 1.00 97.12 416 ILE A CA 1
ATOM 3302 C C . ILE A 1 416 ? 8.115 17.321 -19.337 1.00 97.12 416 ILE A C 1
ATOM 3304 O O . ILE A 1 416 ? 9.079 17.412 -18.578 1.00 97.12 416 ILE A O 1
ATOM 3308 N N . LEU A 1 417 ? 7.391 18.380 -19.702 1.00 97.00 417 LEU A N 1
ATOM 3309 C CA . LEU A 1 417 ? 7.699 19.742 -19.249 1.00 97.00 417 LEU A CA 1
ATOM 3310 C C . LEU A 1 417 ? 7.628 19.864 -17.717 1.00 97.00 417 LEU A C 1
ATOM 3312 O O . LEU A 1 417 ? 8.506 20.448 -17.077 1.00 97.00 417 LEU A O 1
ATOM 3316 N N . ASN A 1 418 ? 6.607 19.260 -17.102 1.00 97.12 418 ASN A N 1
ATOM 3317 C CA . ASN A 1 418 ? 6.486 19.206 -15.646 1.00 97.12 418 ASN A CA 1
ATOM 3318 C C . ASN A 1 418 ? 7.631 18.406 -15.008 1.00 97.12 418 ASN A C 1
ATOM 3320 O O . ASN A 1 418 ? 8.132 18.794 -13.951 1.00 97.12 418 ASN A O 1
ATOM 3324 N N . ALA A 1 419 ? 8.046 17.301 -15.633 1.00 97.94 419 ALA A N 1
ATOM 3325 C CA . ALA A 1 419 ? 9.154 16.475 -15.168 1.00 97.94 419 ALA A CA 1
ATOM 3326 C C . ALA A 1 419 ? 10.474 17.248 -15.195 1.00 97.94 419 ALA A C 1
ATOM 3328 O O . ALA A 1 419 ? 11.207 17.208 -14.210 1.00 97.94 419 ALA A O 1
ATOM 3329 N N . GLU A 1 420 ? 10.752 17.979 -16.274 1.00 98.19 420 GLU A N 1
ATOM 3330 C CA . GLU A 1 420 ? 11.943 18.818 -16.409 1.00 98.19 420 GLU A CA 1
ATOM 3331 C C . GLU A 1 420 ? 11.995 19.888 -15.317 1.00 98.19 420 GLU A C 1
ATOM 3333 O O . GLU A 1 420 ? 12.973 19.973 -14.567 1.00 98.19 420 GLU A O 1
ATOM 3338 N N . SER A 1 421 ? 10.895 20.628 -15.146 1.00 97.69 421 SER A N 1
ATOM 3339 C CA . SER A 1 421 ? 10.787 21.667 -14.121 1.00 97.69 421 SER A CA 1
ATOM 3340 C C . SER A 1 421 ? 10.956 21.118 -12.698 1.00 97.69 421 SER A C 1
ATOM 3342 O O . SER A 1 421 ? 11.618 21.742 -11.870 1.00 97.69 421 SER A O 1
ATOM 3344 N N . PHE A 1 422 ? 10.381 19.949 -12.399 1.00 98.19 422 PHE A N 1
ATOM 3345 C CA . PHE A 1 422 ? 10.400 19.366 -11.056 1.00 98.19 422 PHE A CA 1
ATOM 3346 C C . PHE A 1 422 ? 11.712 18.644 -10.714 1.00 98.19 422 PHE A C 1
ATOM 3348 O O . PHE A 1 422 ? 12.197 18.711 -9.581 1.00 98.19 422 PHE A O 1
ATOM 3355 N N . LEU A 1 423 ? 12.283 17.903 -11.665 1.00 97.75 423 LEU A N 1
ATOM 3356 C CA . LEU A 1 423 ? 13.478 17.092 -11.431 1.00 97.75 423 LEU A CA 1
ATOM 3357 C C . LEU A 1 423 ? 14.769 17.915 -11.489 1.00 97.75 423 LEU A C 1
ATOM 3359 O O . LEU A 1 423 ? 15.749 17.522 -10.843 1.00 97.75 423 LEU A O 1
ATOM 3363 N N . GLY A 1 424 ? 14.776 19.033 -12.224 1.00 97.62 424 GLY A N 1
ATOM 3364 C CA . GLY A 1 424 ? 15.968 19.847 -12.449 1.00 97.62 424 GLY A CA 1
ATOM 3365 C C . GLY A 1 424 ? 17.064 19.025 -13.126 1.00 97.62 424 GLY A C 1
ATOM 3366 O O . GLY A 1 424 ? 16.803 18.295 -14.079 1.00 97.62 424 GLY A O 1
ATOM 3367 N N . PHE A 1 425 ? 18.289 19.053 -12.593 1.00 96.88 425 PHE A N 1
ATOM 3368 C CA . PHE A 1 425 ? 19.423 18.305 -13.161 1.00 96.88 425 PHE A CA 1
ATOM 3369 C C . PHE A 1 425 ? 19.165 16.790 -13.298 1.00 96.88 425 PHE A C 1
ATOM 3371 O O . PHE A 1 425 ? 19.728 16.141 -14.179 1.00 96.88 425 PHE A O 1
ATOM 3378 N N . ARG A 1 426 ? 18.284 16.215 -12.462 1.00 96.94 426 ARG A N 1
ATOM 3379 C CA . ARG A 1 426 ? 17.923 14.787 -12.515 1.00 96.94 426 ARG A CA 1
ATOM 3380 C C . ARG A 1 426 ? 17.113 14.425 -13.765 1.00 96.94 426 ARG A C 1
ATOM 3382 O O . ARG A 1 426 ? 17.055 13.250 -14.122 1.00 96.94 426 ARG A O 1
ATOM 3389 N N . PHE A 1 427 ? 16.525 15.405 -14.455 1.00 98.12 427 PHE A N 1
ATOM 3390 C CA . PHE A 1 427 ? 15.812 15.189 -15.714 1.00 98.12 427 PHE A CA 1
ATOM 3391 C C . PHE A 1 427 ? 16.719 14.601 -16.803 1.00 98.12 427 PHE A C 1
ATOM 3393 O O . PHE A 1 427 ? 16.270 13.765 -17.579 1.00 98.12 427 PHE A O 1
ATOM 3400 N N . GLY A 1 428 ? 18.016 14.936 -16.811 1.00 97.56 428 GLY A N 1
ATOM 3401 C CA . GLY A 1 428 ? 18.972 14.323 -17.740 1.00 97.56 428 GLY A CA 1
ATOM 3402 C C . GLY A 1 428 ? 19.034 12.796 -17.604 1.00 97.56 428 GLY A C 1
ATOM 3403 O O . GLY A 1 428 ? 19.071 12.084 -18.607 1.00 97.56 428 GLY A O 1
ATOM 3404 N N . TYR A 1 429 ? 18.955 12.278 -16.371 1.00 96.62 429 TYR A N 1
ATOM 3405 C CA . TYR A 1 429 ? 18.917 10.835 -16.128 1.00 96.62 429 TYR A CA 1
ATOM 3406 C C . TYR A 1 429 ? 17.573 10.212 -16.529 1.00 96.62 429 TYR A C 1
ATOM 3408 O O . TYR A 1 429 ? 17.562 9.141 -17.133 1.00 96.62 429 TYR A O 1
ATOM 3416 N N . LEU A 1 430 ? 16.450 10.900 -16.280 1.00 97.12 430 LEU A N 1
ATOM 3417 C CA . LEU A 1 430 ? 15.140 10.484 -16.795 1.00 97.12 430 LEU A CA 1
ATOM 3418 C C . LEU A 1 430 ? 15.183 10.337 -18.326 1.00 97.12 430 LEU A C 1
ATOM 3420 O O . LEU A 1 430 ? 14.826 9.287 -18.852 1.00 97.12 430 LEU A O 1
ATOM 3424 N N . SER A 1 431 ? 15.674 11.353 -19.038 1.00 96.88 431 SER A N 1
ATOM 3425 C CA . SER A 1 431 ? 15.797 11.346 -20.500 1.00 96.88 431 SER A CA 1
ATOM 3426 C C . SER A 1 431 ? 16.693 10.216 -21.007 1.00 96.88 431 SER A C 1
ATOM 3428 O O . SER A 1 431 ? 16.335 9.534 -21.968 1.00 96.88 431 SER A O 1
ATOM 3430 N N . HIS A 1 432 ? 17.814 9.952 -20.325 1.00 96.00 432 HIS A N 1
ATOM 3431 C CA . HIS A 1 432 ? 18.663 8.800 -20.624 1.00 96.00 432 HIS A CA 1
ATOM 3432 C C . HIS A 1 432 ? 17.890 7.479 -20.504 1.00 96.00 432 HIS A C 1
ATOM 3434 O O . HIS A 1 432 ? 17.865 6.711 -21.465 1.00 96.00 432 HIS A O 1
ATOM 3440 N N . LEU A 1 433 ? 17.202 7.240 -19.381 1.00 95.06 433 LEU A N 1
ATOM 3441 C CA . LEU A 1 433 ? 16.424 6.014 -19.150 1.00 95.06 433 LEU A CA 1
ATOM 3442 C C . LEU A 1 433 ? 15.350 5.788 -20.222 1.00 95.06 433 LEU A C 1
ATOM 3444 O O . LEU A 1 433 ? 15.166 4.663 -20.685 1.00 95.06 433 LEU A O 1
ATOM 3448 N N . ARG A 1 434 ? 14.677 6.856 -20.661 1.00 94.06 434 ARG A N 1
ATOM 3449 C CA . ARG A 1 434 ? 13.660 6.792 -21.723 1.00 94.06 434 ARG A CA 1
ATOM 3450 C C . ARG A 1 434 ? 14.248 6.506 -23.107 1.00 94.06 434 ARG A C 1
ATOM 3452 O O . ARG A 1 434 ? 13.580 5.902 -23.941 1.00 94.06 434 ARG A O 1
ATOM 3459 N N . SER A 1 435 ? 15.500 6.904 -23.350 1.00 93.50 435 SER A N 1
ATOM 3460 C CA . SER A 1 435 ? 16.200 6.661 -24.621 1.00 93.50 435 SER A CA 1
ATOM 3461 C C . SER A 1 435 ? 16.695 5.221 -24.800 1.00 93.50 435 SER A C 1
ATOM 3463 O O . SER A 1 435 ? 17.015 4.820 -25.922 1.00 93.50 435 SER A O 1
ATOM 3465 N N . ILE A 1 436 ? 16.746 4.432 -23.717 1.00 90.62 436 ILE A N 1
ATOM 3466 C CA . ILE A 1 436 ? 17.176 3.032 -23.763 1.00 90.62 436 ILE A CA 1
ATOM 3467 C C . ILE A 1 436 ? 16.216 2.244 -24.665 1.00 90.62 436 ILE A C 1
ATOM 3469 O O . ILE A 1 436 ? 15.004 2.169 -24.426 1.00 90.62 436 ILE A O 1
ATOM 3473 N N . ARG A 1 437 ? 16.778 1.650 -25.722 1.00 81.75 437 ARG A N 1
ATOM 3474 C CA . ARG A 1 437 ? 16.056 0.766 -26.640 1.00 81.75 437 ARG A CA 1
ATOM 3475 C C . ARG A 1 437 ? 16.018 -0.647 -26.071 1.00 81.75 437 ARG A C 1
ATOM 3477 O O . ARG A 1 437 ? 17.019 -1.132 -25.551 1.00 81.75 437 ARG A O 1
ATOM 3484 N N . VAL A 1 438 ? 14.871 -1.305 -26.208 1.00 75.81 438 VAL A N 1
ATOM 3485 C CA . VAL A 1 438 ? 14.741 -2.729 -25.894 1.00 75.81 438 VAL A CA 1
ATOM 3486 C C . VAL A 1 438 ? 15.231 -3.504 -27.112 1.00 75.81 438 VAL A C 1
ATOM 3488 O O . VAL A 1 438 ? 14.652 -3.381 -28.190 1.00 75.81 438 VAL A O 1
ATOM 3491 N N . ALA A 1 439 ? 16.325 -4.247 -26.962 1.00 62.72 439 ALA A N 1
ATOM 3492 C CA . ALA A 1 439 ? 16.674 -5.294 -27.913 1.00 62.72 439 ALA A CA 1
ATOM 3493 C C . ALA A 1 439 ? 15.796 -6.501 -27.560 1.00 62.72 439 ALA A C 1
ATOM 3495 O O . ALA A 1 439 ? 16.111 -7.219 -26.613 1.00 62.72 439 ALA A O 1
ATOM 3496 N N . LEU A 1 440 ? 14.638 -6.606 -28.220 1.00 53.59 440 LEU A N 1
ATOM 3497 C CA . LEU A 1 440 ? 13.719 -7.737 -28.073 1.00 53.59 440 LEU A CA 1
ATOM 3498 C C . LEU A 1 440 ? 14.226 -8.954 -28.844 1.00 53.59 440 LEU A C 1
ATOM 3500 O O . LEU A 1 440 ? 14.684 -8.755 -29.994 1.00 53.59 440 LEU A O 1
#

Organism: NCBI:txid512350

Sequence (440 aa):
MREFLPAEIDASCNAVHLSEFDERVIDDYVSWRTAPIFPRRGRMAWHILERPTGCSSGQVYEAAKIKGVGVFDPEDETRGRDPITSGTFSSATPPTTQPLTSFMTYPHLGFRPDGRFAVVHGAAAPVGGITLSKARREFDAAHALLNAGVPAIAPLRVYRYPDLVFRGESMGVAVSAAPDRLPWRLSEAQQGVALHPGKNSSRDLYYHRLLEAFGIIGDPSAEDTRVRLICALARQVGERIRQYSMAGLFRYSAEFSNFEFDFRHRRVVLTDLDSAEFIETASIETRRLEVMRDFASGMYHLAAKFAAPTALGRFSVPMLLKHDPLAHYASGYFGVAEPNRWQTLTFRLWNAFLPHFNLINTVGAVRGDKWGQAERRSYKMDHHLFFILVFCEFAESFTRYGDSLPGYAPDPDRLILNAESFLGFRFGYLSHLRSIRVAL

pLDDT: mean 91.47, std 9.29, range [50.12, 98.69]